Protein AF-A0A7V4UE94-F1 (afdb_monomer_lite)

Foldseek 3Di:
DDDWLHDDDPDVLRLLLVLCVQQQLDDDPDDLCVLVDPVCVPDPVSLLVCLQDPSHLVNLLVQCPDPDPNSVVSSCSHPCNRSQVVLLVLVVDDPVSLLVCLADHDPNSLSNCRRPPQDLNSLLSNLLHPVQDLSSLVSSLVSLVVVDDDPSSVSSNVSSVVSSVVVVVVVVLLVLLVVLLVCLVDLVSLLSLLVQCLDPDPVSNVSSLVSVLPDDLQSLVSSLVSLLDPVSDPDLLSSLSSLLSSLVSLVNRPPQQVAAPCVYPDDPVVCVVRGPGGSNVVSVVSSVVSNVVSLVVCLVPPPDLSNLLSLLLQCQDPDPVSNVSSCVRANVVNSLVVLLDLQHALVSNVSSLVSQCNHPDVVSVVSSVVSVVVLVVLLVVLLVVLLVLLVVLVVLLCVPLCNVLLVVLVVLLVVLVVVVVVVVVCVVVCVVPPVVVVVVVVVVSVVSNVVSVVVNVVSLADDDPVVLVSLVVNLVSLVVLVVSLCSSVVSHRDDDPVSDDPVSSVVSNVSSLVSLLVCLVVLLVLLVSLLSNVLVVCVVVVNRPVVNVVLVVVLVVLQVVLCVVVVPPDPDGLVPDPSSSSNSVSSSVSSSVSSVVSSVSVVVVVDDD

Organism: Caldithrix abyssi (NCBI:txid187145)

Secondary structure (DSSP, 8-state):
-EEETTEEESSHHHHHHHHHHHHTTPPPSS-HHHHT-HHHHH-HHHHHHHHHH---HHHHHHHTT-SSHHHHHHHHTSHHHHHTGGGGGGGGS-HHHHHHHHHHS-HHHHHHHHHH---HHHHHHHHHSTTS-HHHHHHHHHHHHHH---HHHHHHHHHHHHHHHHHHHHHHHHHHHHHHGGGTTSHHHHHHHHHHHT-S-HHHHHHHHHHHTTS-HHHHHHHHHHHHSGGG-SSHHHHHHHHHHHHHHHTT-TTTTTSBGGGS---HHHHHH-TT-BHHHHHHHHHHHHHHHHHHGGGG-TTSHHHHHHHHHHHT-S-HHHHHHHHHHS-HHHHHHHHHSTTS-HHHHHHHHHHHTT-S-HHHHHHHHHHHHHHHHHHHHHHHHHHHHHHHHHHHHHHSTTHHHHHHHHHHHHHHHHHHHHHGGGHHHHHTT-HHHHHHHHHHHHHHHHHHHHHHHHHHH---HHHHHHHHHHHHHHHHHHHGGGHHHHTSPS--GGGS-HHHHHHHHHHHHHHHHTTHHHHHHHHHHHHHHHHHHHHHTT-HHHHHHHHHHHHHHHHHHHHHHTT----S-GGG-S-HHHHHHHHHHHHHHHHHHHHHHHHHHHS--

Sequence (609 aa):
MIQLGGYAYTDFLQYYMDVMDRYFRKTPPVPSNIYLSQDVIKNKEIKKQIARYCHFPSIINILANDEDEEIRMLARKNEFWNLVGRFQDILGFARTERMTFARIEGFHNLLVILIFEDDLQILAEALNNPAISLKMLVHFIRLLRQRGQGRKDEQILEIAMQVMSQKRKQIVQISQINRASRQLNQDRNLITMLQYLRDENNTIRLAVQNILLREDANTLNRLVHLAILDDGFTSRLDHFVTLSRLLQLLSKTEGLENTSVQILDLPEEIKSGERSRSIKDYFDLLLRSKRIEIIRSLESDLSRFDNIVLLAYCHIDKDINIRKLARKYLNIDDLFSLINDKSTPRYIFRQVLDILMHHEDDFIHQKVHEARMRESYRLKNSLKEMEISVRAYFDIIFQSLGYRRIHEFHDVLHSLNRTERYLSRYHSYFENGKKVHYKNLLNEFQEIRQVFSKKLQEIYSTTDIKTIRELEYIASILDEILQLREMGIQSLRPGTPDDIETEIKFRARIIWQSAISVYLGRIKDLAEMMSKKLLKMAATRDLSERFEQELNEAQQELEQTYKERIQCRLTNACKVCDRRGCAAERFLREARFLIEEFLDIVSEDITPQ

Radius of gyration: 35.19 Å; chains: 1; bounding box: 94×55×94 Å

Structure (mmCIF, N/CA/C/O backbone):
data_AF-A0A7V4UE94-F1
#
_entry.id   AF-A0A7V4UE94-F1
#
loop_
_atom_site.group_PDB
_atom_site.id
_atom_site.type_symbol
_atom_site.label_atom_id
_atom_site.label_alt_id
_atom_site.label_comp_id
_atom_site.label_asym_id
_atom_site.label_entity_id
_atom_site.label_seq_id
_atom_site.pdbx_PDB_ins_code
_atom_site.Cartn_x
_atom_site.Cartn_y
_atom_site.Cartn_z
_atom_site.occupancy
_atom_site.B_iso_or_equiv
_atom_site.auth_seq_id
_atom_site.auth_comp_id
_atom_site.auth_asym_id
_atom_site.auth_atom_id
_atom_site.pdbx_PDB_model_num
ATOM 1 N N . MET A 1 1 ? -17.814 2.376 -31.145 1.00 69.31 1 MET A N 1
ATOM 2 C CA . MET A 1 1 ? -19.217 2.281 -30.703 1.00 69.31 1 MET A CA 1
ATOM 3 C C . MET A 1 1 ? -19.404 0.934 -30.024 1.00 69.31 1 MET A C 1
ATOM 5 O O . MET A 1 1 ? -19.067 -0.077 -30.626 1.00 69.31 1 MET A O 1
ATOM 9 N N . ILE A 1 2 ? -19.832 0.926 -28.764 1.00 78.56 2 ILE A N 1
ATOM 10 C CA . ILE A 1 2 ? -20.033 -0.282 -27.950 1.00 78.56 2 ILE A CA 1
ATOM 11 C C . ILE A 1 2 ? -21.538 -0.552 -27.892 1.00 78.56 2 ILE A C 1
ATOM 13 O O . ILE A 1 2 ? -22.291 0.352 -27.536 1.00 78.56 2 ILE A O 1
ATOM 17 N N . GLN A 1 3 ? -21.974 -1.766 -28.242 1.00 82.50 3 GLN A N 1
ATOM 18 C CA . GLN A 1 3 ? -23.377 -2.184 -28.152 1.00 82.50 3 GLN A CA 1
ATOM 19 C C . GLN A 1 3 ? -23.547 -3.314 -27.134 1.00 82.50 3 GLN A C 1
ATOM 21 O O . GLN A 1 3 ? -22.915 -4.364 -27.254 1.00 82.50 3 GLN A O 1
ATOM 26 N N . LEU A 1 4 ? -24.401 -3.102 -26.132 1.00 78.19 4 LEU A N 1
ATOM 27 C CA . LEU A 1 4 ? -24.644 -4.041 -25.033 1.00 78.19 4 LEU A CA 1
ATOM 28 C C . LEU A 1 4 ? -26.138 -4.077 -24.714 1.00 78.19 4 LEU A C 1
ATOM 30 O O . LEU A 1 4 ? -26.680 -3.069 -24.293 1.00 78.19 4 LEU A O 1
ATOM 34 N N . GLY A 1 5 ? -26.812 -5.213 -24.931 1.00 60.50 5 GLY A N 1
ATOM 35 C CA . GLY A 1 5 ? -28.208 -5.444 -24.514 1.00 60.50 5 GLY A CA 1
ATOM 36 C C . GLY A 1 5 ? -29.210 -4.333 -24.850 1.00 60.50 5 GLY A C 1
ATOM 37 O O . GLY A 1 5 ? -30.030 -3.989 -24.006 1.00 60.50 5 GLY A O 1
ATOM 38 N N . GLY A 1 6 ? -29.119 -3.758 -26.055 1.00 76.81 6 GLY A N 1
ATOM 39 C CA . GLY A 1 6 ? -29.984 -2.667 -26.526 1.00 76.81 6 GLY A CA 1
ATOM 40 C C . GLY A 1 6 ? -29.435 -1.250 -26.309 1.00 76.81 6 GLY A C 1
ATOM 41 O O . GLY A 1 6 ? -29.996 -0.301 -26.846 1.00 76.81 6 GLY A O 1
ATOM 42 N N . TYR A 1 7 ? -28.322 -1.099 -25.588 1.00 84.06 7 TYR A N 1
ATOM 43 C CA . TYR A 1 7 ? -27.669 0.184 -25.319 1.00 84.06 7 TYR A CA 1
ATOM 44 C C . TYR A 1 7 ? -26.507 0.419 -26.284 1.00 84.06 7 TYR A C 1
ATOM 46 O O . TYR A 1 7 ? -25.748 -0.505 -26.585 1.00 84.06 7 TYR A O 1
ATOM 54 N N . ALA A 1 8 ? -26.358 1.659 -26.752 1.00 86.69 8 ALA A N 1
ATOM 55 C CA . ALA A 1 8 ? -25.273 2.079 -27.632 1.00 86.69 8 ALA A CA 1
ATOM 56 C C . ALA A 1 8 ? -24.465 3.209 -26.983 1.00 86.69 8 ALA A C 1
ATOM 58 O O . ALA A 1 8 ? -25.009 4.258 -26.643 1.00 86.69 8 ALA A O 1
ATOM 59 N N . TYR A 1 9 ? -23.157 2.996 -26.861 1.00 90.56 9 TYR A N 1
ATOM 60 C CA . TYR A 1 9 ? -22.211 3.957 -26.298 1.00 90.56 9 TYR A CA 1
ATOM 61 C C . TYR A 1 9 ? -21.182 4.368 -27.352 1.00 90.56 9 TYR A C 1
ATOM 63 O O . TYR A 1 9 ? -20.721 3.547 -28.156 1.00 90.56 9 TYR A O 1
ATOM 71 N N . THR A 1 10 ? -20.809 5.646 -27.364 1.00 88.19 10 THR A N 1
ATOM 72 C CA . THR A 1 10 ? -19.834 6.195 -28.316 1.00 88.19 10 THR A CA 1
ATOM 73 C C . THR A 1 10 ? -18.445 5.621 -28.052 1.00 88.19 10 THR A C 1
ATOM 75 O O . THR A 1 10 ? -17.811 5.083 -28.967 1.00 88.19 10 THR A O 1
ATOM 78 N N . ASP A 1 11 ? -18.030 5.636 -26.788 1.00 88.19 11 ASP A N 1
ATOM 79 C CA . ASP A 1 11 ? -16.766 5.112 -26.293 1.00 88.19 11 ASP A CA 1
ATOM 80 C C . ASP A 1 11 ? -16.922 4.391 -24.941 1.00 88.19 11 ASP A C 1
ATOM 82 O O . ASP A 1 11 ? -18.004 4.309 -24.349 1.00 88.19 11 ASP A O 1
ATOM 86 N N . PHE A 1 12 ? -15.812 3.835 -24.454 1.00 86.88 12 PHE A N 1
ATOM 87 C CA . PHE A 1 12 ? -15.788 3.139 -23.172 1.00 86.88 12 PHE A CA 1
ATOM 88 C C . PHE A 1 12 ? -15.950 4.088 -21.973 1.00 86.88 12 PHE A C 1
ATOM 90 O O . PHE A 1 12 ? -16.450 3.674 -20.930 1.00 86.88 12 PHE A O 1
ATOM 97 N N . LEU A 1 13 ? -15.565 5.362 -22.100 1.00 89.94 13 LEU A N 1
ATOM 98 C CA . LEU A 1 13 ? -15.739 6.338 -21.027 1.00 89.94 13 LEU A CA 1
ATOM 99 C C . LEU A 1 13 ? -17.223 6.584 -20.761 1.00 89.94 13 LEU A C 1
ATOM 101 O O . LEU A 1 13 ? -17.630 6.563 -19.604 1.00 89.94 13 LEU A O 1
ATOM 105 N N . GLN A 1 14 ? -18.027 6.765 -21.807 1.00 92.19 14 GLN A N 1
ATOM 106 C CA . GLN A 1 14 ? -19.468 6.950 -21.685 1.00 92.19 14 GLN A CA 1
ATOM 107 C C . GLN A 1 14 ? -20.132 5.728 -21.045 1.00 92.19 14 GLN A C 1
ATOM 109 O O . GLN A 1 14 ? -20.913 5.880 -20.108 1.00 92.19 14 GLN A O 1
ATOM 114 N N . TYR A 1 15 ? -19.777 4.529 -21.514 1.00 91.75 15 TYR A N 1
ATOM 115 C CA . TYR A 1 15 ? -20.266 3.276 -20.941 1.00 91.75 15 TYR A CA 1
ATOM 116 C C . TYR A 1 15 ? -19.903 3.141 -19.454 1.00 91.75 15 TYR A C 1
ATOM 118 O O . TYR A 1 15 ? -20.770 2.867 -18.626 1.00 91.75 15 TYR A O 1
ATOM 126 N N . TYR A 1 16 ? -18.642 3.400 -19.096 1.00 93.56 16 TYR A N 1
ATOM 127 C CA . TYR A 1 16 ? -18.177 3.360 -17.711 1.00 93.56 16 TYR A CA 1
ATOM 128 C C . TYR A 1 16 ? -18.964 4.325 -16.817 1.00 93.56 16 TYR A C 1
ATOM 130 O O . TYR A 1 16 ? -19.415 3.925 -15.750 1.00 93.56 16 TYR A O 1
ATOM 138 N N . MET A 1 17 ? -19.131 5.584 -17.235 1.00 92.94 17 MET A N 1
ATOM 139 C CA . MET A 1 17 ? -19.825 6.602 -16.432 1.00 92.94 17 MET A CA 1
ATOM 140 C C . MET A 1 17 ? -21.281 6.201 -16.179 1.00 92.94 17 MET A C 1
ATOM 142 O O . MET A 1 17 ? -21.724 6.213 -15.036 1.00 92.94 17 MET A O 1
ATOM 146 N N . ASP A 1 18 ? -21.996 5.786 -17.230 1.00 92.69 18 ASP A N 1
ATOM 147 C CA . ASP A 1 18 ? -23.405 5.386 -17.139 1.00 92.69 18 ASP A CA 1
ATOM 148 C C . ASP A 1 18 ? -23.592 4.181 -16.207 1.00 92.69 18 ASP A C 1
ATOM 150 O O . ASP A 1 18 ? -24.428 4.202 -15.304 1.00 92.69 18 ASP A O 1
ATOM 154 N N . VAL A 1 19 ? -22.763 3.147 -16.358 1.00 92.44 19 VAL A N 1
ATOM 155 C CA . VAL A 1 19 ? -22.842 1.959 -15.504 1.00 92.44 19 VAL A CA 1
ATOM 156 C C . VAL A 1 19 ? -22.489 2.269 -14.050 1.00 92.44 19 VAL A C 1
ATOM 158 O O . VAL A 1 19 ? -23.173 1.803 -13.133 1.00 92.44 19 VAL A O 1
ATOM 161 N N . MET A 1 20 ? -21.419 3.029 -13.822 1.00 93.56 20 MET A N 1
ATOM 162 C CA . MET A 1 20 ? -20.961 3.358 -12.476 1.00 93.56 20 MET A CA 1
ATOM 163 C C . MET A 1 20 ? -21.992 4.220 -11.742 1.00 93.56 20 MET A C 1
ATOM 165 O O . MET A 1 20 ? -22.333 3.898 -10.607 1.00 93.56 20 MET A O 1
ATOM 169 N N . ASP A 1 21 ? -22.577 5.229 -12.391 1.00 91.94 21 ASP A N 1
ATOM 170 C CA . ASP A 1 21 ? -23.655 6.029 -11.796 1.00 91.94 21 ASP A CA 1
ATOM 171 C C . ASP A 1 21 ? -24.880 5.167 -11.416 1.00 91.94 21 ASP A C 1
ATOM 173 O O . ASP A 1 21 ? -25.513 5.402 -10.384 1.00 91.94 21 ASP A O 1
ATOM 177 N N . ARG A 1 22 ? -25.209 4.132 -12.206 1.00 90.44 22 ARG A N 1
ATOM 178 C CA . ARG A 1 22 ? -26.390 3.279 -11.969 1.00 90.44 22 ARG A CA 1
ATOM 179 C C . ARG A 1 22 ? -26.194 2.197 -10.915 1.00 90.44 22 ARG A C 1
ATOM 181 O O . ARG A 1 22 ? -27.150 1.892 -10.191 1.00 90.44 22 ARG A O 1
ATOM 188 N N . TYR A 1 23 ? -25.014 1.577 -10.866 1.00 91.31 23 TYR A N 1
ATOM 189 C CA . TYR A 1 23 ? -24.809 0.304 -10.162 1.00 91.31 23 TYR A CA 1
ATOM 190 C C . TYR A 1 23 ? -23.666 0.294 -9.153 1.00 91.31 23 TYR A C 1
ATOM 192 O O . TYR A 1 23 ? -23.558 -0.683 -8.407 1.00 91.31 23 TYR A O 1
ATOM 200 N N . PHE A 1 24 ? -22.841 1.343 -9.082 1.00 90.06 24 PHE A N 1
ATOM 201 C CA . PHE A 1 24 ? -21.679 1.366 -8.198 1.00 90.06 24 PHE A CA 1
ATOM 202 C C . PHE A 1 24 ? -22.041 1.025 -6.746 1.00 90.06 24 PHE A C 1
ATOM 204 O O . PHE A 1 24 ? -22.709 1.789 -6.043 1.00 90.06 24 PHE A O 1
ATOM 211 N N . ARG A 1 25 ? -21.602 -0.166 -6.310 1.00 81.31 25 ARG A N 1
ATOM 212 C CA . ARG A 1 25 ? -21.813 -0.739 -4.974 1.00 81.31 25 ARG A CA 1
ATOM 213 C C . ARG A 1 25 ? -23.263 -0.641 -4.464 1.00 81.31 25 ARG A C 1
ATOM 215 O O . ARG A 1 25 ? -23.491 -0.538 -3.257 1.00 81.31 25 ARG A O 1
ATOM 222 N N . LYS A 1 26 ? -24.262 -0.622 -5.347 1.00 82.69 26 LYS A N 1
ATOM 223 C CA . LYS A 1 26 ? -25.661 -0.346 -4.986 1.00 82.69 26 LYS A CA 1
ATOM 224 C C . LYS A 1 26 ? -26.219 -1.423 -4.052 1.00 82.69 26 LYS A C 1
ATOM 226 O O . LYS A 1 26 ? -26.319 -2.586 -4.435 1.00 82.69 26 LYS A O 1
ATOM 231 N N . THR A 1 27 ? -26.598 -1.034 -2.836 1.00 75.12 27 THR A N 1
ATOM 232 C CA . THR A 1 27 ? -27.185 -1.932 -1.830 1.00 75.12 27 THR A CA 1
ATOM 233 C C . THR A 1 27 ? -28.696 -1.734 -1.748 1.00 75.12 27 THR A C 1
ATOM 235 O O . THR A 1 27 ? -29.151 -0.587 -1.770 1.00 75.12 27 THR A O 1
ATOM 238 N N . PRO A 1 28 ? -29.490 -2.813 -1.642 1.00 75.38 28 PRO A N 1
ATOM 239 C CA . PRO A 1 28 ? -30.919 -2.683 -1.409 1.00 75.38 28 PRO A CA 1
ATOM 240 C C . PRO A 1 28 ? -31.198 -2.067 -0.022 1.00 75.38 28 PRO A C 1
ATOM 242 O O . PRO A 1 28 ? -30.427 -2.302 0.911 1.00 75.38 28 PRO A O 1
ATOM 245 N N . PRO A 1 29 ? -32.286 -1.288 0.136 1.00 71.88 29 PRO A N 1
ATOM 246 C CA . PRO A 1 29 ? -32.651 -0.649 1.407 1.00 71.88 29 PRO A CA 1
ATOM 247 C C . PRO A 1 29 ? -33.063 -1.655 2.492 1.00 71.88 29 PRO A C 1
ATOM 249 O O . PRO A 1 29 ? -33.075 -1.325 3.674 1.00 71.88 29 PRO A O 1
ATOM 252 N N . VAL A 1 30 ? -33.384 -2.885 2.095 1.00 74.56 30 VAL A N 1
ATOM 253 C CA . VAL A 1 30 ? -33.685 -4.009 2.982 1.00 74.56 30 VAL A CA 1
ATOM 254 C C . VAL A 1 30 ? -32.837 -5.219 2.567 1.00 74.56 30 VAL A C 1
ATOM 256 O O . VAL A 1 30 ? -32.480 -5.333 1.391 1.00 74.56 30 VAL A O 1
ATOM 259 N N . PRO A 1 31 ? -32.488 -6.128 3.494 1.00 74.81 31 PRO A N 1
ATOM 260 C CA . PRO A 1 31 ? -31.744 -7.343 3.176 1.00 74.81 31 PRO A CA 1
ATOM 261 C C . PRO A 1 31 ? -32.330 -8.133 1.993 1.00 74.81 31 PRO A C 1
ATOM 263 O O . PRO A 1 31 ? -33.542 -8.316 1.885 1.00 74.81 31 PRO A O 1
ATOM 266 N N . SER A 1 32 ? -31.463 -8.629 1.101 1.00 73.56 32 SER A N 1
ATOM 267 C CA . SER A 1 32 ? -31.861 -9.317 -0.143 1.00 73.56 32 SER A CA 1
ATOM 268 C C . SER A 1 32 ? -32.783 -10.527 0.090 1.00 73.56 32 SER A C 1
ATOM 270 O O . SER A 1 32 ? -33.612 -10.843 -0.757 1.00 73.56 32 SER A O 1
ATOM 272 N N . ASN A 1 33 ? -32.673 -11.187 1.248 1.00 70.88 33 ASN A N 1
ATOM 273 C CA . ASN A 1 33 ? -33.525 -12.310 1.654 1.00 70.88 33 ASN A CA 1
ATOM 274 C C . ASN A 1 33 ? -34.980 -11.907 1.949 1.00 70.88 33 ASN A C 1
ATOM 276 O O . ASN A 1 33 ? -35.847 -12.771 1.957 1.00 70.88 33 ASN A O 1
ATOM 280 N N . ILE A 1 34 ? -35.268 -10.621 2.166 1.00 71.62 34 ILE A N 1
ATOM 281 C CA . ILE A 1 34 ? -36.640 -10.114 2.314 1.00 71.62 34 ILE A CA 1
ATOM 282 C C . ILE A 1 34 ? -37.316 -10.013 0.945 1.00 71.62 34 ILE A C 1
ATOM 284 O O . ILE A 1 34 ? -38.472 -10.397 0.798 1.00 71.62 34 ILE A O 1
ATOM 288 N N . TYR A 1 35 ? -36.576 -9.573 -0.077 1.00 66.75 35 TYR A N 1
ATOM 289 C CA . TYR A 1 35 ? -37.057 -9.551 -1.463 1.00 66.75 35 TYR A CA 1
ATOM 290 C C . TYR A 1 35 ? -37.301 -10.954 -2.027 1.00 66.75 35 TYR A C 1
ATOM 292 O O . TYR A 1 35 ? -38.070 -11.111 -2.968 1.00 66.75 35 TYR A O 1
ATOM 300 N N . LEU A 1 36 ? -36.648 -11.962 -1.451 1.00 74.19 36 LEU A N 1
ATOM 301 C CA . LEU A 1 36 ? -36.773 -13.373 -1.802 1.00 74.19 36 LEU A CA 1
ATOM 302 C C . LEU A 1 36 ? -37.242 -14.195 -0.588 1.00 74.19 36 LEU A C 1
ATOM 304 O O . LEU A 1 36 ? -36.726 -15.281 -0.340 1.00 74.19 36 LEU A O 1
ATOM 308 N N . SER A 1 37 ? -38.177 -13.665 0.208 1.00 75.62 37 SER A N 1
ATOM 309 C CA . SER A 1 37 ? -38.721 -14.371 1.376 1.00 75.62 37 SER A CA 1
ATOM 310 C C . SER A 1 37 ? -39.464 -15.653 0.971 1.00 75.62 37 SER A C 1
ATOM 312 O O . SER A 1 37 ? -39.811 -15.834 -0.195 1.00 75.62 37 SER A O 1
ATOM 314 N N . GLN A 1 38 ? -39.749 -16.553 1.923 1.00 64.44 38 GLN A N 1
ATOM 315 C CA . GLN A 1 38 ? -40.449 -17.816 1.630 1.00 64.44 38 GLN A CA 1
ATOM 316 C C . GLN A 1 38 ? -41.795 -17.617 0.909 1.00 64.44 38 GLN A C 1
ATOM 318 O O . GLN A 1 38 ? -42.166 -18.444 0.078 1.00 64.44 38 GLN A O 1
ATOM 323 N N . ASP A 1 39 ? -42.490 -16.511 1.172 1.00 63.41 39 ASP A N 1
ATOM 324 C CA . ASP A 1 39 ? -43.762 -16.184 0.520 1.00 63.41 39 ASP A CA 1
ATOM 325 C C . ASP A 1 39 ? -43.560 -15.710 -0.927 1.00 63.41 39 ASP A C 1
ATOM 327 O O . ASP A 1 39 ? -44.313 -16.090 -1.824 1.00 63.41 39 ASP A O 1
ATOM 331 N N . VAL A 1 40 ? -42.488 -14.954 -1.185 1.00 64.25 40 VAL A N 1
ATOM 332 C CA . VAL A 1 40 ? -42.086 -14.530 -2.536 1.00 64.25 40 VAL A CA 1
ATOM 333 C C . VAL A 1 40 ? -41.529 -15.708 -3.341 1.00 64.25 40 VAL A C 1
ATOM 335 O O . VAL A 1 40 ? -41.791 -15.818 -4.535 1.00 64.25 40 VAL A O 1
ATOM 338 N N . ILE A 1 41 ? -40.827 -16.642 -2.691 1.00 66.06 41 ILE A N 1
ATOM 339 C CA . ILE A 1 41 ? -40.324 -17.872 -3.318 1.00 66.06 41 ILE A CA 1
ATOM 340 C C . ILE A 1 41 ? -41.468 -18.763 -3.809 1.00 66.06 41 ILE A C 1
ATOM 342 O O . ILE A 1 41 ? -41.342 -19.376 -4.868 1.00 66.06 41 ILE A O 1
ATOM 346 N N . LYS A 1 42 ? -42.588 -18.804 -3.079 1.00 68.94 42 LYS A N 1
ATOM 347 C CA . LYS A 1 42 ? -43.771 -19.591 -3.452 1.00 68.94 42 LYS A CA 1
ATOM 348 C C . LYS A 1 42 ? -44.603 -18.949 -4.568 1.00 68.94 42 LYS A C 1
ATOM 350 O O . LYS A 1 42 ? -45.320 -19.666 -5.262 1.00 68.94 42 LYS A O 1
ATOM 355 N N . ASN A 1 43 ? -44.507 -17.633 -4.778 1.00 82.06 43 ASN A N 1
ATOM 356 C CA . ASN A 1 43 ? -45.272 -16.922 -5.803 1.00 82.06 43 ASN A CA 1
ATOM 357 C C . ASN A 1 43 ? -44.422 -16.615 -7.051 1.00 82.06 43 ASN A C 1
ATOM 359 O O . ASN A 1 43 ? -43.699 -15.616 -7.113 1.00 82.06 43 ASN A O 1
ATOM 363 N N . LYS A 1 44 ? -44.559 -17.461 -8.082 1.00 82.88 44 LYS A N 1
ATOM 364 C CA . LYS A 1 44 ? -43.815 -17.335 -9.347 1.00 82.88 44 LYS A CA 1
ATOM 365 C C . LYS A 1 44 ? -44.011 -15.986 -10.047 1.00 82.88 44 LYS A C 1
ATOM 367 O O . LYS A 1 44 ? -43.049 -15.456 -10.595 1.00 82.88 44 LYS A O 1
ATOM 372 N N . GLU A 1 45 ? -45.208 -15.403 -10.011 1.00 85.50 45 GLU A N 1
ATOM 373 C CA . GLU A 1 45 ? -45.477 -14.136 -10.707 1.00 85.50 45 GLU A CA 1
ATOM 374 C C . GLU A 1 45 ? -44.761 -12.947 -10.055 1.00 85.50 45 GLU A C 1
ATOM 376 O O . GLU A 1 45 ? -44.211 -12.091 -10.750 1.00 85.50 45 GLU A O 1
ATOM 381 N N . ILE A 1 46 ? -44.650 -12.940 -8.723 1.00 83.94 46 ILE A N 1
ATOM 382 C CA . ILE A 1 46 ? -43.861 -11.928 -8.008 1.00 83.94 46 ILE A CA 1
ATOM 383 C C . ILE A 1 46 ? -42.373 -12.067 -8.365 1.00 83.94 46 ILE A C 1
ATOM 385 O O . ILE A 1 46 ? -41.725 -11.072 -8.693 1.00 83.94 46 ILE A O 1
ATOM 389 N N . LYS A 1 47 ? -41.831 -13.294 -8.400 1.00 85.56 47 LYS A N 1
ATOM 390 C CA . LYS A 1 47 ? -40.444 -13.543 -8.841 1.00 85.56 47 LYS A CA 1
ATOM 391 C C . LYS A 1 47 ? -40.179 -13.052 -10.268 1.00 85.56 47 LYS A C 1
ATOM 393 O O . LYS A 1 47 ? -39.151 -12.418 -10.505 1.00 85.56 47 LYS A O 1
ATOM 398 N N . LYS A 1 48 ? -41.105 -13.278 -11.209 1.00 88.31 48 LYS A N 1
ATOM 399 C CA . LYS A 1 48 ? -40.994 -12.765 -12.589 1.00 88.31 48 LYS A CA 1
ATOM 400 C C . LYS A 1 48 ? -40.976 -11.237 -12.639 1.00 88.31 48 LYS A C 1
ATOM 402 O O . LYS A 1 48 ? -40.188 -10.665 -13.392 1.00 88.31 48 LYS A O 1
ATOM 407 N N . GLN A 1 49 ? -41.808 -10.566 -11.838 1.00 87.50 49 GLN A N 1
ATOM 408 C CA . GLN A 1 49 ? -41.804 -9.102 -11.749 1.00 87.50 49 GLN A CA 1
ATOM 409 C C . GLN A 1 49 ? -40.483 -8.570 -11.181 1.00 87.50 49 GLN A C 1
ATOM 411 O O . GLN A 1 49 ? -39.910 -7.636 -11.744 1.00 87.50 49 GLN A O 1
ATOM 416 N N . ILE A 1 50 ? -39.954 -9.198 -10.126 1.00 86.94 50 ILE A N 1
ATOM 417 C CA . ILE A 1 50 ? -38.653 -8.830 -9.549 1.00 86.94 50 ILE A CA 1
ATOM 418 C C . ILE A 1 50 ? -37.533 -9.041 -10.578 1.00 86.94 50 ILE A C 1
ATOM 420 O O . ILE A 1 50 ? -36.716 -8.144 -10.771 1.00 86.94 50 ILE A O 1
ATOM 424 N N . ALA A 1 51 ? -37.520 -10.166 -11.298 1.00 88.12 51 ALA A N 1
ATOM 425 C CA . ALA A 1 51 ? -36.523 -10.443 -12.335 1.00 88.12 51 ALA A CA 1
ATOM 426 C C . ALA A 1 51 ? -36.513 -9.380 -13.454 1.00 88.12 51 ALA A C 1
ATOM 428 O O . ALA A 1 51 ? -35.449 -9.003 -13.947 1.00 88.12 51 ALA A O 1
ATOM 429 N N . ARG A 1 52 ? -37.688 -8.855 -13.831 1.00 86.62 52 ARG A N 1
ATOM 430 C CA . ARG A 1 52 ? -37.825 -7.830 -14.880 1.00 86.62 52 ARG A CA 1
ATOM 431 C C . ARG A 1 52 ? -37.423 -6.431 -14.425 1.00 86.62 52 ARG A C 1
ATOM 433 O O . ARG A 1 52 ? -36.759 -5.733 -15.182 1.00 86.62 52 ARG A O 1
ATOM 440 N N . TYR A 1 53 ? -37.835 -6.021 -13.226 1.00 85.75 53 TYR A N 1
ATOM 441 C CA . TYR A 1 53 ? -37.811 -4.605 -12.832 1.00 85.75 53 TYR A CA 1
ATOM 442 C C . TYR A 1 53 ? -36.872 -4.280 -11.668 1.00 85.75 53 TYR A C 1
ATOM 444 O O . TYR A 1 53 ? -36.701 -3.113 -11.326 1.00 85.75 53 TYR A O 1
ATOM 452 N N . CYS A 1 54 ? -36.252 -5.272 -11.027 1.00 84.75 54 CYS A N 1
ATOM 453 C CA . CYS A 1 54 ? -35.314 -4.992 -9.948 1.00 84.75 54 CYS A CA 1
ATOM 454 C C . CYS A 1 54 ? -34.016 -4.371 -10.492 1.00 84.75 54 CYS A C 1
ATOM 456 O O . CYS A 1 54 ? -33.455 -4.830 -11.487 1.00 84.75 54 CYS A O 1
ATOM 458 N N . HIS A 1 55 ? -33.518 -3.347 -9.794 1.00 83.06 55 HIS A N 1
ATOM 459 C CA . HIS A 1 55 ? -32.275 -2.638 -10.126 1.00 83.06 55 HIS A CA 1
ATOM 460 C C . HIS A 1 55 ? -31.136 -2.923 -9.133 1.00 83.06 55 HIS A C 1
ATOM 462 O O . HIS A 1 55 ? -30.143 -2.190 -9.115 1.00 83.06 55 HIS A O 1
ATOM 468 N N . PHE A 1 56 ? -31.295 -3.926 -8.263 1.00 87.44 56 PHE A N 1
ATOM 469 C CA . PHE A 1 56 ? -30.299 -4.298 -7.259 1.00 87.44 56 PHE A CA 1
ATOM 470 C C . PHE A 1 56 ? -29.496 -5.515 -7.738 1.00 87.44 56 PHE A C 1
ATOM 472 O O . PHE A 1 56 ? -30.075 -6.599 -7.868 1.00 87.44 56 PHE A O 1
ATOM 479 N N . PRO A 1 57 ? -28.173 -5.370 -7.957 1.00 88.56 57 PRO A N 1
ATOM 480 C CA . PRO A 1 57 ? -27.322 -6.448 -8.462 1.00 88.56 57 PRO A CA 1
ATOM 481 C C . PRO A 1 57 ? -27.440 -7.759 -7.674 1.00 88.56 57 PRO A C 1
ATOM 483 O O . PRO A 1 57 ? -27.586 -8.826 -8.261 1.00 88.56 57 PRO A O 1
ATOM 486 N N . SER A 1 58 ? -27.461 -7.677 -6.338 1.00 85.38 58 SER A N 1
ATOM 487 C CA . SER A 1 58 ? -27.523 -8.849 -5.454 1.00 85.38 58 SER A CA 1
ATOM 488 C C . SER A 1 58 ? -28.767 -9.713 -5.667 1.00 85.38 58 SER A C 1
ATOM 490 O O . SER A 1 58 ? -28.693 -10.926 -5.511 1.00 85.38 58 SER A O 1
ATOM 492 N N . ILE A 1 59 ? -29.901 -9.106 -6.023 1.00 86.62 59 ILE A N 1
ATOM 493 C CA . ILE A 1 59 ? -31.173 -9.810 -6.224 1.00 86.62 59 ILE A CA 1
ATOM 494 C C . ILE A 1 59 ? -31.210 -10.435 -7.619 1.00 86.62 59 ILE A C 1
ATOM 496 O O . ILE A 1 59 ? -31.556 -11.607 -7.758 1.00 86.62 59 ILE A O 1
ATOM 500 N N . ILE A 1 60 ? -30.806 -9.683 -8.649 1.00 90.31 60 ILE A N 1
ATOM 501 C CA . ILE A 1 60 ? -30.782 -10.188 -10.028 1.00 90.31 60 ILE A CA 1
ATOM 502 C C . ILE A 1 60 ? -29.799 -11.353 -10.178 1.00 90.31 60 ILE A C 1
ATOM 504 O O . ILE A 1 60 ? -30.128 -12.323 -10.851 1.00 90.31 60 ILE A O 1
ATOM 508 N N . ASN A 1 61 ? -28.651 -11.319 -9.499 1.00 87.00 61 ASN A N 1
ATOM 509 C CA . ASN A 1 61 ? -27.686 -12.424 -9.509 1.00 87.00 61 ASN A CA 1
ATOM 510 C C . ASN A 1 61 ? -28.260 -13.745 -8.995 1.00 87.00 61 ASN A C 1
ATOM 512 O O . ASN A 1 61 ? -27.942 -14.806 -9.529 1.00 87.00 61 ASN A O 1
ATOM 516 N N . ILE A 1 62 ? -29.108 -13.682 -7.965 1.00 87.31 62 ILE A N 1
ATOM 517 C CA . ILE A 1 62 ? -29.778 -14.871 -7.430 1.00 87.31 62 ILE A CA 1
ATOM 518 C C . ILE A 1 62 ? -30.787 -15.388 -8.461 1.00 87.31 62 ILE A C 1
ATOM 520 O O . ILE A 1 62 ? -30.787 -16.571 -8.787 1.00 87.31 62 ILE A O 1
ATOM 524 N N . LEU A 1 63 ? -31.600 -14.494 -9.034 1.00 89.06 63 LEU A N 1
ATOM 525 C CA . LEU A 1 63 ? -32.635 -14.864 -10.006 1.00 89.06 63 LEU A CA 1
ATOM 526 C C . LEU A 1 63 ? -32.067 -15.337 -11.357 1.00 89.06 63 LEU A C 1
ATOM 528 O O . LEU A 1 63 ? -32.682 -16.157 -12.033 1.00 89.06 63 LEU A O 1
ATOM 532 N N . ALA A 1 64 ? -30.875 -14.879 -11.746 1.00 87.38 64 ALA A N 1
ATOM 533 C CA . ALA A 1 64 ? -30.181 -15.323 -12.957 1.00 87.38 64 ALA A CA 1
ATOM 534 C C . ALA A 1 64 ? -29.696 -16.784 -12.893 1.00 87.38 64 ALA A C 1
ATOM 536 O O . ALA A 1 64 ? -29.317 -17.346 -13.929 1.00 87.38 64 ALA A O 1
ATOM 537 N N . ASN A 1 65 ? -29.757 -17.390 -11.703 1.00 86.12 65 ASN A N 1
ATOM 538 C CA . ASN A 1 65 ? -29.464 -18.793 -11.421 1.00 86.12 65 ASN A CA 1
ATOM 539 C C . ASN A 1 65 ? -30.667 -19.527 -10.789 1.00 86.12 65 ASN A C 1
ATOM 541 O O . ASN A 1 65 ? -30.483 -20.576 -10.179 1.00 86.12 65 ASN A O 1
ATOM 545 N N . ASP A 1 66 ? -31.887 -18.988 -10.918 1.00 88.12 66 ASP A N 1
ATOM 546 C CA . ASP A 1 66 ? -33.101 -19.609 -10.370 1.00 88.12 66 ASP A CA 1
ATOM 547 C C . ASP A 1 66 ? -33.394 -20.962 -11.042 1.00 88.12 66 ASP A C 1
ATOM 549 O O . ASP A 1 66 ? -33.115 -21.157 -12.231 1.00 88.12 66 ASP A O 1
ATOM 553 N N . GLU A 1 67 ? -33.975 -21.896 -10.288 1.00 86.44 67 GLU A N 1
ATOM 554 C CA . GLU A 1 67 ? -34.366 -23.220 -10.783 1.00 86.44 67 GLU A CA 1
ATOM 555 C C . GLU A 1 67 ? -35.368 -23.114 -11.943 1.00 86.44 67 GLU A C 1
ATOM 557 O O . GLU A 1 67 ? -35.272 -23.875 -12.906 1.00 86.44 67 GLU A O 1
ATOM 562 N N . ASP A 1 68 ? -36.261 -22.120 -11.910 1.00 88.94 68 ASP A N 1
ATOM 563 C CA . ASP A 1 68 ? -37.247 -21.870 -12.960 1.00 88.94 68 ASP A CA 1
ATOM 564 C C . ASP A 1 68 ? -36.622 -21.158 -14.175 1.00 88.94 68 ASP A C 1
ATOM 566 O O . ASP A 1 68 ? -36.076 -20.053 -14.085 1.00 88.94 68 ASP A O 1
ATOM 570 N N . GLU A 1 69 ? -36.713 -21.799 -15.342 1.00 90.25 69 GLU A N 1
ATOM 571 C CA . GLU A 1 69 ? -36.124 -21.316 -16.594 1.00 90.25 69 GLU A CA 1
ATOM 572 C C . GLU A 1 69 ? -36.690 -19.959 -17.042 1.00 90.25 69 GLU A C 1
ATOM 574 O O . GLU A 1 69 ? -35.945 -19.109 -17.542 1.00 90.25 69 GLU A O 1
ATOM 579 N N . GLU A 1 70 ? -37.983 -19.705 -16.827 1.00 91.88 70 GLU A N 1
ATOM 580 C CA . GLU A 1 70 ? -38.629 -18.468 -17.267 1.00 91.88 70 GLU A CA 1
ATOM 581 C C . GLU A 1 70 ? -38.129 -17.275 -16.443 1.00 91.88 70 GLU A C 1
ATOM 583 O O . GLU A 1 70 ? -37.788 -16.223 -16.993 1.00 91.88 70 GLU A O 1
ATOM 588 N N . ILE A 1 71 ? -38.007 -17.452 -15.125 1.00 89.31 71 ILE A N 1
ATOM 589 C CA . ILE A 1 71 ? -37.449 -16.441 -14.216 1.00 89.31 71 ILE A CA 1
ATOM 590 C C . ILE A 1 71 ? -35.983 -16.169 -14.561 1.00 89.31 71 ILE A C 1
ATOM 592 O O . ILE A 1 71 ? -35.578 -15.006 -14.660 1.00 89.31 71 ILE A O 1
ATOM 596 N N . ARG A 1 72 ? -35.211 -17.225 -14.835 1.00 92.06 72 ARG A N 1
ATOM 597 C CA . ARG A 1 72 ? -33.804 -17.127 -15.236 1.00 92.06 72 ARG A CA 1
ATOM 598 C C . ARG A 1 72 ? -33.629 -16.329 -16.523 1.00 92.06 72 ARG A C 1
ATOM 600 O O . ARG A 1 72 ? -32.780 -15.441 -16.597 1.00 92.06 72 ARG A O 1
ATOM 607 N N . MET A 1 73 ? -34.454 -16.605 -17.534 1.00 91.88 73 MET A N 1
ATOM 608 C CA . MET A 1 73 ? -34.440 -15.862 -18.794 1.00 91.88 73 MET A CA 1
ATOM 609 C C . MET A 1 73 ? -34.811 -14.391 -18.603 1.00 91.88 73 MET A C 1
ATOM 611 O O . MET A 1 73 ? -34.196 -13.523 -19.223 1.00 91.88 73 MET A O 1
ATOM 615 N N . LEU A 1 74 ? -35.792 -14.092 -17.749 1.00 91.75 74 LEU A N 1
ATOM 616 C CA . LEU A 1 74 ? -36.181 -12.714 -17.451 1.00 91.75 74 LEU A CA 1
ATOM 617 C C . LEU A 1 74 ? -35.075 -11.954 -16.716 1.00 91.75 74 LEU A C 1
ATOM 619 O O . LEU A 1 74 ? -34.765 -10.829 -17.102 1.00 91.75 74 LEU A O 1
ATOM 623 N N . ALA A 1 75 ? -34.428 -12.579 -15.731 1.00 90.12 75 ALA A N 1
ATOM 624 C CA . ALA A 1 75 ? -33.301 -11.988 -15.016 1.00 90.12 75 ALA A CA 1
ATOM 625 C C . ALA A 1 75 ? -32.108 -11.732 -15.952 1.00 90.12 75 ALA A C 1
ATOM 627 O O . ALA A 1 75 ? -31.479 -10.681 -15.876 1.00 90.12 75 ALA A O 1
ATOM 628 N N . ARG A 1 76 ? -31.839 -12.636 -16.903 1.00 89.12 76 ARG A N 1
ATOM 629 C CA . ARG A 1 76 ? -30.776 -12.456 -17.908 1.00 89.12 76 ARG A CA 1
ATOM 630 C C . ARG A 1 76 ? -31.085 -11.387 -18.959 1.00 89.12 76 ARG A C 1
ATOM 632 O O . ARG A 1 76 ? -30.165 -10.873 -19.585 1.00 89.12 76 ARG A O 1
ATOM 639 N N . LYS A 1 77 ? -32.360 -11.036 -19.153 1.00 89.81 77 LYS A N 1
ATOM 640 C CA . LYS A 1 77 ? -32.793 -9.910 -20.000 1.00 89.81 77 LYS A CA 1
ATOM 641 C C . LYS A 1 77 ? -32.826 -8.575 -19.250 1.00 89.81 77 LYS A C 1
ATOM 643 O O . LYS A 1 77 ? -33.057 -7.546 -19.882 1.00 89.81 77 LYS A O 1
ATOM 648 N N . ASN A 1 78 ? -32.606 -8.581 -17.935 1.00 91.62 78 ASN A N 1
ATOM 649 C CA . ASN A 1 78 ? -32.561 -7.374 -17.122 1.00 91.62 78 ASN A CA 1
ATOM 650 C C . ASN A 1 78 ? -31.411 -6.455 -17.567 1.00 91.62 78 ASN A C 1
ATOM 652 O O . ASN A 1 78 ? -30.330 -6.916 -17.942 1.00 91.62 78 ASN A O 1
ATOM 656 N N . GLU A 1 79 ? -31.636 -5.145 -17.475 1.00 89.88 79 GLU A N 1
ATOM 657 C CA . GLU A 1 79 ? -30.649 -4.110 -17.793 1.00 89.88 79 GLU A CA 1
ATOM 658 C C . GLU A 1 79 ? -29.308 -4.343 -17.083 1.00 89.88 79 GLU A C 1
ATOM 660 O O . GLU A 1 79 ? -28.258 -4.348 -17.727 1.00 89.88 79 GLU A O 1
ATOM 665 N N . PHE A 1 80 ? -29.340 -4.611 -15.773 1.00 91.00 80 PHE A N 1
ATOM 666 C CA . PHE A 1 80 ? -28.130 -4.853 -14.993 1.00 91.00 80 PHE A CA 1
ATOM 667 C C . PHE A 1 80 ? -27.343 -6.051 -15.536 1.00 91.00 80 PHE A C 1
ATOM 669 O O . PHE A 1 80 ? -26.119 -5.982 -15.640 1.00 91.00 80 PHE A O 1
ATOM 676 N N . TRP A 1 81 ? -28.026 -7.142 -15.896 1.00 88.94 81 TRP A N 1
ATOM 677 C CA . TRP A 1 81 ? -27.366 -8.352 -16.385 1.00 88.94 81 TRP A CA 1
ATOM 678 C C . TRP A 1 81 ? -26.671 -8.122 -17.727 1.00 88.94 81 TRP A C 1
ATOM 680 O O . TRP A 1 81 ? -25.528 -8.538 -17.927 1.00 88.94 81 TRP A O 1
ATOM 690 N N . ASN A 1 82 ? -27.358 -7.413 -18.620 1.00 87.75 82 ASN A N 1
ATOM 691 C CA . ASN A 1 82 ? -26.870 -7.071 -19.948 1.00 87.75 82 ASN A CA 1
ATOM 692 C C . ASN A 1 82 ? -25.667 -6.127 -19.919 1.00 87.75 82 ASN A C 1
ATOM 694 O O . ASN A 1 82 ? -24.737 -6.301 -20.711 1.00 87.75 82 ASN A O 1
ATOM 698 N N . LEU A 1 83 ? -25.695 -5.136 -19.026 1.00 87.69 83 LEU A N 1
ATOM 699 C CA . LEU A 1 83 ? -24.618 -4.165 -18.888 1.00 87.69 83 LEU A CA 1
ATOM 700 C C . LEU A 1 83 ? -23.445 -4.756 -18.095 1.00 87.69 83 LEU A C 1
ATOM 702 O O . LEU A 1 83 ? -22.315 -4.684 -18.552 1.00 87.69 83 LEU A O 1
ATOM 706 N N . VAL A 1 84 ? -23.681 -5.398 -16.948 1.00 89.12 84 VAL A N 1
ATOM 707 C CA . VAL A 1 84 ? -22.599 -5.783 -16.018 1.00 89.12 84 VAL A CA 1
ATOM 708 C C . VAL A 1 84 ? -22.674 -7.226 -15.537 1.00 89.12 84 VAL A C 1
ATOM 710 O O . VAL A 1 84 ? -21.642 -7.891 -15.475 1.00 89.12 84 VAL A O 1
ATOM 713 N N . GLY A 1 85 ? -23.863 -7.715 -15.174 1.00 85.19 85 GLY A N 1
ATOM 714 C CA . GLY A 1 85 ? -24.027 -8.964 -14.418 1.00 85.19 85 GLY A CA 1
ATOM 715 C C . GLY A 1 85 ? -23.393 -10.187 -15.081 1.00 85.19 85 GLY A C 1
ATOM 716 O O . GLY A 1 85 ? -22.753 -10.984 -14.404 1.00 85.19 85 GLY A O 1
ATOM 717 N N . ARG A 1 86 ? -23.448 -10.279 -16.414 1.00 83.94 86 ARG A N 1
ATOM 718 C CA . ARG A 1 86 ? -22.844 -11.382 -17.183 1.00 83.94 86 ARG A CA 1
ATOM 719 C C . ARG A 1 86 ? -21.315 -11.495 -17.096 1.00 83.94 86 ARG A C 1
ATOM 721 O O . ARG A 1 86 ? -20.766 -12.483 -17.558 1.00 83.94 86 ARG A O 1
ATOM 728 N N . PHE A 1 87 ? -20.629 -10.478 -16.576 1.00 86.62 87 PHE A N 1
ATOM 729 C CA . PHE A 1 87 ? -19.169 -10.455 -16.438 1.00 86.62 87 PHE A CA 1
ATOM 730 C C . PHE A 1 87 ? -18.705 -10.779 -15.009 1.00 86.62 87 PHE A C 1
ATOM 732 O O . PHE A 1 87 ? -17.518 -10.696 -14.707 1.00 86.62 87 PHE A O 1
ATOM 739 N N . GLN A 1 88 ? -19.629 -11.112 -14.102 1.00 86.81 88 GLN A N 1
ATOM 740 C CA . GLN A 1 88 ? -19.314 -11.319 -12.689 1.00 86.81 88 GLN A CA 1
ATOM 741 C C . GLN A 1 88 ? -18.628 -12.638 -12.358 1.00 86.81 88 GLN A C 1
ATOM 743 O O . GLN A 1 88 ? -18.132 -12.772 -11.240 1.00 86.81 88 GLN A O 1
ATOM 748 N N . ASP A 1 89 ? -18.527 -13.562 -13.313 1.00 80.88 89 ASP A N 1
ATOM 749 C CA . ASP A 1 89 ? -17.817 -14.835 -13.141 1.00 80.88 89 ASP A CA 1
ATOM 750 C C . ASP A 1 89 ? -16.388 -14.622 -12.622 1.00 80.88 89 ASP A C 1
ATOM 752 O O . ASP A 1 89 ? -15.881 -15.417 -11.831 1.00 80.88 89 ASP A O 1
ATOM 756 N N . ILE A 1 90 ? -15.781 -13.475 -12.958 1.00 83.06 90 ILE A N 1
ATOM 757 C CA . ILE A 1 90 ? -14.465 -13.083 -12.462 1.00 83.06 90 ILE A CA 1
ATOM 758 C C . ILE A 1 90 ? -14.355 -13.064 -10.929 1.00 83.06 90 ILE A C 1
ATOM 760 O O . ILE A 1 90 ? -13.298 -13.356 -10.372 1.00 83.06 90 ILE A O 1
ATOM 764 N N . LEU A 1 91 ? -15.439 -12.731 -10.227 1.00 83.25 91 LEU A N 1
ATOM 765 C CA . LEU A 1 91 ? -15.449 -12.639 -8.768 1.00 83.25 91 LEU A CA 1
ATOM 766 C C . LEU A 1 91 ? -15.308 -14.014 -8.102 1.00 83.25 91 LEU A C 1
ATOM 768 O O . LEU A 1 91 ? -14.890 -14.059 -6.945 1.00 83.25 91 LEU A O 1
ATOM 772 N N . GLY A 1 92 ? -15.623 -15.097 -8.824 1.00 79.62 92 GLY A N 1
ATOM 773 C CA . GLY A 1 92 ? -15.513 -16.482 -8.361 1.00 79.62 92 GLY A CA 1
ATOM 774 C C . GLY A 1 92 ? -14.107 -17.086 -8.455 1.00 79.62 92 GLY A C 1
ATOM 775 O O . GLY A 1 92 ? -13.882 -18.153 -7.887 1.00 79.62 92 GLY A O 1
ATOM 776 N N . PHE A 1 93 ? -13.160 -16.424 -9.131 1.00 80.38 93 PHE A N 1
ATOM 777 C CA . PHE A 1 93 ? -11.774 -16.893 -9.240 1.00 80.38 93 PHE A CA 1
ATOM 778 C C . PHE A 1 93 ? -10.963 -16.685 -7.957 1.00 80.38 93 PHE A C 1
ATOM 780 O O . PHE A 1 93 ? -11.297 -15.869 -7.088 1.00 80.38 93 PHE A O 1
ATOM 787 N N . ALA A 1 94 ? -9.837 -17.397 -7.855 1.00 77.69 94 ALA A N 1
ATOM 788 C CA . ALA A 1 94 ? -8.918 -17.251 -6.737 1.00 77.69 94 ALA A CA 1
ATOM 789 C C . ALA A 1 94 ? -8.335 -15.828 -6.671 1.00 77.69 94 ALA A C 1
ATOM 791 O O . ALA A 1 94 ? -8.264 -15.087 -7.652 1.00 77.69 94 ALA A O 1
ATOM 792 N N . ARG A 1 95 ? -7.867 -15.427 -5.484 1.00 82.88 95 ARG A N 1
ATOM 793 C CA . ARG A 1 95 ? -7.306 -14.084 -5.244 1.00 82.88 95 ARG A CA 1
ATOM 794 C C . ARG A 1 95 ? -6.187 -13.714 -6.227 1.00 82.88 95 ARG A C 1
ATOM 796 O O . ARG A 1 95 ? -6.173 -12.600 -6.742 1.00 82.88 95 ARG A O 1
ATOM 803 N N . THR A 1 96 ? -5.268 -14.642 -6.480 1.00 75.25 96 THR A N 1
ATOM 804 C CA . THR A 1 96 ? -4.138 -14.470 -7.405 1.00 75.25 96 THR A CA 1
ATOM 805 C C . THR A 1 96 ? -4.606 -14.256 -8.840 1.00 75.25 96 THR A C 1
ATOM 807 O O . THR A 1 96 ? -4.115 -13.359 -9.518 1.00 75.25 96 THR A O 1
ATOM 810 N N . GLU A 1 97 ? -5.597 -15.025 -9.281 1.00 76.12 97 GLU A N 1
ATOM 811 C CA . GLU A 1 97 ? -6.192 -14.908 -10.612 1.00 76.12 97 GLU A CA 1
ATOM 812 C C . GLU A 1 97 ? -6.890 -13.557 -10.772 1.00 76.12 97 GLU A C 1
ATOM 814 O O . GLU A 1 97 ? -6.627 -12.842 -11.734 1.00 76.12 97 GLU A O 1
ATOM 819 N N . ARG A 1 98 ? -7.690 -13.135 -9.783 1.00 83.38 98 ARG A N 1
ATOM 820 C CA . ARG A 1 98 ? -8.358 -11.821 -9.787 1.00 83.38 98 ARG A CA 1
ATOM 821 C C . ARG A 1 98 ? -7.374 -10.652 -9.822 1.00 83.38 98 ARG A C 1
ATOM 823 O O . ARG A 1 98 ? -7.631 -9.675 -10.521 1.00 83.38 98 ARG A O 1
ATOM 830 N N . MET A 1 99 ? -6.228 -10.756 -9.145 1.00 82.06 99 MET A N 1
ATOM 831 C CA . MET A 1 99 ? -5.143 -9.778 -9.295 1.00 82.06 99 MET A CA 1
ATOM 832 C C . MET A 1 99 ? -4.572 -9.755 -10.719 1.00 82.06 99 MET A C 1
ATOM 834 O O . MET A 1 99 ? -4.320 -8.679 -11.258 1.00 82.06 99 MET A O 1
ATOM 838 N N . THR A 1 100 ? -4.374 -10.916 -11.347 1.00 78.88 100 THR A N 1
ATOM 839 C CA . THR A 1 100 ? -3.902 -10.991 -12.739 1.00 78.88 100 THR A CA 1
ATOM 840 C C . THR A 1 100 ? -4.923 -10.382 -13.700 1.00 78.88 100 THR A C 1
ATOM 842 O O . THR A 1 100 ? -4.547 -9.571 -14.548 1.00 78.88 100 THR A O 1
ATOM 845 N N . PHE A 1 101 ? -6.215 -10.667 -13.520 1.00 82.94 101 PHE A N 1
ATOM 846 C CA . PHE A 1 101 ? -7.280 -10.034 -14.297 1.00 82.94 101 PHE A CA 1
ATOM 847 C C . PHE A 1 101 ? -7.309 -8.510 -14.102 1.00 82.94 101 PHE A C 1
ATOM 849 O O . PHE A 1 101 ? -7.420 -7.767 -15.075 1.00 82.94 101 PHE A O 1
ATOM 856 N N . ALA A 1 102 ? -7.126 -8.026 -12.870 1.00 85.25 102 ALA A N 1
ATOM 857 C CA . ALA A 1 102 ? -7.030 -6.595 -12.581 1.00 85.25 102 ALA A CA 1
ATOM 858 C C . ALA A 1 102 ? -5.851 -5.913 -13.306 1.00 85.25 102 ALA A C 1
ATOM 860 O O . ALA A 1 102 ? -5.934 -4.729 -13.634 1.00 85.25 102 ALA A O 1
ATOM 861 N N . ARG A 1 103 ? -4.767 -6.647 -13.590 1.00 77.94 103 ARG A N 1
ATOM 862 C CA . ARG A 1 103 ? -3.563 -6.137 -14.269 1.00 77.94 103 ARG A CA 1
ATOM 863 C C . ARG A 1 103 ? -3.624 -6.207 -15.794 1.00 77.94 103 ARG A C 1
ATOM 865 O O . ARG A 1 103 ? -3.112 -5.304 -16.449 1.00 77.94 103 ARG A O 1
ATOM 872 N N . ILE A 1 104 ? -4.185 -7.280 -16.350 1.00 71.69 104 ILE A N 1
ATOM 873 C CA . ILE A 1 104 ? -3.974 -7.658 -17.760 1.00 71.69 104 ILE A CA 1
ATOM 874 C C . ILE A 1 104 ? -5.246 -7.521 -18.610 1.00 71.69 104 ILE A C 1
ATOM 876 O O . ILE A 1 104 ? -5.152 -7.268 -19.809 1.00 71.69 104 ILE A O 1
ATOM 880 N N . GLU A 1 105 ? -6.433 -7.679 -18.024 1.00 66.81 105 GLU A N 1
ATOM 881 C CA . GLU A 1 105 ? -7.636 -8.020 -18.790 1.00 66.81 105 GLU A CA 1
ATOM 882 C C . GLU A 1 105 ? -8.576 -6.861 -19.159 1.00 66.81 105 GLU A C 1
ATOM 884 O O . GLU A 1 105 ? -8.392 -5.701 -18.790 1.00 66.81 105 GLU A O 1
ATOM 889 N N . GLY A 1 106 ? -9.586 -7.203 -19.971 1.00 70.62 106 GLY A N 1
ATOM 890 C CA . GLY A 1 106 ? -10.485 -6.279 -20.648 1.00 70.62 106 GLY A CA 1
ATOM 891 C C . GLY A 1 106 ? -11.341 -5.412 -19.723 1.00 70.62 106 GLY A C 1
ATOM 892 O O . GLY A 1 106 ? -11.707 -5.769 -18.607 1.00 70.62 106 GLY A O 1
ATOM 893 N N . PHE A 1 107 ? -11.734 -4.259 -20.251 1.00 80.12 107 PHE A N 1
ATOM 894 C CA . PHE A 1 107 ? -12.420 -3.192 -19.532 1.00 80.12 107 PHE A CA 1
ATOM 895 C C . PHE A 1 107 ? -13.675 -3.592 -18.719 1.00 80.12 107 PHE A C 1
ATOM 897 O O . PHE A 1 107 ? -13.959 -2.978 -17.691 1.00 80.12 107 PHE A O 1
ATOM 904 N N . HIS A 1 108 ? -14.426 -4.609 -19.152 1.00 84.56 108 HIS A N 1
ATOM 905 C CA . HIS A 1 108 ? -15.617 -5.097 -18.443 1.00 84.56 108 HIS A CA 1
ATOM 906 C C . HIS A 1 108 ? -15.263 -5.767 -17.106 1.00 84.56 108 HIS A C 1
ATOM 908 O O . HIS A 1 108 ? -15.977 -5.590 -16.122 1.00 84.56 108 HIS A O 1
ATOM 914 N N . ASN A 1 109 ? -14.124 -6.458 -17.046 1.00 85.06 109 ASN A N 1
ATOM 915 C CA . ASN A 1 109 ? -13.633 -7.118 -15.838 1.00 85.06 109 ASN A CA 1
ATOM 916 C C . ASN A 1 109 ? -13.192 -6.088 -14.794 1.00 85.06 109 ASN A C 1
ATOM 918 O O . ASN A 1 109 ? -13.541 -6.199 -13.620 1.00 85.06 109 ASN A O 1
ATOM 922 N N . LEU A 1 110 ? -12.514 -5.023 -15.238 1.00 88.69 110 LEU A N 1
ATOM 923 C CA . LEU A 1 110 ? -12.155 -3.895 -14.374 1.00 88.69 110 LEU A CA 1
ATOM 924 C C . LEU A 1 110 ? -13.396 -3.226 -13.780 1.00 88.69 110 LEU A C 1
ATOM 926 O O . LEU A 1 110 ? -13.424 -2.929 -12.591 1.00 88.69 110 LEU A O 1
ATOM 930 N N . LEU A 1 111 ? -14.438 -3.028 -14.588 1.00 90.69 111 LEU A N 1
ATOM 931 C CA . LEU A 1 111 ? -15.706 -2.457 -14.137 1.00 90.69 111 LEU A CA 1
ATOM 932 C C . LEU A 1 111 ? -16.345 -3.311 -13.030 1.00 90.69 111 LEU A C 1
ATOM 934 O O . LEU A 1 111 ? -16.731 -2.783 -11.991 1.00 90.69 111 LEU A O 1
ATOM 938 N N . VAL A 1 112 ? -16.408 -4.632 -13.222 1.00 90.19 112 VAL A N 1
ATOM 939 C CA . VAL A 1 112 ? -16.931 -5.569 -12.217 1.00 90.19 112 VAL A CA 1
ATOM 940 C C . VAL A 1 112 ? -16.117 -5.512 -10.927 1.00 90.19 112 VAL A C 1
ATOM 942 O O . VAL A 1 112 ? -16.702 -5.388 -9.851 1.00 90.19 112 VAL A O 1
ATOM 945 N N . ILE A 1 113 ? -14.785 -5.545 -11.023 1.00 91.81 113 ILE A N 1
ATOM 946 C CA . ILE A 1 113 ? -13.897 -5.441 -9.860 1.00 91.81 113 ILE A CA 1
ATOM 947 C C . ILE A 1 113 ? -14.171 -4.134 -9.104 1.00 91.81 113 ILE A C 1
ATOM 949 O O . ILE A 1 113 ? -14.404 -4.152 -7.901 1.00 91.81 113 ILE A O 1
ATOM 953 N N . LEU A 1 114 ? -14.232 -2.997 -9.799 1.00 92.50 114 LEU A N 1
ATOM 954 C CA . LEU A 1 114 ? -14.456 -1.695 -9.166 1.00 92.50 114 LEU A CA 1
ATOM 955 C C . LEU A 1 114 ? -15.829 -1.579 -8.482 1.00 92.50 114 LEU A C 1
ATOM 957 O O . LEU A 1 114 ? -15.948 -0.886 -7.469 1.00 92.50 114 LEU A O 1
ATOM 961 N N . ILE A 1 115 ? -16.860 -2.244 -9.013 1.00 91.19 115 ILE A N 1
ATOM 962 C CA . ILE A 1 115 ? -18.222 -2.200 -8.464 1.00 91.19 115 ILE A CA 1
ATOM 963 C C . ILE A 1 115 ? -18.410 -3.181 -7.298 1.00 91.19 115 ILE A C 1
ATOM 965 O O . ILE A 1 115 ? -19.151 -2.853 -6.371 1.00 91.19 115 ILE A O 1
ATOM 969 N N . PHE A 1 116 ? -17.785 -4.363 -7.331 1.00 89.06 116 PHE A N 1
ATOM 970 C CA . PHE A 1 116 ? -18.149 -5.481 -6.446 1.00 89.06 116 PHE A CA 1
ATOM 971 C C . PHE A 1 116 ? -17.009 -6.057 -5.599 1.00 89.06 116 PHE A C 1
ATOM 973 O O . PHE A 1 116 ? -17.300 -6.708 -4.599 1.00 89.06 116 PHE A O 1
ATOM 980 N N . GLU A 1 117 ? -15.743 -5.857 -5.967 1.00 89.44 117 GLU A N 1
ATOM 981 C CA . GLU A 1 117 ? -14.615 -6.428 -5.223 1.00 89.44 117 GLU A CA 1
ATOM 982 C C . GLU A 1 117 ? -14.356 -5.652 -3.934 1.00 89.44 117 GLU A C 1
ATOM 984 O O . GLU A 1 117 ? -14.387 -4.428 -3.924 1.00 89.44 117 GLU A O 1
ATOM 989 N N . ASP A 1 118 ? -14.061 -6.360 -2.849 1.00 84.06 118 ASP A N 1
ATOM 990 C CA . ASP A 1 118 ? -13.836 -5.790 -1.521 1.00 84.06 118 ASP A CA 1
ATOM 991 C C . ASP A 1 118 ? -12.378 -5.915 -1.052 1.00 84.06 118 ASP A C 1
ATOM 993 O O . ASP A 1 118 ? -12.002 -5.283 -0.060 1.00 84.06 118 ASP A O 1
ATOM 997 N N . ASP A 1 119 ? -11.554 -6.714 -1.735 1.00 86.88 119 ASP A N 1
ATOM 998 C CA . ASP A 1 119 ? -10.118 -6.794 -1.477 1.00 86.88 119 ASP A CA 1
ATOM 999 C C . ASP A 1 119 ? -9.402 -5.530 -1.977 1.00 86.88 119 ASP A C 1
ATOM 1001 O O . ASP A 1 119 ? -9.328 -5.247 -3.176 1.00 86.88 119 ASP A O 1
ATOM 1005 N N . LEU A 1 120 ? -8.832 -4.778 -1.034 1.00 86.44 120 LEU A N 1
ATOM 1006 C CA . LEU A 1 120 ? -8.129 -3.524 -1.303 1.00 86.44 120 LEU A CA 1
ATOM 1007 C C . LEU A 1 120 ? -6.936 -3.694 -2.248 1.00 86.44 120 LEU A C 1
ATOM 1009 O O . LEU A 1 120 ? -6.644 -2.777 -3.012 1.00 86.44 120 LEU A O 1
ATOM 1013 N N . GLN A 1 121 ? -6.254 -4.844 -2.222 1.00 84.62 121 GLN A N 1
ATOM 1014 C CA . GLN A 1 121 ? -5.100 -5.083 -3.089 1.00 84.62 121 GLN A CA 1
ATOM 1015 C C . GLN A 1 121 ? -5.552 -5.289 -4.538 1.00 84.62 121 GLN A C 1
ATOM 1017 O O . GLN A 1 121 ? -4.972 -4.703 -5.447 1.00 84.62 121 GLN A O 1
ATOM 1022 N N . ILE A 1 122 ? -6.642 -6.031 -4.759 1.00 88.69 122 ILE A N 1
ATOM 1023 C CA . ILE A 1 122 ? -7.215 -6.222 -6.101 1.00 88.69 122 ILE A CA 1
ATOM 1024 C C . ILE A 1 122 ? -7.756 -4.891 -6.643 1.00 88.69 122 ILE A C 1
ATOM 1026 O O . ILE A 1 122 ? -7.518 -4.548 -7.801 1.00 88.69 122 ILE A O 1
ATOM 1030 N N . LEU A 1 123 ? -8.428 -4.101 -5.798 1.00 91.00 123 LEU A N 1
ATOM 1031 C CA . LEU A 1 123 ? -8.895 -2.763 -6.169 1.00 91.00 123 LEU A CA 1
ATOM 1032 C C . LEU A 1 123 ? -7.736 -1.827 -6.525 1.00 91.00 123 LEU A C 1
ATOM 1034 O O . LEU A 1 123 ? -7.824 -1.108 -7.518 1.00 91.00 123 LEU A O 1
ATOM 1038 N N . ALA A 1 124 ? -6.647 -1.838 -5.755 1.00 89.44 124 ALA A N 1
ATOM 1039 C CA . ALA A 1 124 ? -5.467 -1.030 -6.048 1.00 89.44 124 ALA A CA 1
ATOM 1040 C C . ALA A 1 124 ? -4.862 -1.384 -7.416 1.00 89.44 124 ALA A C 1
ATOM 1042 O O . ALA A 1 124 ? -4.518 -0.483 -8.181 1.00 89.44 124 ALA A O 1
ATOM 1043 N N . GLU A 1 125 ? -4.776 -2.671 -7.754 1.00 89.38 125 GLU A N 1
ATOM 1044 C CA . GLU A 1 125 ? -4.319 -3.133 -9.072 1.00 89.38 125 GLU A CA 1
ATOM 1045 C C . GLU A 1 125 ? -5.265 -2.673 -10.192 1.00 89.38 125 GLU A C 1
ATOM 1047 O O . GLU A 1 125 ? -4.819 -2.095 -11.185 1.00 89.38 125 GLU A O 1
ATOM 1052 N N . ALA A 1 126 ? -6.580 -2.825 -10.002 1.00 91.75 126 ALA A N 1
ATOM 1053 C CA . ALA A 1 126 ? -7.576 -2.412 -10.991 1.00 91.75 126 ALA A CA 1
ATOM 1054 C C . ALA A 1 126 ? -7.558 -0.895 -11.239 1.00 91.75 126 ALA A C 1
ATOM 1056 O O . ALA A 1 126 ? -7.642 -0.450 -12.382 1.00 91.75 126 ALA A O 1
ATOM 1057 N N . LEU A 1 127 ? -7.403 -0.089 -10.185 1.00 91.56 127 LEU A N 1
ATOM 1058 C CA . LEU A 1 127 ? -7.297 1.370 -10.289 1.00 91.56 127 LEU A CA 1
ATOM 1059 C C . LEU A 1 127 ? -5.992 1.803 -10.975 1.00 91.56 127 LEU A C 1
ATOM 1061 O O . LEU A 1 127 ? -5.983 2.791 -11.716 1.00 91.56 127 LEU A O 1
ATOM 1065 N N . ASN A 1 128 ? -4.894 1.076 -10.748 1.00 87.12 128 ASN A N 1
ATOM 1066 C CA . ASN A 1 128 ? -3.607 1.335 -11.395 1.00 87.12 128 ASN A CA 1
ATOM 1067 C C . ASN A 1 128 ? -3.570 0.906 -12.865 1.00 87.12 128 ASN A C 1
ATOM 1069 O O . ASN A 1 128 ? -2.724 1.405 -13.612 1.00 87.12 128 ASN A O 1
ATOM 1073 N N . ASN A 1 129 ? -4.504 0.060 -13.305 1.00 87.94 129 ASN A N 1
ATOM 1074 C CA . ASN A 1 129 ? -4.555 -0.434 -14.674 1.00 87.94 129 ASN A CA 1
ATOM 1075 C C . ASN A 1 129 ? -4.513 0.727 -15.704 1.00 87.94 129 ASN A C 1
ATOM 1077 O O . ASN A 1 129 ? -5.231 1.727 -15.544 1.00 87.94 129 ASN A O 1
ATOM 1081 N N . PRO A 1 130 ? -3.679 0.645 -16.762 1.00 80.62 130 PRO A N 1
ATOM 1082 C CA . PRO A 1 130 ? -3.583 1.673 -17.805 1.00 80.62 130 PRO A CA 1
ATOM 1083 C C . PRO A 1 130 ? -4.910 1.998 -18.503 1.00 80.62 130 PRO A C 1
ATOM 1085 O O . PRO A 1 130 ? -5.113 3.135 -18.927 1.00 80.62 130 PRO A O 1
ATOM 1088 N N . ALA A 1 131 ? -5.825 1.029 -18.577 1.00 84.56 131 ALA A N 1
ATOM 1089 C CA . ALA A 1 131 ? -7.159 1.174 -19.148 1.00 84.56 131 ALA A CA 1
ATOM 1090 C C . ALA A 1 131 ? -8.038 2.176 -18.370 1.00 84.56 131 ALA A C 1
ATOM 1092 O O . ALA A 1 131 ? -8.905 2.834 -18.950 1.00 84.56 131 ALA A O 1
ATOM 1093 N N . ILE A 1 132 ? -7.801 2.347 -17.064 1.00 88.94 132 ILE A N 1
ATOM 1094 C CA . ILE A 1 132 ? -8.524 3.320 -16.243 1.00 88.94 132 ILE A CA 1
ATOM 1095 C C . ILE A 1 132 ? -7.932 4.716 -16.449 1.00 88.94 132 ILE A C 1
ATOM 1097 O O . ILE A 1 132 ? -6.827 5.044 -15.997 1.00 88.94 132 ILE A O 1
ATOM 1101 N N . SER A 1 133 ? -8.706 5.561 -17.130 1.00 87.69 133 SER A N 1
ATOM 1102 C CA . SER A 1 133 ? -8.347 6.956 -17.385 1.00 87.69 133 SER A CA 1
ATOM 1103 C C . SER A 1 133 ? -8.472 7.831 -16.133 1.00 87.69 133 SER A C 1
ATOM 1105 O O . SER A 1 133 ? -9.224 7.537 -15.202 1.00 87.69 133 SER A O 1
ATOM 1107 N N . LEU A 1 134 ? -7.802 8.989 -16.139 1.00 88.62 134 LEU A N 1
ATOM 1108 C CA . LEU A 1 134 ? -7.923 9.968 -15.055 1.00 88.62 134 LEU A CA 1
ATOM 1109 C C . LEU A 1 134 ? -9.377 10.445 -14.865 1.00 88.62 134 LEU A C 1
ATOM 1111 O O . LEU A 1 134 ? -9.807 10.652 -13.735 1.00 88.62 134 LEU A O 1
ATOM 1115 N N . LYS A 1 135 ? -10.152 10.573 -15.952 1.00 90.38 135 LYS A N 1
ATOM 1116 C CA . LYS A 1 135 ? -11.575 10.952 -15.892 1.00 90.38 135 LYS A CA 1
ATOM 1117 C C . LYS A 1 135 ? -12.417 9.885 -15.184 1.00 90.38 135 LYS A C 1
ATOM 1119 O O . LYS A 1 135 ? -13.231 10.226 -14.330 1.00 90.38 135 LYS A O 1
ATOM 1124 N N . MET A 1 136 ? -12.181 8.606 -15.490 1.00 93.06 136 MET A N 1
ATOM 1125 C CA . MET A 1 136 ? -12.840 7.470 -14.823 1.00 93.06 136 MET A CA 1
ATOM 1126 C C . MET A 1 136 ? -12.537 7.437 -13.329 1.00 93.06 136 MET A C 1
ATOM 1128 O O . MET A 1 136 ? -13.442 7.246 -12.520 1.00 93.06 136 MET A O 1
ATOM 1132 N N . LEU A 1 137 ? -11.280 7.694 -12.967 1.00 93.00 137 LEU A N 1
ATOM 1133 C CA . LEU A 1 137 ? -10.838 7.724 -11.580 1.00 93.00 137 LEU A CA 1
ATOM 1134 C C . LEU A 1 137 ? -11.446 8.897 -10.796 1.00 93.00 137 LEU A C 1
ATOM 1136 O O . LEU A 1 137 ? -11.894 8.721 -9.667 1.00 93.00 137 LEU A O 1
ATOM 1140 N N . VAL A 1 138 ? -11.525 10.088 -11.401 1.00 93.06 138 VAL A N 1
ATOM 1141 C CA . VAL A 1 138 ? -12.198 11.254 -10.797 1.00 93.06 138 VAL A CA 1
ATOM 1142 C C . VAL A 1 138 ? -13.672 10.952 -10.532 1.00 93.06 138 VAL A C 1
ATOM 1144 O O . VAL A 1 138 ? -14.185 11.271 -9.460 1.00 93.06 138 VAL A O 1
ATOM 1147 N N . HIS A 1 139 ? -14.348 10.306 -11.478 1.00 94.12 139 HIS A N 1
ATOM 1148 C CA . HIS A 1 139 ? -15.739 9.909 -11.310 1.00 94.12 139 HIS A CA 1
ATOM 1149 C C . HIS A 1 139 ? -15.917 8.824 -10.238 1.00 94.12 139 HIS A C 1
ATOM 1151 O O . HIS A 1 139 ? -16.807 8.942 -9.402 1.00 94.12 139 HIS A O 1
ATOM 1157 N N . PHE A 1 140 ? -15.030 7.827 -10.192 1.00 94.19 140 PHE A N 1
ATOM 1158 C CA . PHE A 1 140 ? -14.994 6.817 -9.131 1.00 94.19 140 PHE A CA 1
ATOM 1159 C C . PHE A 1 140 ? -14.853 7.453 -7.741 1.00 94.19 140 PHE A C 1
ATOM 1161 O O . PHE A 1 140 ? -15.634 7.172 -6.835 1.00 94.19 140 PHE A O 1
ATOM 1168 N N . ILE A 1 141 ? -13.909 8.388 -7.592 1.00 91.81 141 ILE A N 1
ATOM 1169 C CA . ILE A 1 141 ? -13.698 9.157 -6.358 1.00 91.81 141 ILE A CA 1
ATOM 1170 C C . ILE A 1 141 ? -14.945 9.975 -6.000 1.00 91.81 141 ILE A C 1
ATOM 1172 O O . ILE A 1 141 ? -15.325 10.038 -4.830 1.00 91.81 141 ILE A O 1
ATOM 1176 N N . ARG A 1 142 ? -15.599 10.597 -6.989 1.00 93.75 142 ARG A N 1
ATOM 1177 C CA . ARG A 1 142 ? -16.854 11.335 -6.784 1.00 93.75 142 ARG A CA 1
ATOM 1178 C C . ARG A 1 142 ? -17.940 10.418 -6.219 1.00 93.75 142 ARG A C 1
ATOM 1180 O O . ARG A 1 142 ? -18.550 10.777 -5.216 1.00 93.75 142 ARG A O 1
ATOM 1187 N N . LEU A 1 143 ? -18.137 9.245 -6.819 1.00 90.81 143 LEU A N 1
ATOM 1188 C CA . LEU A 1 143 ? -19.134 8.269 -6.380 1.00 90.81 143 LEU A CA 1
ATOM 1189 C C . LEU A 1 143 ? -18.844 7.735 -4.970 1.00 90.81 143 LEU A C 1
ATOM 1191 O O . LEU A 1 143 ? -19.747 7.681 -4.137 1.00 90.81 143 LEU A O 1
ATOM 1195 N N . LEU A 1 144 ? -17.580 7.428 -4.659 1.00 89.44 144 LEU A N 1
ATOM 1196 C CA . LEU A 1 144 ? -17.159 7.050 -3.304 1.00 89.44 144 LEU A CA 1
ATOM 1197 C C . LEU A 1 144 ? -17.462 8.141 -2.272 1.00 89.44 144 LEU A C 1
ATOM 1199 O O . LEU A 1 144 ? -17.955 7.848 -1.183 1.00 89.44 144 LEU A O 1
ATOM 1203 N N . ARG A 1 145 ? -17.203 9.410 -2.610 1.00 85.81 145 ARG A N 1
ATOM 1204 C CA . ARG A 1 145 ? -17.496 10.547 -1.724 1.00 85.81 145 ARG A CA 1
ATOM 1205 C C . ARG A 1 145 ? -18.996 10.734 -1.499 1.00 85.81 145 ARG A C 1
ATOM 1207 O O . ARG A 1 145 ? -19.393 10.992 -0.366 1.00 85.81 145 ARG A O 1
ATOM 1214 N N . GLN A 1 146 ? -19.800 10.596 -2.556 1.00 85.62 146 GLN A N 1
ATOM 1215 C CA . GLN A 1 146 ? -21.259 10.744 -2.511 1.00 85.62 146 GLN A CA 1
ATOM 1216 C C . GLN A 1 146 ? -21.941 9.653 -1.679 1.00 85.62 146 GLN A C 1
ATOM 1218 O O . GLN A 1 146 ? -22.938 9.932 -1.022 1.00 85.62 146 GLN A O 1
ATOM 1223 N N . ARG A 1 147 ? -21.397 8.432 -1.671 1.00 78.56 147 ARG A N 1
ATOM 1224 C CA . ARG A 1 147 ? -21.977 7.285 -0.959 1.00 78.56 147 ARG A CA 1
ATOM 1225 C C . ARG A 1 147 ? -22.026 7.449 0.569 1.00 78.56 147 ARG A C 1
ATOM 1227 O O . ARG A 1 147 ? -22.983 6.995 1.178 1.00 78.56 147 ARG A O 1
ATOM 1234 N N . GLY A 1 148 ? -21.035 8.095 1.188 1.00 58.62 148 GLY A N 1
ATOM 1235 C CA . GLY A 1 148 ? -21.030 8.356 2.637 1.00 58.62 148 GLY A CA 1
ATOM 1236 C C . GLY A 1 148 ? -20.632 7.161 3.533 1.00 58.62 148 GLY A C 1
ATOM 1237 O O . GLY A 1 148 ? -21.423 6.270 3.805 1.00 58.62 148 GLY A O 1
ATOM 1238 N N . GLN A 1 149 ? -19.380 7.210 4.008 1.00 63.38 149 GLN A N 1
ATOM 1239 C CA . GLN A 1 149 ? -18.673 6.505 5.104 1.00 63.38 149 GLN A CA 1
ATOM 1240 C C . GLN A 1 149 ? -19.100 5.110 5.612 1.00 63.38 149 GLN A C 1
ATOM 1242 O O . GLN A 1 149 ? -19.676 4.955 6.693 1.00 63.38 149 GLN A O 1
ATOM 1247 N N . GLY A 1 150 ? -18.539 4.079 4.972 1.00 64.75 150 GLY A N 1
ATOM 1248 C CA . GLY A 1 150 ? -18.014 2.893 5.663 1.00 64.75 150 GLY A CA 1
ATOM 1249 C C . GLY A 1 150 ? -16.482 2.946 5.799 1.00 64.75 150 GLY A C 1
ATOM 1250 O O . GLY A 1 150 ? -15.814 3.519 4.945 1.00 64.75 150 GLY A O 1
ATOM 1251 N N . ARG A 1 151 ? -15.901 2.294 6.826 1.00 66.75 151 ARG A N 1
ATOM 1252 C CA . ARG A 1 151 ? -14.427 2.198 7.005 1.00 66.75 151 ARG A CA 1
ATOM 1253 C C . ARG A 1 151 ? -13.711 1.661 5.755 1.00 66.75 151 ARG A C 1
ATOM 1255 O O . ARG A 1 151 ? -12.597 2.072 5.466 1.00 66.75 151 ARG A O 1
ATOM 1262 N N . LYS A 1 152 ? -14.349 0.745 5.017 1.00 76.81 152 LYS A N 1
ATOM 1263 C CA . LYS A 1 152 ? -13.821 0.225 3.747 1.00 76.81 152 LYS A CA 1
ATOM 1264 C C . LYS A 1 152 ? -13.838 1.280 2.639 1.00 76.81 152 LYS A C 1
ATOM 1266 O O . LYS A 1 152 ? -12.858 1.410 1.922 1.00 76.81 152 LYS A O 1
ATOM 1271 N N . ASP A 1 153 ? -14.910 2.060 2.517 1.00 81.69 153 ASP A N 1
ATOM 1272 C CA . ASP A 1 153 ? -15.021 3.090 1.476 1.00 81.69 153 ASP A CA 1
ATOM 1273 C C . ASP A 1 153 ? -13.965 4.194 1.660 1.00 81.69 153 ASP A C 1
ATOM 1275 O O . ASP A 1 153 ? -13.446 4.716 0.677 1.00 81.69 153 ASP A O 1
ATOM 1279 N N . GLU A 1 154 ? -13.591 4.506 2.908 1.00 80.38 154 GLU A N 1
ATOM 1280 C CA . GLU A 1 154 ? -12.482 5.419 3.229 1.00 80.38 154 GLU A CA 1
ATOM 1281 C C . GLU A 1 154 ? -11.130 4.868 2.766 1.00 80.38 154 GLU A C 1
ATOM 1283 O O . GLU A 1 154 ? -10.370 5.579 2.113 1.00 80.38 154 GLU A O 1
ATOM 1288 N N . GLN A 1 155 ? -10.861 3.584 3.014 1.00 82.69 155 GLN A N 1
ATOM 1289 C CA . GLN A 1 155 ? -9.637 2.925 2.545 1.00 82.69 155 GLN A CA 1
ATOM 1290 C C . GLN A 1 155 ? -9.551 2.911 1.018 1.00 82.69 155 GLN A C 1
ATOM 1292 O O . GLN A 1 155 ? -8.503 3.200 0.444 1.00 82.69 155 GLN A O 1
ATOM 1297 N N . ILE A 1 156 ? -10.664 2.613 0.345 1.00 88.56 156 ILE A N 1
ATOM 1298 C CA . ILE A 1 156 ? -10.726 2.630 -1.120 1.00 88.56 156 ILE A CA 1
ATOM 1299 C C . ILE A 1 156 ? -10.522 4.060 -1.639 1.00 88.56 156 ILE A C 1
ATOM 1301 O O . ILE A 1 156 ? -9.838 4.257 -2.643 1.00 88.56 156 ILE A O 1
ATOM 1305 N N . LEU A 1 157 ? -11.072 5.068 -0.954 1.00 88.88 157 LEU A N 1
ATOM 1306 C CA . LEU A 1 157 ? -10.893 6.473 -1.313 1.00 88.88 157 LEU A CA 1
ATOM 1307 C C . LEU A 1 157 ? -9.428 6.915 -1.193 1.00 88.88 157 LEU A C 1
ATOM 1309 O O . LEU A 1 157 ? -8.931 7.571 -2.109 1.00 88.88 157 LEU A O 1
ATOM 1313 N N . GLU A 1 158 ? -8.734 6.546 -0.114 1.00 85.88 158 GLU A N 1
ATOM 1314 C CA . GLU A 1 158 ? -7.302 6.826 0.065 1.00 85.88 158 GLU A CA 1
ATOM 1315 C C . GLU A 1 158 ? -6.469 6.209 -1.064 1.00 85.88 158 GLU A C 1
ATOM 1317 O O . GLU A 1 158 ? -5.693 6.914 -1.715 1.00 85.88 158 GLU A O 1
ATOM 1322 N N . ILE A 1 159 ? -6.700 4.925 -1.368 1.00 89.25 159 ILE A N 1
ATOM 1323 C CA . ILE A 1 159 ? -6.032 4.220 -2.472 1.00 89.25 159 ILE A CA 1
ATOM 1324 C C . ILE A 1 159 ? -6.307 4.934 -3.799 1.00 89.25 159 ILE A C 1
ATOM 1326 O O . ILE A 1 159 ? -5.379 5.247 -4.545 1.00 89.25 159 ILE A O 1
ATOM 1330 N N . ALA A 1 160 ? -7.568 5.254 -4.097 1.00 90.75 160 ALA A N 1
ATOM 1331 C CA . ALA A 1 160 ? -7.936 5.926 -5.338 1.00 90.75 160 ALA A CA 1
ATOM 1332 C C . ALA A 1 160 ? -7.291 7.316 -5.465 1.00 90.75 160 ALA A C 1
ATOM 1334 O O . ALA A 1 160 ? -6.849 7.697 -6.552 1.00 90.75 160 ALA A O 1
ATOM 1335 N N . MET A 1 161 ? -7.188 8.072 -4.367 1.00 87.75 161 MET A N 1
ATOM 1336 C CA . MET A 1 161 ? -6.506 9.368 -4.348 1.00 87.75 161 MET A CA 1
ATOM 1337 C C . MET A 1 161 ? -4.993 9.232 -4.560 1.00 87.75 161 MET A C 1
ATOM 1339 O O . MET A 1 161 ? -4.417 10.020 -5.319 1.00 87.75 161 MET A O 1
ATOM 1343 N N . GLN A 1 162 ? -4.359 8.222 -3.961 1.00 88.00 162 GLN A N 1
ATOM 1344 C CA . GLN A 1 162 ? -2.943 7.921 -4.176 1.00 88.00 162 GLN A CA 1
ATOM 1345 C C . GLN A 1 162 ? -2.671 7.558 -5.642 1.00 88.00 162 GLN A C 1
ATOM 1347 O O . GLN A 1 162 ? -1.803 8.164 -6.278 1.00 88.00 162 GLN A O 1
ATOM 1352 N N . VAL A 1 163 ? -3.472 6.654 -6.213 1.00 87.75 163 VAL A N 1
ATOM 1353 C CA . VAL A 1 163 ? -3.388 6.261 -7.629 1.00 87.75 163 VAL A CA 1
ATOM 1354 C C . VAL A 1 163 ? -3.620 7.461 -8.551 1.00 87.75 163 VAL A C 1
ATOM 1356 O O . VAL A 1 163 ? -2.931 7.623 -9.559 1.00 87.75 163 VAL A O 1
ATOM 1359 N N . MET A 1 164 ? -4.543 8.362 -8.200 1.00 88.25 164 MET A N 1
ATOM 1360 C CA . MET A 1 164 ? -4.798 9.580 -8.974 1.00 88.25 164 MET A CA 1
ATOM 1361 C C . MET A 1 164 ? -3.577 10.496 -9.008 1.00 88.25 164 MET A C 1
ATOM 1363 O O . MET A 1 164 ? -3.225 11.009 -10.072 1.00 88.25 164 MET A O 1
ATOM 1367 N N . SER A 1 165 ? -2.935 10.702 -7.857 1.00 86.19 165 SER A N 1
ATOM 1368 C CA . SER A 1 165 ? -1.707 11.493 -7.757 1.00 86.19 165 SER A CA 1
ATOM 1369 C C . SER A 1 165 ? -0.596 10.893 -8.626 1.00 86.19 165 SER A C 1
ATOM 1371 O O . SER A 1 165 ? 0.007 11.592 -9.445 1.00 86.19 165 SER A O 1
ATOM 1373 N N . GLN A 1 166 ? -0.410 9.572 -8.544 1.00 86.06 166 GLN A N 1
ATOM 1374 C CA . GLN A 1 166 ? 0.566 8.842 -9.353 1.00 86.06 166 GLN A CA 1
ATOM 1375 C C . GLN A 1 166 ? 0.283 8.971 -10.857 1.00 86.06 166 GLN A C 1
ATOM 1377 O O . GLN A 1 166 ? 1.179 9.350 -11.610 1.00 86.06 166 GLN A O 1
ATOM 1382 N N . LYS A 1 167 ? -0.959 8.745 -11.310 1.00 86.44 167 LYS A N 1
ATOM 1383 C CA . LYS A 1 167 ? -1.338 8.890 -12.728 1.00 86.44 167 LYS A CA 1
ATOM 1384 C C . LYS A 1 167 ? -1.166 10.324 -13.239 1.00 86.44 167 LYS A C 1
ATOM 1386 O O . LYS A 1 167 ? -0.738 10.515 -14.374 1.00 86.44 167 LYS A O 1
ATOM 1391 N N . ARG A 1 168 ? -1.444 11.350 -12.424 1.00 86.12 168 ARG A N 1
ATOM 1392 C CA . ARG A 1 168 ? -1.179 12.754 -12.803 1.00 86.12 168 ARG A CA 1
ATOM 1393 C C . ARG A 1 168 ? 0.309 13.000 -13.033 1.00 86.12 168 ARG A C 1
ATOM 1395 O O . ARG A 1 168 ? 0.665 13.573 -14.061 1.00 86.12 168 ARG A O 1
ATOM 1402 N N . LYS A 1 169 ? 1.165 12.534 -12.118 1.00 87.44 169 LYS A N 1
ATOM 1403 C CA . LYS A 1 169 ? 2.625 12.627 -12.264 1.00 87.44 169 LYS A CA 1
ATOM 1404 C C . LYS A 1 169 ? 3.094 11.914 -13.53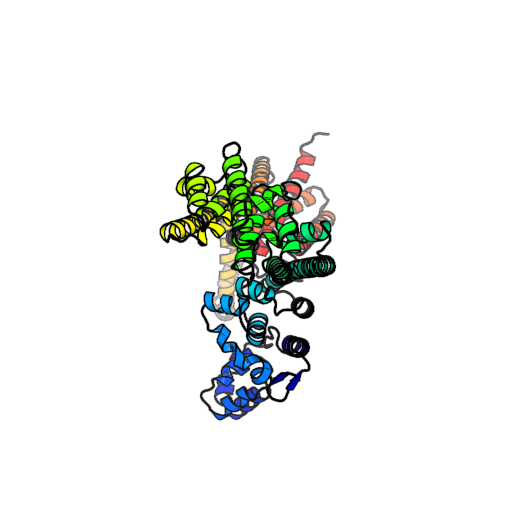7 1.00 87.44 169 LYS A C 1
ATOM 1406 O O . LYS A 1 169 ? 3.818 12.514 -14.326 1.00 87.44 169 LYS A O 1
ATOM 1411 N N . GLN A 1 170 ? 2.589 10.703 -13.789 1.00 85.69 170 GLN A N 1
ATOM 1412 C CA . GLN A 1 170 ? 2.900 9.936 -15.001 1.00 85.69 170 GLN A CA 1
ATOM 1413 C C . GLN A 1 170 ? 2.535 10.697 -16.283 1.00 85.69 170 GLN A C 1
ATOM 1415 O O . GLN A 1 170 ? 3.342 10.765 -17.202 1.00 85.69 170 GLN A O 1
ATOM 1420 N N . ILE A 1 171 ? 1.348 11.311 -16.356 1.00 85.38 171 ILE A N 1
ATOM 1421 C CA . ILE A 1 171 ? 0.915 12.079 -17.538 1.00 85.38 171 ILE A CA 1
ATOM 1422 C C . ILE A 1 171 ? 1.865 13.250 -17.820 1.00 85.38 171 ILE A C 1
ATOM 1424 O O . ILE A 1 171 ? 2.218 13.493 -18.975 1.00 85.38 171 ILE A O 1
ATOM 1428 N N . VAL A 1 172 ? 2.300 13.963 -16.777 1.00 86.88 172 VAL A N 1
ATOM 1429 C CA . VAL A 1 172 ? 3.264 15.064 -16.917 1.00 86.88 172 VAL A CA 1
ATOM 1430 C C . VAL A 1 172 ? 4.595 14.545 -17.462 1.00 86.88 172 VAL A C 1
ATOM 1432 O O . VAL A 1 172 ? 5.108 15.104 -18.430 1.00 86.88 172 VAL A O 1
ATOM 1435 N N . GLN A 1 173 ? 5.107 13.444 -16.907 1.00 89.00 173 GLN A N 1
ATOM 1436 C CA . GLN A 1 173 ? 6.352 12.816 -17.361 1.00 89.00 173 GLN A CA 1
ATOM 1437 C C . GLN A 1 173 ? 6.252 12.328 -18.815 1.00 89.00 173 GLN A C 1
ATOM 1439 O O . GLN A 1 173 ? 7.121 12.636 -19.624 1.00 89.00 173 GLN A O 1
ATOM 1444 N N . ILE A 1 174 ? 5.158 11.658 -19.198 1.00 87.50 174 ILE A N 1
ATOM 1445 C CA . ILE A 1 174 ? 4.910 11.238 -20.589 1.00 87.50 174 ILE A CA 1
ATOM 1446 C C . ILE A 1 174 ? 4.847 12.452 -21.519 1.00 87.50 174 ILE A C 1
ATOM 1448 O O . ILE A 1 174 ? 5.391 12.422 -22.620 1.00 87.50 174 ILE A O 1
ATOM 1452 N N . SER A 1 175 ? 4.223 13.554 -21.092 1.00 87.12 175 SER A N 1
ATOM 1453 C CA . SER A 1 175 ? 4.222 14.783 -21.886 1.00 87.12 175 SER A CA 1
ATOM 1454 C C . SER A 1 175 ? 5.625 15.367 -22.055 1.00 87.12 175 SER A C 1
ATOM 1456 O O . SER A 1 175 ? 5.890 15.955 -23.102 1.00 87.12 175 SER A O 1
ATOM 1458 N N . GLN A 1 176 ? 6.496 15.263 -21.051 1.00 89.81 176 GLN A N 1
ATOM 1459 C CA . GLN A 1 176 ? 7.888 15.715 -21.134 1.00 89.81 176 GLN A CA 1
ATOM 1460 C C . GLN A 1 176 ? 8.689 14.827 -22.092 1.00 89.81 176 GLN A C 1
ATOM 1462 O O . GLN A 1 176 ? 9.361 15.357 -22.976 1.00 89.81 176 GLN A O 1
ATOM 1467 N N . ILE A 1 177 ? 8.515 13.506 -22.007 1.00 91.12 177 ILE A N 1
ATOM 1468 C CA . ILE A 1 177 ? 9.081 12.529 -22.947 1.00 91.12 177 ILE A CA 1
ATOM 1469 C C . ILE A 1 177 ? 8.650 12.855 -24.381 1.00 91.12 177 ILE A C 1
ATOM 1471 O O . ILE A 1 177 ? 9.493 13.056 -25.247 1.00 91.12 177 ILE A O 1
ATOM 1475 N N . ASN A 1 178 ? 7.352 13.029 -24.633 1.00 88.81 178 ASN A N 1
ATOM 1476 C CA . ASN A 1 178 ? 6.839 13.349 -25.970 1.00 88.81 178 ASN A CA 1
ATOM 1477 C C . ASN A 1 178 ? 7.292 14.722 -26.500 1.00 88.81 178 ASN A C 1
ATOM 1479 O O . ASN A 1 178 ? 7.205 14.979 -27.698 1.00 88.81 178 ASN A O 1
ATOM 1483 N N . ARG A 1 179 ? 7.714 15.648 -25.629 1.00 89.38 179 ARG A N 1
ATOM 1484 C CA . ARG A 1 179 ? 8.325 16.918 -26.056 1.00 89.38 179 ARG A CA 1
ATOM 1485 C C . ARG A 1 179 ? 9.781 16.704 -26.443 1.00 89.38 179 ARG A C 1
ATOM 1487 O O . ARG A 1 179 ? 10.172 17.143 -27.519 1.00 89.38 179 ARG A O 1
ATOM 1494 N N . ALA A 1 180 ? 10.542 16.003 -25.603 1.00 89.56 180 ALA A N 1
ATOM 1495 C CA . ALA A 1 180 ? 11.937 15.666 -25.870 1.00 89.56 180 ALA A CA 1
ATOM 1496 C C . ALA A 1 180 ? 12.080 14.813 -27.144 1.00 89.56 180 ALA A C 1
ATOM 1498 O O . ALA A 1 180 ? 13.009 15.019 -27.920 1.00 89.56 180 ALA A O 1
ATOM 1499 N N . SER A 1 181 ? 11.111 13.932 -27.420 1.00 91.25 181 SER A N 1
ATOM 1500 C CA . SER A 1 181 ? 11.123 13.053 -28.594 1.00 91.25 181 SER A CA 1
ATOM 1501 C C . SER A 1 181 ? 11.030 13.792 -29.932 1.00 91.25 181 SER A C 1
ATOM 1503 O O . SER A 1 181 ? 11.413 13.251 -30.959 1.00 91.25 181 SER A O 1
ATOM 1505 N N . ARG A 1 182 ? 10.526 15.034 -29.951 1.00 88.62 182 ARG A N 1
ATOM 1506 C CA . ARG A 1 182 ? 10.410 15.828 -31.187 1.00 88.62 182 ARG A CA 1
ATOM 1507 C C . ARG A 1 182 ? 11.756 16.353 -31.688 1.00 88.62 182 ARG A C 1
ATOM 1509 O O . ARG A 1 182 ? 11.841 16.758 -32.841 1.00 88.62 182 ARG A O 1
ATOM 1516 N N . GLN A 1 183 ? 12.768 16.411 -30.820 1.00 87.56 183 GLN A N 1
ATOM 1517 C CA . GLN A 1 183 ? 14.094 16.969 -31.109 1.00 87.56 183 GLN A CA 1
ATOM 1518 C C . GLN A 1 183 ? 15.190 16.112 -30.453 1.00 87.56 183 GLN A C 1
ATOM 1520 O O . GLN A 1 183 ? 16.022 16.610 -29.692 1.00 87.56 183 GLN A O 1
ATOM 1525 N N . LEU A 1 184 ? 15.182 14.801 -30.719 1.00 86.19 184 LEU A N 1
ATOM 1526 C CA . LEU A 1 184 ? 16.150 13.849 -30.145 1.00 86.19 184 LEU A CA 1
ATOM 1527 C C . LEU A 1 184 ? 17.593 14.062 -30.608 1.00 86.19 184 LEU A C 1
ATOM 1529 O O . LEU A 1 184 ? 18.525 13.571 -29.986 1.00 86.19 184 LEU A O 1
ATOM 1533 N N . ASN A 1 185 ? 17.797 14.874 -31.637 1.00 81.00 185 ASN A N 1
ATOM 1534 C CA . ASN A 1 185 ? 19.108 15.313 -32.091 1.00 81.00 185 ASN A CA 1
ATOM 1535 C C . ASN A 1 185 ? 19.816 16.292 -31.128 1.00 81.00 185 ASN A C 1
ATOM 1537 O O . ASN A 1 185 ? 20.972 16.640 -31.373 1.00 81.00 185 ASN A O 1
ATOM 1541 N N . GLN A 1 186 ? 19.175 16.757 -30.052 1.00 87.38 186 GLN A N 1
ATOM 1542 C CA . GLN A 1 186 ? 19.801 17.604 -29.030 1.00 87.38 186 GLN A CA 1
ATOM 1543 C C . GLN A 1 186 ? 20.228 16.777 -27.810 1.00 87.38 186 GLN A C 1
ATOM 1545 O O . GLN A 1 186 ? 19.407 16.060 -27.235 1.00 87.38 186 GLN A O 1
ATOM 1550 N N . ASP A 1 187 ? 21.466 16.960 -27.332 1.00 87.25 187 ASP A N 1
ATOM 1551 C CA . ASP A 1 187 ? 22.007 16.197 -26.190 1.00 87.25 187 ASP A CA 1
ATOM 1552 C C . ASP A 1 187 ? 21.157 16.349 -24.927 1.00 87.25 187 ASP A C 1
ATOM 1554 O O . ASP A 1 187 ? 20.909 15.379 -24.217 1.00 87.25 187 ASP A O 1
ATOM 1558 N N . ARG A 1 188 ? 20.604 17.543 -24.681 1.00 88.94 188 ARG A N 1
ATOM 1559 C CA . ARG A 1 188 ? 19.695 17.789 -23.551 1.00 88.94 188 ARG A CA 1
ATOM 1560 C C . ARG A 1 188 ? 18.469 16.865 -23.567 1.00 88.94 188 ARG A C 1
ATOM 1562 O O . ARG A 1 188 ? 18.015 16.423 -22.509 1.00 88.94 188 ARG A O 1
ATOM 1569 N N . ASN A 1 189 ? 17.931 16.568 -24.748 1.00 90.12 189 ASN A N 1
ATOM 1570 C CA . ASN A 1 189 ? 16.761 15.704 -24.898 1.00 90.12 189 ASN A CA 1
ATOM 1571 C C . ASN A 1 189 ? 17.146 14.227 -24.753 1.00 90.12 189 ASN A C 1
ATOM 1573 O O . ASN A 1 189 ? 16.406 13.479 -24.120 1.00 90.12 189 ASN A O 1
ATOM 1577 N N . LEU A 1 190 ? 18.329 13.823 -25.229 1.00 89.00 190 LEU A N 1
ATOM 1578 C CA . LEU A 1 190 ? 18.878 12.482 -24.990 1.00 89.00 190 LEU A CA 1
ATOM 1579 C C . LEU A 1 190 ? 19.165 12.235 -23.504 1.00 89.00 190 LEU A C 1
ATOM 1581 O O . LEU A 1 190 ? 18.764 11.203 -22.970 1.00 89.00 190 LEU A O 1
ATOM 1585 N N . ILE A 1 191 ? 19.750 13.210 -22.801 1.00 88.62 191 ILE A N 1
ATOM 1586 C CA . ILE A 1 191 ? 19.934 13.161 -21.341 1.00 88.62 191 ILE A CA 1
ATOM 1587 C C . ILE A 1 191 ? 18.579 13.004 -20.645 1.00 88.62 191 ILE A C 1
ATOM 1589 O O . ILE A 1 191 ? 18.431 12.182 -19.745 1.00 88.62 191 ILE A O 1
ATOM 1593 N N . THR A 1 192 ? 17.560 13.736 -21.098 1.00 89.12 192 THR A N 1
ATOM 1594 C CA . THR A 1 192 ? 16.194 13.597 -20.576 1.00 89.12 192 THR A CA 1
ATOM 1595 C C . THR A 1 192 ? 15.652 12.174 -20.792 1.00 89.12 192 THR A C 1
ATOM 1597 O O . THR A 1 192 ? 15.063 11.598 -19.878 1.00 89.12 192 THR A O 1
ATOM 1600 N N . MET A 1 193 ? 15.898 11.555 -21.954 1.00 90.25 193 MET A N 1
ATOM 1601 C CA . MET A 1 193 ? 15.523 10.155 -22.203 1.00 90.25 193 MET A CA 1
ATOM 1602 C C . MET A 1 193 ? 16.255 9.180 -21.274 1.00 90.25 193 MET A C 1
ATOM 1604 O O . MET A 1 193 ? 15.612 8.301 -20.702 1.00 90.25 193 MET A O 1
ATOM 1608 N N . LEU A 1 194 ? 17.561 9.361 -21.046 1.00 89.50 194 LEU A N 1
ATOM 1609 C CA . LEU A 1 194 ? 18.325 8.565 -20.074 1.00 89.50 194 LEU A CA 1
ATOM 1610 C C . LEU A 1 194 ? 17.743 8.692 -18.657 1.00 89.50 194 LEU A C 1
ATOM 1612 O O . LEU A 1 194 ? 17.565 7.692 -17.959 1.00 89.50 194 LEU A O 1
ATOM 1616 N N . GLN A 1 195 ? 17.355 9.904 -18.254 1.00 88.56 195 GLN A N 1
ATOM 1617 C CA . GLN A 1 195 ? 16.741 10.157 -16.949 1.00 88.56 195 GLN A CA 1
ATOM 1618 C C . GLN A 1 195 ? 15.370 9.494 -16.771 1.00 88.56 195 GLN A C 1
ATOM 1620 O O . GLN A 1 195 ? 15.010 9.170 -15.641 1.00 88.56 195 GLN A O 1
ATOM 1625 N N . TYR A 1 196 ? 14.603 9.278 -17.840 1.00 89.94 196 TYR A N 1
ATOM 1626 C CA . TYR A 1 196 ? 13.334 8.548 -17.766 1.00 89.94 196 TYR A CA 1
ATOM 1627 C C . TYR A 1 196 ? 13.492 7.042 -17.997 1.00 89.94 196 TYR A C 1
ATOM 1629 O O . TYR A 1 196 ? 12.669 6.265 -17.513 1.00 89.94 196 TYR A O 1
ATOM 1637 N N . LEU A 1 197 ? 14.572 6.594 -18.648 1.00 87.56 197 LEU A N 1
ATOM 1638 C CA . LEU A 1 197 ? 14.923 5.173 -18.705 1.00 87.56 197 LEU A CA 1
ATOM 1639 C C . LEU A 1 197 ? 15.192 4.596 -17.316 1.00 87.56 197 LEU A C 1
ATOM 1641 O O . LEU A 1 197 ? 14.944 3.407 -17.123 1.00 87.56 197 LEU A O 1
ATOM 1645 N N . ARG A 1 198 ? 15.647 5.405 -16.348 1.00 82.69 198 ARG A N 1
ATOM 1646 C CA . ARG A 1 198 ? 15.822 4.994 -14.941 1.00 82.69 198 ARG A CA 1
ATOM 1647 C C . ARG A 1 198 ? 14.532 4.983 -14.106 1.00 82.69 198 ARG A C 1
ATOM 1649 O O . ARG A 1 198 ? 14.534 4.324 -13.073 1.00 82.69 198 ARG A O 1
ATOM 1656 N N . ASP A 1 199 ? 13.436 5.597 -14.559 1.00 84.69 199 ASP A N 1
ATOM 1657 C CA . ASP A 1 199 ? 12.213 5.781 -13.756 1.00 84.69 199 ASP A CA 1
ATOM 1658 C C . ASP A 1 199 ? 11.684 4.452 -13.170 1.00 84.69 199 ASP A C 1
ATOM 1660 O O . ASP A 1 199 ? 11.702 3.402 -13.822 1.00 84.69 199 ASP A O 1
ATOM 1664 N N . GLU A 1 200 ? 11.233 4.461 -11.915 1.00 75.75 200 GLU A N 1
ATOM 1665 C CA . GLU A 1 200 ? 10.669 3.274 -11.258 1.00 75.75 200 GLU A CA 1
ATOM 1666 C C . GLU A 1 200 ? 9.386 2.801 -11.952 1.00 75.75 200 GLU A C 1
ATOM 1668 O O . GLU A 1 200 ? 9.099 1.600 -12.003 1.00 75.75 200 GLU A O 1
ATOM 1673 N N . ASN A 1 201 ? 8.647 3.729 -12.563 1.00 80.81 201 ASN A N 1
ATOM 1674 C CA . ASN A 1 201 ? 7.402 3.452 -13.245 1.00 80.81 201 ASN A CA 1
ATOM 1675 C C . ASN A 1 201 ? 7.626 2.750 -14.589 1.00 80.81 201 ASN A C 1
ATOM 1677 O O . ASN A 1 201 ? 8.155 3.322 -15.545 1.00 80.81 201 ASN A O 1
ATOM 1681 N N . ASN A 1 202 ? 7.134 1.516 -14.700 1.00 81.38 202 ASN A N 1
ATOM 1682 C CA . ASN A 1 202 ? 7.306 0.713 -15.907 1.00 81.38 202 ASN A CA 1
ATOM 1683 C C . ASN A 1 202 ? 6.710 1.362 -17.167 1.00 81.38 202 ASN A C 1
ATOM 1685 O O . ASN A 1 202 ? 7.286 1.246 -18.244 1.00 81.38 202 ASN A O 1
ATOM 1689 N N . THR A 1 203 ? 5.596 2.083 -17.036 1.00 82.69 203 THR A N 1
ATOM 1690 C CA . THR A 1 203 ? 4.931 2.753 -18.163 1.00 82.69 203 THR A CA 1
ATOM 1691 C C . THR A 1 203 ? 5.801 3.867 -18.740 1.00 82.69 203 THR A C 1
ATOM 1693 O O . THR A 1 203 ? 5.927 3.979 -19.957 1.00 82.69 203 THR A O 1
ATOM 1696 N N . ILE A 1 204 ? 6.440 4.659 -17.872 1.00 87.50 204 ILE A N 1
ATOM 1697 C CA . ILE A 1 204 ? 7.358 5.738 -18.267 1.00 87.50 204 ILE A CA 1
ATOM 1698 C C . ILE A 1 204 ? 8.555 5.160 -19.017 1.00 87.50 204 ILE A C 1
ATOM 1700 O O . ILE A 1 204 ? 8.875 5.613 -20.115 1.00 87.50 204 ILE A O 1
ATOM 1704 N N . ARG A 1 205 ? 9.157 4.096 -18.477 1.00 88.44 205 ARG A N 1
ATOM 1705 C CA . ARG A 1 205 ? 10.276 3.411 -19.132 1.00 88.44 205 ARG A CA 1
ATOM 1706 C C . ARG A 1 205 ? 9.906 2.869 -20.503 1.00 88.44 205 ARG A C 1
ATOM 1708 O O . ARG A 1 205 ? 10.636 3.105 -21.459 1.00 88.44 205 ARG A O 1
ATOM 1715 N N . LEU A 1 206 ? 8.782 2.157 -20.605 1.00 86.62 206 LEU A N 1
ATOM 1716 C CA . LEU A 1 206 ? 8.315 1.584 -21.868 1.00 86.62 206 LEU A CA 1
ATOM 1717 C C . LEU A 1 206 ? 8.032 2.671 -22.908 1.00 86.62 206 LEU A C 1
ATOM 1719 O O . LEU A 1 206 ? 8.348 2.481 -24.079 1.00 86.62 206 LEU A O 1
ATOM 1723 N N . ALA A 1 207 ? 7.491 3.822 -22.495 1.00 87.81 207 ALA A N 1
ATOM 1724 C CA . ALA A 1 207 ? 7.287 4.954 -23.393 1.00 87.81 207 ALA A CA 1
ATOM 1725 C C . ALA A 1 207 ? 8.613 5.436 -24.003 1.00 87.81 207 ALA A C 1
ATOM 1727 O O . ALA A 1 207 ? 8.694 5.600 -25.218 1.00 87.81 207 ALA A O 1
ATOM 1728 N N . VAL A 1 208 ? 9.663 5.592 -23.188 1.00 91.88 208 VAL A N 1
ATOM 1729 C CA . VAL A 1 208 ? 10.995 5.972 -23.685 1.00 91.88 208 VAL A CA 1
ATOM 1730 C C . VAL A 1 208 ? 11.595 4.886 -24.573 1.00 91.88 208 VAL A C 1
ATOM 1732 O O . VAL A 1 208 ? 12.085 5.191 -25.656 1.00 91.88 208 VAL A O 1
ATOM 1735 N N . GLN A 1 209 ? 11.522 3.619 -24.154 1.00 90.56 209 GLN A N 1
ATOM 1736 C CA . GLN A 1 209 ? 12.049 2.501 -24.939 1.00 90.56 209 GLN A CA 1
ATOM 1737 C C . GLN A 1 209 ? 11.399 2.431 -26.324 1.00 90.56 209 GLN A C 1
ATOM 1739 O O . GLN A 1 209 ? 12.101 2.307 -27.318 1.00 90.56 209 GLN A O 1
ATOM 1744 N N . ASN A 1 210 ? 10.076 2.579 -26.410 1.00 88.88 210 ASN A N 1
ATOM 1745 C CA . ASN A 1 210 ? 9.345 2.541 -27.678 1.00 88.88 210 ASN A CA 1
ATOM 1746 C C . ASN A 1 210 ? 9.710 3.685 -28.631 1.00 88.88 210 ASN A C 1
ATOM 1748 O O . ASN A 1 210 ? 9.606 3.512 -29.843 1.00 88.88 210 ASN A O 1
ATOM 1752 N N . ILE A 1 211 ? 10.094 4.844 -28.092 1.00 90.12 211 ILE A N 1
ATOM 1753 C CA . ILE A 1 211 ? 10.588 5.971 -28.888 1.00 90.12 211 ILE A CA 1
ATOM 1754 C C . ILE A 1 211 ? 11.983 5.630 -29.410 1.00 90.12 211 ILE A C 1
ATOM 1756 O O . ILE A 1 211 ? 12.188 5.591 -30.615 1.00 90.12 211 ILE A O 1
ATOM 1760 N N . LEU A 1 212 ? 12.902 5.281 -28.509 1.00 90.06 212 LEU A N 1
ATOM 1761 C CA . LEU A 1 212 ? 14.300 4.999 -28.841 1.00 90.06 212 LEU A CA 1
ATOM 1762 C C . LEU A 1 212 ? 14.487 3.787 -29.769 1.00 90.06 212 LEU A C 1
ATOM 1764 O O . LEU A 1 212 ? 15.420 3.775 -30.562 1.00 90.06 212 LEU A O 1
ATOM 1768 N N . LEU A 1 213 ? 13.601 2.787 -29.718 1.00 89.00 213 LEU A N 1
ATOM 1769 C CA . LEU A 1 213 ? 13.620 1.635 -30.632 1.00 89.00 213 LEU A CA 1
ATOM 1770 C C . LEU A 1 213 ? 13.415 2.016 -32.108 1.00 89.00 213 LEU A C 1
ATOM 1772 O O . LEU A 1 213 ? 13.703 1.204 -32.980 1.00 89.00 213 LEU A O 1
ATOM 1776 N N . ARG A 1 214 ? 12.883 3.211 -32.390 1.00 87.44 214 ARG A N 1
ATOM 1777 C CA . ARG A 1 214 ? 12.589 3.696 -33.749 1.00 87.44 214 ARG A CA 1
ATOM 1778 C C . ARG A 1 214 ? 13.645 4.659 -34.287 1.00 87.44 214 ARG A C 1
ATOM 1780 O O . ARG A 1 214 ? 13.519 5.104 -35.424 1.00 87.44 214 ARG A O 1
ATOM 1787 N N . GLU A 1 215 ? 14.630 5.006 -33.468 1.00 89.44 215 GLU A N 1
ATOM 1788 C CA . GLU A 1 215 ? 15.656 5.983 -33.816 1.00 89.44 215 GLU A CA 1
ATOM 1789 C C . GLU A 1 215 ? 16.788 5.354 -34.633 1.00 89.44 215 GLU A C 1
ATOM 1791 O O . GLU A 1 215 ? 17.015 4.142 -34.611 1.00 89.44 215 GLU A O 1
ATOM 1796 N N . ASP A 1 216 ? 17.514 6.200 -35.358 1.00 87.38 216 ASP A N 1
ATOM 1797 C CA . ASP A 1 216 ? 18.635 5.785 -36.189 1.00 87.38 216 ASP A CA 1
ATOM 1798 C C . ASP A 1 216 ? 19.901 5.476 -35.367 1.00 87.38 216 ASP A C 1
ATOM 1800 O O . ASP A 1 216 ? 20.069 5.886 -34.212 1.00 87.38 216 ASP A O 1
ATOM 1804 N N . ALA A 1 217 ? 20.842 4.772 -35.997 1.00 86.69 217 ALA A N 1
ATOM 1805 C CA . ALA A 1 217 ? 22.061 4.315 -35.343 1.00 86.69 217 ALA A CA 1
ATOM 1806 C C . ALA A 1 217 ? 22.953 5.456 -34.811 1.00 86.69 217 ALA A C 1
ATOM 1808 O O . ALA A 1 217 ? 23.622 5.259 -33.797 1.00 86.69 217 ALA A O 1
ATOM 1809 N N . ASN A 1 218 ? 22.954 6.648 -35.425 1.00 87.50 218 ASN A N 1
ATOM 1810 C CA . ASN A 1 218 ? 23.765 7.775 -34.946 1.00 87.50 218 ASN A CA 1
ATOM 1811 C C . ASN A 1 218 ? 23.151 8.432 -33.708 1.00 87.50 218 ASN A C 1
ATOM 1813 O O . ASN A 1 218 ? 23.873 8.790 -32.773 1.00 87.50 218 ASN A O 1
ATOM 1817 N N . THR A 1 219 ? 21.823 8.540 -33.655 1.00 89.25 219 THR A N 1
ATOM 1818 C CA . THR A 1 219 ? 21.117 8.992 -32.449 1.00 89.25 219 THR A CA 1
ATOM 1819 C C . THR A 1 219 ? 21.352 8.023 -31.286 1.00 89.25 219 THR A C 1
ATOM 1821 O O . THR A 1 219 ? 21.672 8.455 -30.175 1.00 89.25 219 THR A O 1
ATOM 1824 N N . LEU A 1 220 ? 21.302 6.710 -31.544 1.00 89.62 220 LEU A N 1
ATOM 1825 C CA . LEU A 1 220 ? 21.641 5.687 -30.548 1.00 89.62 220 LEU A CA 1
ATOM 1826 C C . LEU A 1 220 ? 23.119 5.737 -30.128 1.00 89.62 220 LEU A C 1
ATOM 1828 O O . LEU A 1 220 ? 23.405 5.616 -28.939 1.00 89.62 220 LEU A O 1
ATOM 1832 N N . ASN A 1 221 ? 24.048 5.982 -31.057 1.00 89.62 221 ASN A N 1
ATOM 1833 C CA . ASN A 1 221 ? 25.472 6.150 -30.749 1.00 89.62 221 ASN A CA 1
ATOM 1834 C C . ASN A 1 221 ? 25.702 7.300 -29.761 1.00 89.62 221 ASN A C 1
ATOM 1836 O O . ASN A 1 221 ? 26.348 7.126 -28.728 1.00 89.62 221 ASN A O 1
ATOM 1840 N N . ARG A 1 222 ? 25.106 8.469 -30.027 1.00 89.69 222 ARG A N 1
ATOM 1841 C CA . ARG A 1 222 ? 25.185 9.627 -29.123 1.00 89.69 222 ARG A CA 1
ATOM 1842 C C . ARG A 1 222 ? 24.589 9.321 -27.755 1.00 89.69 222 ARG A C 1
ATOM 1844 O O . ARG A 1 222 ? 25.187 9.669 -26.741 1.00 89.69 222 ARG A O 1
ATOM 1851 N N . LEU A 1 223 ? 23.447 8.634 -27.718 1.00 90.75 223 LEU A N 1
ATOM 1852 C CA . LEU A 1 223 ? 22.822 8.200 -26.471 1.00 90.75 223 LEU A CA 1
ATOM 1853 C C . LEU A 1 223 ? 23.743 7.274 -25.660 1.00 90.75 223 LEU A C 1
ATOM 1855 O O . LEU A 1 223 ? 23.878 7.466 -24.454 1.00 90.75 223 LEU A O 1
ATOM 1859 N N . VAL A 1 224 ? 24.385 6.295 -26.308 1.00 91.38 224 VAL A N 1
ATOM 1860 C CA . VAL A 1 224 ? 25.334 5.365 -25.672 1.00 91.38 224 VAL A CA 1
ATOM 1861 C C . VAL A 1 224 ? 26.543 6.117 -25.124 1.00 91.38 224 VAL A C 1
ATOM 1863 O O . VAL A 1 224 ? 26.899 5.916 -23.966 1.00 91.38 224 VAL A O 1
ATOM 1866 N N . HIS A 1 225 ? 27.130 7.031 -25.897 1.00 89.81 225 HIS A N 1
ATOM 1867 C CA . HIS A 1 225 ? 28.256 7.839 -25.429 1.00 89.81 225 HIS A CA 1
ATOM 1868 C C . HIS A 1 225 ? 27.883 8.730 -24.241 1.00 89.81 225 HIS A C 1
ATOM 1870 O O . HIS A 1 225 ? 28.603 8.732 -23.246 1.00 89.81 225 HIS A O 1
ATOM 1876 N N . LEU A 1 226 ? 26.732 9.408 -24.286 1.00 90.31 226 LEU A N 1
ATOM 1877 C CA . LEU A 1 226 ? 26.226 10.185 -23.149 1.00 90.31 226 LEU A CA 1
ATOM 1878 C C . LEU A 1 226 ? 25.968 9.306 -21.920 1.00 90.31 226 LEU A C 1
ATOM 1880 O O . LEU A 1 226 ? 26.204 9.744 -20.801 1.00 90.31 226 LEU A O 1
ATOM 1884 N N . ALA A 1 227 ? 25.506 8.070 -22.115 1.00 90.50 227 ALA A N 1
ATOM 1885 C CA . ALA A 1 227 ? 25.267 7.137 -21.022 1.00 90.50 227 ALA A CA 1
ATOM 1886 C C . ALA A 1 227 ? 26.555 6.585 -20.405 1.00 90.50 227 ALA A C 1
ATOM 1888 O O . ALA A 1 227 ? 26.519 6.161 -19.258 1.00 90.50 227 ALA A O 1
ATOM 1889 N N . ILE A 1 228 ? 27.673 6.546 -21.133 1.00 91.06 228 ILE A N 1
ATOM 1890 C CA . ILE A 1 228 ? 28.967 6.082 -20.604 1.00 91.06 228 ILE A CA 1
ATOM 1891 C C . ILE A 1 228 ? 29.628 7.156 -19.734 1.00 91.06 228 ILE A C 1
ATOM 1893 O O . ILE A 1 228 ? 30.373 6.811 -18.818 1.00 91.06 228 ILE A O 1
ATOM 1897 N N . LEU A 1 229 ? 29.339 8.434 -19.994 1.00 86.62 229 LEU A N 1
ATOM 1898 C CA . LEU A 1 229 ? 29.796 9.549 -19.169 1.00 86.62 229 LEU A CA 1
ATOM 1899 C C . LEU A 1 229 ? 29.067 9.555 -17.814 1.00 86.62 229 LEU A C 1
ATOM 1901 O O . LEU A 1 229 ? 27.861 9.318 -17.742 1.00 86.62 229 LEU A O 1
ATOM 1905 N N . ASP A 1 230 ? 29.798 9.843 -16.736 1.00 74.62 230 ASP A N 1
ATOM 1906 C CA . ASP A 1 230 ? 29.254 9.818 -15.369 1.00 74.62 230 ASP A CA 1
ATOM 1907 C C . ASP A 1 230 ? 28.376 11.055 -15.060 1.00 74.62 230 ASP A C 1
ATOM 1909 O O . ASP A 1 230 ? 27.519 11.006 -14.176 1.00 74.62 230 ASP A O 1
ATOM 1913 N N . ASP A 1 231 ? 28.526 12.141 -15.830 1.00 72.62 231 ASP A N 1
ATOM 1914 C CA . ASP A 1 231 ? 28.029 13.502 -15.541 1.00 72.62 231 ASP A CA 1
ATOM 1915 C C . ASP A 1 231 ? 26.492 13.654 -15.446 1.00 72.62 231 ASP A C 1
ATOM 1917 O O . ASP A 1 231 ? 25.981 14.722 -15.102 1.00 72.62 231 ASP A O 1
ATOM 1921 N N . GLY A 1 232 ? 25.726 12.598 -15.736 1.00 70.69 232 GLY A N 1
ATOM 1922 C CA . GLY A 1 232 ? 24.258 12.591 -15.709 1.00 70.69 232 GLY A CA 1
ATOM 1923 C C . GLY A 1 232 ? 23.613 11.771 -14.586 1.00 70.69 232 GLY A C 1
ATOM 1924 O O . GLY A 1 232 ? 22.379 11.775 -14.475 1.00 70.69 232 GLY A O 1
ATOM 1925 N N . PHE A 1 233 ? 24.395 11.055 -13.770 1.00 84.06 233 PHE A N 1
ATOM 1926 C CA . PHE A 1 233 ? 23.876 10.056 -12.830 1.00 84.06 233 PHE A CA 1
ATOM 1927 C C . PHE A 1 233 ? 24.048 10.463 -11.365 1.00 84.06 233 PHE A C 1
ATOM 1929 O O . PHE A 1 233 ? 25.087 10.945 -10.933 1.00 84.06 233 PHE A O 1
ATOM 1936 N N . THR A 1 234 ? 22.993 10.243 -10.580 1.00 83.94 234 THR A N 1
ATOM 1937 C CA . THR A 1 234 ? 22.930 10.564 -9.145 1.00 83.94 234 THR A CA 1
ATOM 1938 C C . THR A 1 234 ? 23.617 9.519 -8.271 1.00 83.94 234 THR A C 1
ATOM 1940 O O . THR A 1 234 ? 24.107 9.844 -7.192 1.00 83.94 234 THR A O 1
ATOM 1943 N N . SER A 1 235 ? 23.673 8.270 -8.733 1.00 88.50 235 SER A N 1
ATOM 1944 C CA . SER A 1 235 ? 24.322 7.161 -8.040 1.00 88.50 235 SER A CA 1
ATOM 1945 C C . SER A 1 235 ? 24.893 6.147 -9.037 1.00 88.50 235 SER A C 1
ATOM 1947 O O . SER A 1 235 ? 24.460 6.060 -10.191 1.00 88.50 235 SER A O 1
ATOM 1949 N N . ARG A 1 236 ? 25.834 5.317 -8.567 1.00 90.19 236 ARG A N 1
ATOM 1950 C CA . ARG A 1 236 ? 26.365 4.172 -9.330 1.00 90.19 236 ARG A CA 1
ATOM 1951 C C . ARG A 1 236 ? 25.268 3.169 -9.690 1.00 90.19 236 ARG A C 1
ATOM 1953 O O . ARG A 1 236 ? 25.303 2.580 -10.768 1.00 90.19 236 ARG A O 1
ATOM 1960 N N . LEU A 1 237 ? 24.288 2.991 -8.800 1.00 90.50 237 LEU A N 1
ATOM 1961 C CA . LEU A 1 237 ? 23.122 2.142 -9.031 1.00 90.50 237 LEU A CA 1
ATOM 1962 C C . LEU A 1 237 ? 22.307 2.652 -10.222 1.00 90.50 237 LEU A C 1
ATOM 1964 O O . LEU A 1 237 ? 22.012 1.880 -11.134 1.00 90.50 237 LEU A O 1
ATOM 1968 N N . ASP A 1 238 ? 21.998 3.951 -10.249 1.00 88.69 238 ASP A N 1
ATOM 1969 C CA . ASP A 1 238 ? 21.238 4.568 -11.343 1.00 88.69 238 ASP A CA 1
ATOM 1970 C C . ASP A 1 238 ? 21.946 4.393 -12.683 1.00 88.69 238 ASP A C 1
ATOM 1972 O O . ASP A 1 238 ? 21.319 4.061 -13.695 1.00 88.69 238 ASP A O 1
ATOM 1976 N N . HIS A 1 239 ? 23.263 4.589 -12.678 1.00 91.44 239 HIS A N 1
ATOM 1977 C CA . HIS A 1 239 ? 24.101 4.410 -13.853 1.00 91.44 239 HIS A CA 1
ATOM 1978 C C . HIS A 1 239 ? 24.058 2.959 -14.338 1.00 91.44 239 HIS A C 1
ATOM 1980 O O . HIS A 1 239 ? 23.697 2.696 -15.485 1.00 91.44 239 HIS A O 1
ATOM 1986 N N . PHE A 1 240 ? 24.302 2.000 -13.442 1.00 92.25 240 PHE A N 1
ATOM 1987 C CA . PHE A 1 240 ? 24.280 0.573 -13.757 1.00 92.25 240 PHE A CA 1
ATOM 1988 C C . PHE A 1 240 ? 22.923 0.105 -14.301 1.00 92.25 240 PHE A C 1
ATOM 1990 O O . PHE A 1 240 ? 22.864 -0.613 -15.305 1.00 92.25 240 PHE A O 1
ATOM 1997 N N . VAL A 1 241 ? 21.821 0.522 -13.671 1.00 90.25 241 VAL A N 1
ATOM 1998 C CA . VAL A 1 241 ? 20.456 0.183 -14.101 1.00 90.25 241 VAL A CA 1
ATOM 1999 C C . VAL A 1 241 ? 20.162 0.771 -15.481 1.00 90.25 241 VAL A C 1
ATOM 2001 O O . VAL A 1 241 ? 19.597 0.079 -16.331 1.00 90.25 241 VAL A O 1
ATOM 2004 N N . THR A 1 242 ? 20.582 2.010 -15.742 1.00 90.69 242 THR A N 1
ATOM 2005 C CA . THR A 1 242 ? 20.385 2.666 -17.045 1.00 90.69 242 THR A CA 1
ATOM 2006 C C . THR A 1 242 ? 21.151 1.947 -18.152 1.00 90.69 242 THR A C 1
ATOM 2008 O O . THR A 1 242 ? 20.556 1.601 -19.172 1.00 90.69 242 THR A O 1
ATOM 2011 N N . LEU A 1 243 ? 22.430 1.623 -17.931 1.00 93.00 243 LEU A N 1
ATOM 2012 C CA . LEU A 1 243 ? 23.247 0.865 -18.888 1.00 93.00 243 LEU A CA 1
ATOM 2013 C C . LEU A 1 243 ? 22.654 -0.524 -19.164 1.00 93.00 243 LEU A C 1
ATOM 2015 O O . LEU A 1 243 ? 22.594 -0.965 -20.311 1.00 93.00 243 LEU A O 1
ATOM 2019 N N . SER A 1 244 ? 22.157 -1.201 -18.125 1.00 91.44 244 SER A N 1
ATOM 2020 C CA . SER A 1 244 ? 21.502 -2.510 -18.258 1.00 91.44 244 SER A CA 1
ATOM 2021 C C . SER A 1 244 ? 20.228 -2.424 -19.108 1.00 91.44 244 SER A C 1
ATOM 2023 O O . SER A 1 244 ? 19.962 -3.301 -19.930 1.00 91.44 244 SER A O 1
ATOM 2025 N N . ARG A 1 245 ? 19.447 -1.348 -18.954 1.00 89.88 245 ARG A N 1
ATOM 2026 C CA . ARG A 1 245 ? 18.235 -1.100 -19.751 1.00 89.88 245 ARG A CA 1
ATOM 2027 C C . ARG A 1 245 ? 18.552 -0.711 -21.193 1.00 89.88 245 ARG A C 1
ATOM 2029 O O . ARG A 1 245 ? 17.819 -1.124 -22.087 1.00 89.88 245 ARG A O 1
ATOM 2036 N N . LEU A 1 246 ? 19.633 0.031 -21.428 1.00 91.50 246 LEU A N 1
ATOM 2037 C CA . LEU A 1 246 ? 20.114 0.330 -22.778 1.00 91.50 246 LEU A CA 1
ATOM 2038 C C . LEU A 1 246 ? 20.564 -0.937 -23.506 1.00 91.50 246 LEU A C 1
ATOM 2040 O O . LEU A 1 246 ? 20.137 -1.148 -24.633 1.00 91.50 246 LEU A O 1
ATOM 2044 N N . LEU A 1 247 ? 21.319 -1.825 -22.851 1.00 90.75 247 LEU A N 1
ATOM 2045 C CA . LEU A 1 247 ? 21.673 -3.135 -23.418 1.00 90.75 247 LEU A CA 1
ATOM 2046 C C . LEU A 1 247 ? 20.424 -3.928 -23.832 1.00 90.75 247 LEU A C 1
ATOM 2048 O O . LEU A 1 247 ? 20.347 -4.461 -24.938 1.00 90.75 247 LEU A O 1
ATOM 2052 N N . GLN A 1 248 ? 19.403 -3.966 -22.969 1.00 89.38 248 GLN A N 1
ATOM 2053 C CA . GLN A 1 248 ? 18.132 -4.616 -23.299 1.00 89.38 248 GLN A CA 1
ATOM 2054 C C . GLN A 1 248 ? 17.421 -3.952 -24.483 1.00 89.38 248 GLN A C 1
ATOM 2056 O O . GLN A 1 248 ? 16.833 -4.657 -25.301 1.00 89.38 248 GLN A O 1
ATOM 2061 N N . LEU A 1 249 ? 17.461 -2.622 -24.586 1.00 90.12 249 LEU A N 1
ATOM 2062 C CA . LEU A 1 249 ? 16.885 -1.894 -25.712 1.00 90.12 249 LEU A CA 1
ATOM 2063 C C . LEU A 1 249 ? 17.602 -2.240 -27.017 1.00 90.12 249 LEU A C 1
ATOM 2065 O O . LEU A 1 249 ? 16.951 -2.666 -27.963 1.00 90.12 249 LEU A O 1
ATOM 2069 N N . LEU A 1 250 ? 18.930 -2.136 -27.038 1.00 89.00 250 LEU A N 1
ATOM 2070 C CA . LEU A 1 250 ? 19.746 -2.390 -28.226 1.00 89.00 250 LEU A CA 1
ATOM 2071 C C . LEU A 1 250 ? 19.642 -3.841 -28.698 1.00 89.00 250 LEU A C 1
ATOM 2073 O O . LEU A 1 250 ? 19.660 -4.100 -29.896 1.00 89.00 250 LEU A O 1
ATOM 2077 N N . SER A 1 251 ? 19.445 -4.789 -27.775 1.00 85.75 251 SER A N 1
ATOM 2078 C CA . SER A 1 251 ? 19.180 -6.188 -28.128 1.00 85.75 251 SER A CA 1
ATOM 2079 C C . SER A 1 251 ? 17.862 -6.408 -28.880 1.00 85.75 251 SER A C 1
ATOM 2081 O O . SER A 1 251 ? 17.710 -7.439 -29.528 1.00 85.75 251 SER A O 1
ATOM 2083 N N . LYS A 1 252 ? 16.919 -5.462 -28.782 1.00 86.56 252 LYS A N 1
ATOM 2084 C CA . LYS A 1 252 ? 15.611 -5.489 -29.449 1.00 86.56 252 LYS A CA 1
ATOM 2085 C C . LYS A 1 252 ? 15.558 -4.605 -30.699 1.00 86.56 252 LYS A C 1
ATOM 2087 O O . LYS A 1 252 ? 14.561 -4.659 -31.411 1.00 86.56 252 LYS A O 1
ATOM 2092 N N . THR A 1 253 ? 16.572 -3.778 -30.947 1.00 84.69 253 THR A N 1
ATOM 2093 C CA . THR A 1 253 ? 16.620 -2.913 -32.129 1.00 84.69 253 THR A CA 1
ATOM 2094 C C . THR A 1 253 ? 17.023 -3.736 -33.350 1.00 84.69 253 THR A C 1
ATOM 2096 O O . THR A 1 253 ? 18.142 -4.246 -33.434 1.00 84.69 253 THR A O 1
ATOM 2099 N N . GLU A 1 254 ? 16.111 -3.864 -34.309 1.00 80.31 254 GLU A N 1
ATOM 2100 C CA . GLU A 1 254 ? 16.358 -4.597 -35.550 1.00 80.31 254 GLU A CA 1
ATOM 2101 C C . GLU A 1 254 ? 17.415 -3.893 -36.421 1.00 80.31 254 GLU A C 1
ATOM 2103 O O . GLU A 1 254 ? 17.506 -2.668 -36.465 1.00 80.31 254 GLU A O 1
ATOM 2108 N N . GLY A 1 255 ? 18.238 -4.675 -37.125 1.0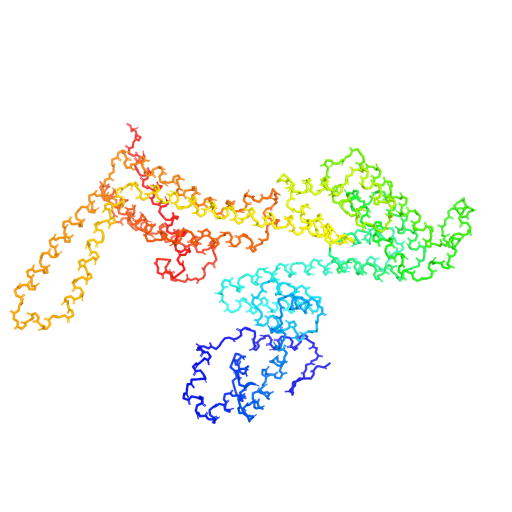0 78.62 255 GLY A N 1
ATOM 2109 C CA . GLY A 1 255 ? 19.208 -4.166 -38.103 1.00 78.62 255 GLY A CA 1
ATOM 2110 C C . GLY A 1 255 ? 20.594 -3.797 -37.558 1.00 78.62 255 GLY A C 1
ATOM 2111 O O . GLY A 1 255 ? 21.548 -3.781 -38.337 1.00 78.62 255 GLY A O 1
ATOM 2112 N N . LEU A 1 256 ? 20.768 -3.593 -36.245 1.00 84.00 256 LEU A N 1
ATOM 2113 C CA . LEU A 1 256 ? 22.083 -3.249 -35.665 1.00 84.00 256 LEU A CA 1
ATOM 2114 C C . LEU A 1 256 ? 23.130 -4.373 -35.787 1.00 84.00 256 LEU A C 1
ATOM 2116 O O . LEU A 1 256 ? 24.325 -4.094 -35.840 1.00 84.00 256 LEU A O 1
ATOM 2120 N N . GLU A 1 257 ? 22.686 -5.630 -35.849 1.00 82.94 257 GLU A N 1
ATOM 2121 C CA . GLU A 1 257 ? 23.539 -6.829 -35.966 1.00 82.94 257 GLU A CA 1
ATOM 2122 C C . GLU A 1 257 ? 24.230 -6.943 -37.327 1.00 82.94 257 GLU A C 1
ATOM 2124 O O . GLU A 1 257 ? 25.342 -7.448 -37.424 1.00 82.94 257 GLU A O 1
ATOM 2129 N N . ASN A 1 258 ? 23.578 -6.440 -38.376 1.00 81.12 258 ASN A N 1
ATOM 2130 C CA . ASN A 1 258 ? 24.041 -6.571 -39.758 1.00 81.12 258 ASN A CA 1
ATOM 2131 C C . ASN A 1 258 ? 24.647 -5.268 -40.300 1.00 81.12 258 ASN A C 1
ATOM 2133 O O . ASN A 1 258 ? 25.077 -5.213 -41.451 1.00 81.12 258 ASN A O 1
ATOM 2137 N N . THR A 1 259 ? 24.665 -4.211 -39.485 1.00 81.12 259 THR A N 1
ATOM 2138 C CA . THR A 1 259 ? 25.156 -2.888 -39.874 1.00 81.12 259 THR A CA 1
ATOM 2139 C C . THR A 1 259 ? 26.576 -2.691 -39.357 1.00 81.12 259 THR A C 1
ATOM 2141 O O . THR A 1 259 ? 26.844 -2.883 -38.171 1.00 81.12 259 THR A O 1
ATOM 2144 N N . SER A 1 260 ? 27.492 -2.299 -40.245 1.00 82.44 260 SER A N 1
ATOM 2145 C CA . SER A 1 260 ? 28.893 -2.040 -39.894 1.00 82.44 260 SER A CA 1
ATOM 2146 C C . SER A 1 260 ? 29.046 -0.762 -39.067 1.00 82.44 260 SER A C 1
ATOM 2148 O O . SER A 1 260 ? 28.435 0.264 -39.377 1.00 82.44 260 SER A O 1
ATOM 2150 N N . VAL A 1 261 ? 29.936 -0.801 -38.069 1.00 83.62 261 VAL A N 1
ATOM 2151 C CA . VAL A 1 261 ? 30.336 0.356 -37.239 1.00 83.62 261 VAL A CA 1
ATOM 2152 C C . VAL A 1 261 ? 30.836 1.536 -38.077 1.00 83.62 261 VAL A C 1
ATOM 2154 O O . VAL A 1 261 ? 30.728 2.683 -37.653 1.00 83.62 261 VAL A O 1
ATOM 2157 N N . GLN A 1 262 ? 31.326 1.291 -39.295 1.00 78.69 262 GLN A N 1
ATOM 2158 C CA . GLN A 1 262 ? 31.836 2.338 -40.189 1.00 78.69 262 GLN A CA 1
ATOM 2159 C C . GLN A 1 262 ? 30.794 3.405 -40.560 1.00 78.69 262 GLN A C 1
ATOM 2161 O O . GLN A 1 262 ? 31.173 4.523 -40.905 1.00 78.69 262 GLN A O 1
ATOM 2166 N N . ILE A 1 263 ? 29.501 3.072 -40.473 1.00 78.50 263 ILE A N 1
ATOM 2167 C CA . ILE A 1 263 ? 28.384 3.980 -40.779 1.00 78.50 263 ILE A CA 1
ATOM 2168 C C . ILE A 1 263 ? 28.189 5.035 -39.675 1.00 78.50 263 ILE A C 1
ATOM 2170 O O . ILE A 1 263 ? 27.567 6.070 -39.915 1.00 78.50 263 ILE A O 1
ATOM 2174 N N . LEU A 1 264 ? 28.735 4.801 -38.477 1.00 81.44 264 LEU A N 1
ATOM 2175 C CA . LEU A 1 264 ? 28.635 5.735 -37.361 1.00 81.44 264 LEU A CA 1
ATOM 2176 C C . LEU A 1 264 ? 29.560 6.945 -37.537 1.00 81.44 264 LEU A C 1
ATOM 2178 O O . LEU A 1 264 ? 30.670 6.848 -38.073 1.00 81.44 264 LEU A O 1
ATOM 2182 N N . ASP A 1 265 ? 29.133 8.089 -37.012 1.00 79.81 265 ASP A N 1
ATOM 2183 C CA . ASP A 1 265 ? 29.968 9.286 -36.913 1.00 79.81 265 ASP A CA 1
ATOM 2184 C C . ASP A 1 265 ? 30.968 9.167 -35.744 1.00 79.81 265 ASP A C 1
ATOM 2186 O O . ASP A 1 265 ? 30.727 9.622 -34.627 1.00 79.81 265 ASP A O 1
ATOM 2190 N N . LEU A 1 266 ? 32.064 8.440 -35.991 1.00 79.06 266 LEU A N 1
ATOM 2191 C CA . LEU A 1 266 ? 33.153 8.172 -35.043 1.00 79.06 266 LEU A CA 1
ATOM 2192 C C . LEU A 1 266 ? 34.505 8.705 -35.565 1.00 79.06 266 LEU A C 1
ATOM 2194 O O . LEU A 1 266 ? 34.708 8.724 -36.786 1.00 79.06 266 LEU A O 1
ATOM 2198 N N . PRO A 1 267 ? 35.459 9.049 -34.672 1.00 79.00 267 PRO A N 1
ATOM 2199 C CA . PRO A 1 267 ? 36.848 9.343 -35.035 1.00 79.00 267 PRO A CA 1
ATOM 2200 C C . PRO A 1 267 ? 37.501 8.226 -35.871 1.00 79.00 267 PRO A C 1
ATOM 2202 O O . PRO A 1 267 ? 37.277 7.038 -35.619 1.00 79.00 267 PRO A O 1
ATOM 2205 N N . GLU A 1 268 ? 38.344 8.597 -36.843 1.00 70.00 268 GLU A N 1
ATOM 2206 C CA . GLU A 1 268 ? 39.020 7.670 -37.778 1.00 70.00 268 GLU A CA 1
ATOM 2207 C C . GLU A 1 268 ? 39.823 6.565 -37.069 1.00 70.00 268 GLU A C 1
ATOM 2209 O O . GLU A 1 268 ? 39.837 5.413 -37.506 1.00 70.00 268 GLU A O 1
ATOM 2214 N N . GLU A 1 269 ? 40.435 6.893 -35.932 1.00 70.12 269 GLU A N 1
ATOM 2215 C CA . GLU A 1 269 ? 41.217 5.971 -35.102 1.00 70.12 269 GLU A CA 1
ATOM 2216 C C . GLU A 1 269 ? 40.360 4.792 -34.614 1.00 70.12 269 GLU A C 1
ATOM 2218 O O . GLU A 1 269 ? 40.754 3.632 -34.747 1.00 70.12 269 GLU A O 1
ATOM 2223 N N . ILE A 1 270 ? 39.137 5.074 -34.153 1.00 69.88 270 ILE A N 1
ATOM 2224 C CA . ILE A 1 270 ? 38.180 4.068 -33.672 1.00 69.88 270 ILE A CA 1
ATOM 2225 C C . ILE A 1 270 ? 37.622 3.269 -34.855 1.00 69.88 270 ILE A C 1
ATOM 2227 O O . ILE A 1 270 ? 37.559 2.039 -34.805 1.00 69.88 270 ILE A O 1
ATOM 2231 N N . LYS A 1 271 ? 37.300 3.947 -35.966 1.00 65.75 271 LYS A N 1
ATOM 2232 C CA . LYS A 1 271 ? 36.835 3.294 -37.203 1.00 65.75 271 LYS A CA 1
ATOM 2233 C C . LYS A 1 271 ? 37.858 2.308 -37.765 1.00 65.75 271 LYS A C 1
ATOM 2235 O O . LYS A 1 271 ? 37.471 1.296 -38.346 1.00 65.75 271 LYS A O 1
ATOM 2240 N N . SER A 1 272 ? 39.152 2.585 -37.605 1.00 61.50 272 SER A N 1
ATOM 2241 C CA . SER A 1 272 ? 40.232 1.724 -38.096 1.00 61.50 272 SER A CA 1
ATOM 2242 C C . SER A 1 272 ? 40.402 0.430 -37.287 1.00 61.50 272 SER A C 1
ATOM 2244 O O . SER A 1 272 ? 40.687 -0.612 -37.880 1.00 61.50 272 SER A O 1
ATOM 2246 N N . GLY A 1 273 ? 40.160 0.471 -35.970 1.00 67.88 273 GLY A N 1
ATOM 2247 C CA . GLY A 1 273 ? 40.260 -0.685 -35.070 1.00 67.88 273 GLY A CA 1
ATOM 2248 C C . GLY A 1 273 ? 39.019 -1.587 -35.043 1.00 67.88 273 GLY A C 1
ATOM 2249 O O . GLY A 1 273 ? 39.132 -2.771 -34.745 1.00 67.88 273 GLY A O 1
ATOM 2250 N N . GLU A 1 274 ? 37.847 -1.057 -35.406 1.00 73.69 274 GLU A N 1
ATOM 2251 C CA . GLU A 1 274 ? 36.541 -1.733 -35.281 1.00 73.69 274 GLU A CA 1
ATOM 2252 C C . GLU A 1 274 ? 35.954 -2.200 -36.632 1.00 73.69 274 GLU A C 1
ATOM 2254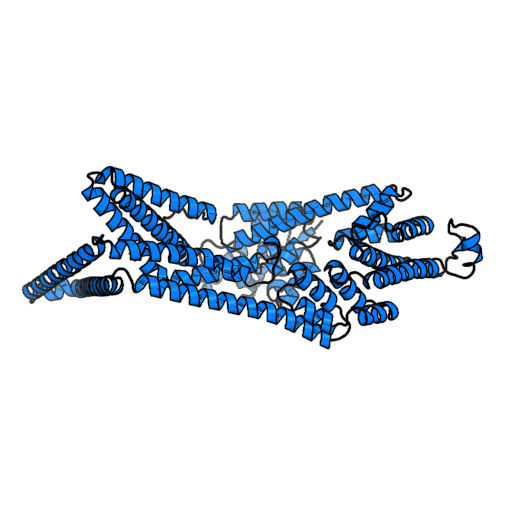 O O . GLU A 1 274 ? 34.769 -2.517 -36.734 1.00 73.69 274 GLU A O 1
ATOM 2259 N N . ARG A 1 275 ? 36.771 -2.257 -37.698 1.00 61.56 275 ARG A N 1
ATOM 2260 C CA . ARG A 1 275 ? 36.322 -2.439 -39.099 1.00 61.56 275 ARG A CA 1
ATOM 2261 C C . ARG A 1 275 ? 35.442 -3.666 -39.366 1.00 61.56 275 ARG A C 1
ATOM 2263 O O . ARG A 1 275 ? 34.699 -3.646 -40.344 1.00 61.56 275 ARG A O 1
ATOM 2270 N N . SER A 1 276 ? 35.548 -4.718 -38.557 1.00 62.28 276 SER A N 1
ATOM 2271 C CA . SER A 1 276 ? 34.810 -5.977 -38.719 1.00 62.28 276 SER A CA 1
ATOM 2272 C C . SER A 1 276 ? 33.646 -6.160 -37.741 1.00 62.28 276 SER A C 1
ATOM 2274 O O . SER A 1 276 ? 32.967 -7.182 -37.822 1.00 62.28 276 SER A O 1
ATOM 2276 N N . ARG A 1 277 ? 33.403 -5.218 -36.815 1.00 80.38 277 ARG A N 1
ATOM 2277 C CA . ARG A 1 277 ? 32.325 -5.349 -35.824 1.00 80.38 277 ARG A CA 1
ATOM 2278 C C . ARG A 1 277 ? 30.996 -4.802 -36.338 1.00 80.38 277 ARG A C 1
ATOM 2280 O O . ARG A 1 277 ? 30.948 -3.831 -37.099 1.00 80.38 277 ARG A O 1
ATOM 2287 N N . SER A 1 278 ? 29.912 -5.422 -35.877 1.00 86.56 278 SER A N 1
ATOM 2288 C CA . SER A 1 278 ? 28.571 -4.858 -36.004 1.00 86.56 278 SER A CA 1
ATOM 2289 C C . SER A 1 278 ? 28.381 -3.699 -35.019 1.00 86.56 278 SER A C 1
ATOM 2291 O O . SER A 1 278 ? 29.037 -3.641 -33.974 1.00 86.56 278 SER A O 1
ATOM 2293 N N . ILE A 1 279 ? 27.464 -2.775 -35.323 1.00 86.19 279 ILE A N 1
ATOM 2294 C CA . ILE A 1 279 ? 27.098 -1.684 -34.402 1.00 86.19 279 ILE A CA 1
ATOM 2295 C C . ILE A 1 279 ? 26.612 -2.247 -33.062 1.00 86.19 279 ILE A C 1
ATOM 2297 O O . ILE A 1 279 ? 26.946 -1.705 -32.006 1.00 86.19 279 ILE A O 1
ATOM 2301 N N . LYS A 1 280 ? 25.865 -3.358 -33.091 1.00 87.44 280 LYS A N 1
ATOM 2302 C CA . LYS A 1 280 ? 25.404 -4.023 -31.870 1.00 87.44 280 LYS A CA 1
ATOM 2303 C C . LYS A 1 280 ? 26.574 -4.476 -30.999 1.00 87.44 280 LYS A C 1
ATOM 2305 O O . LYS A 1 280 ? 26.591 -4.143 -29.819 1.00 87.44 280 LYS A O 1
ATOM 2310 N N . ASP A 1 281 ? 27.550 -5.182 -31.568 1.00 86.75 281 ASP A N 1
ATOM 2311 C CA . ASP A 1 281 ? 28.704 -5.688 -30.811 1.00 86.75 281 ASP A CA 1
ATOM 2312 C C . ASP A 1 281 ? 29.535 -4.549 -30.214 1.00 86.75 281 ASP A C 1
ATOM 2314 O O . ASP A 1 281 ? 30.017 -4.650 -29.085 1.00 86.75 281 ASP A O 1
ATOM 2318 N N . TYR A 1 282 ? 29.671 -3.448 -30.958 1.00 89.25 282 TYR A N 1
ATOM 2319 C CA . TYR A 1 282 ? 30.356 -2.246 -30.494 1.00 89.25 282 TYR A CA 1
ATOM 2320 C C . TYR A 1 282 ? 29.665 -1.624 -29.272 1.00 89.25 282 TYR A C 1
ATOM 2322 O O . TYR A 1 282 ? 30.309 -1.410 -28.241 1.00 89.25 282 TYR A O 1
ATOM 2330 N N . PHE A 1 283 ? 28.350 -1.390 -29.338 1.00 91.25 283 PHE A N 1
ATOM 2331 C CA . PHE A 1 283 ? 27.609 -0.850 -28.195 1.00 91.25 283 PHE A CA 1
ATOM 2332 C C . PHE A 1 283 ? 27.576 -1.813 -27.006 1.00 91.25 283 PHE A C 1
ATOM 2334 O O . PHE A 1 283 ? 27.750 -1.377 -25.865 1.00 91.25 283 PHE A O 1
ATOM 2341 N N . ASP A 1 284 ? 27.400 -3.113 -27.256 1.00 89.56 284 ASP A N 1
ATOM 2342 C CA . ASP A 1 284 ? 27.426 -4.140 -26.215 1.00 89.56 284 ASP A CA 1
ATOM 2343 C C . ASP A 1 284 ? 28.758 -4.118 -25.460 1.00 89.56 284 ASP A C 1
ATOM 2345 O O . ASP A 1 284 ? 28.765 -4.140 -24.226 1.00 89.56 284 ASP A O 1
ATOM 2349 N N . LEU A 1 285 ? 29.883 -4.023 -26.177 1.00 89.75 285 LEU A N 1
ATOM 2350 C CA . LEU A 1 285 ? 31.209 -3.955 -25.569 1.00 89.75 285 LEU A CA 1
ATOM 2351 C C . LEU A 1 285 ? 31.362 -2.713 -24.687 1.00 89.75 285 LEU A C 1
ATOM 2353 O O . LEU A 1 285 ? 31.785 -2.836 -23.536 1.00 89.75 285 LEU A O 1
ATOM 2357 N N . LEU A 1 286 ? 31.001 -1.534 -25.200 1.00 90.38 286 LEU A N 1
ATOM 2358 C CA . LEU A 1 286 ? 31.128 -0.275 -24.465 1.00 90.38 286 LEU A CA 1
ATOM 2359 C C . LEU A 1 286 ? 30.300 -0.281 -23.173 1.00 90.38 286 LEU A C 1
ATOM 2361 O O . LEU A 1 286 ? 30.819 -0.011 -22.086 1.00 90.38 286 LEU A O 1
ATOM 2365 N N . LEU A 1 287 ? 29.017 -0.639 -23.280 1.00 92.69 287 LEU A N 1
ATOM 2366 C CA . LEU A 1 287 ? 28.098 -0.648 -22.145 1.00 92.69 287 LEU A CA 1
ATOM 2367 C C . LEU A 1 287 ? 28.492 -1.717 -21.117 1.00 92.69 287 LEU A C 1
ATOM 2369 O O . LEU A 1 287 ? 28.472 -1.444 -19.916 1.00 92.69 287 LEU A O 1
ATOM 2373 N N . ARG A 1 288 ? 28.896 -2.922 -21.548 1.00 91.38 288 ARG A N 1
ATOM 2374 C CA . ARG A 1 288 ? 29.374 -3.968 -20.625 1.00 91.38 288 ARG A CA 1
ATOM 2375 C C . ARG A 1 288 ? 30.678 -3.577 -19.941 1.00 91.38 288 ARG A C 1
ATOM 2377 O O . ARG A 1 288 ? 30.800 -3.791 -18.736 1.00 91.38 288 ARG A O 1
ATOM 2384 N N . SER A 1 289 ? 31.619 -2.979 -20.672 1.00 91.44 289 SER A N 1
ATOM 2385 C CA . SER A 1 289 ? 32.882 -2.503 -20.103 1.00 91.44 289 SER A CA 1
ATOM 2386 C C . SER A 1 289 ? 32.629 -1.482 -18.995 1.00 91.44 289 SER A C 1
ATOM 2388 O O . SER A 1 289 ? 33.116 -1.662 -17.877 1.00 91.44 289 SER A O 1
ATOM 2390 N N . LYS A 1 290 ? 31.777 -0.478 -19.250 1.00 93.69 290 LYS A N 1
ATOM 2391 C CA . LYS A 1 290 ? 31.428 0.527 -18.236 1.00 93.69 290 LYS A CA 1
ATOM 2392 C C . LYS A 1 290 ? 30.677 -0.080 -17.047 1.00 93.69 290 LYS A C 1
ATOM 2394 O O . LYS A 1 290 ? 30.962 0.258 -15.904 1.00 93.69 290 LYS A O 1
ATOM 2399 N N . ARG A 1 291 ? 29.773 -1.044 -17.266 1.00 94.12 291 ARG A N 1
ATOM 2400 C CA . ARG A 1 291 ? 29.111 -1.779 -16.167 1.00 94.12 291 ARG A CA 1
ATOM 2401 C C . ARG A 1 291 ? 30.113 -2.517 -15.275 1.00 94.12 291 ARG A C 1
ATOM 2403 O O . ARG A 1 291 ? 29.979 -2.474 -14.055 1.00 94.12 291 ARG A O 1
ATOM 2410 N N . ILE A 1 292 ? 31.115 -3.174 -15.862 1.00 92.75 292 ILE A N 1
ATOM 2411 C CA . ILE A 1 292 ? 32.181 -3.857 -15.111 1.00 92.75 292 ILE A CA 1
ATOM 2412 C C . ILE A 1 292 ? 33.023 -2.847 -14.326 1.00 92.75 292 ILE A C 1
ATOM 2414 O O . ILE A 1 292 ? 33.349 -3.105 -13.170 1.00 92.75 292 ILE A O 1
ATOM 2418 N N . GLU A 1 293 ? 33.356 -1.704 -14.925 1.00 91.69 293 GLU A N 1
ATOM 2419 C CA . GLU A 1 293 ? 34.066 -0.608 -14.258 1.00 91.69 293 GLU A CA 1
ATOM 2420 C C . GLU A 1 293 ? 33.297 -0.097 -13.032 1.00 91.69 293 GLU A C 1
ATOM 2422 O O . GLU A 1 293 ? 33.870 -0.016 -11.944 1.00 91.69 293 GLU A O 1
ATOM 2427 N N . ILE A 1 294 ? 31.985 0.136 -13.167 1.00 91.50 294 ILE A N 1
ATOM 2428 C CA . ILE A 1 294 ? 31.120 0.543 -12.051 1.00 91.50 294 ILE A CA 1
ATOM 2429 C C . ILE A 1 294 ? 31.187 -0.485 -10.920 1.00 91.50 294 ILE A C 1
ATOM 2431 O O . ILE A 1 294 ? 31.400 -0.100 -9.774 1.00 91.50 294 ILE A O 1
ATOM 2435 N N . ILE A 1 295 ? 31.063 -1.783 -11.220 1.00 91.88 295 ILE A N 1
ATOM 2436 C CA . ILE A 1 295 ? 31.119 -2.826 -10.184 1.00 91.88 295 ILE A CA 1
ATOM 2437 C C . ILE A 1 295 ? 32.508 -2.886 -9.535 1.00 91.88 295 ILE A C 1
ATOM 2439 O O . ILE A 1 295 ? 32.603 -3.004 -8.318 1.00 91.88 295 ILE A O 1
ATOM 2443 N N . ARG A 1 296 ? 33.594 -2.773 -10.313 1.00 90.12 296 ARG A N 1
ATOM 2444 C CA . ARG A 1 296 ? 34.965 -2.735 -9.768 1.00 90.12 296 ARG A CA 1
ATOM 2445 C C . ARG A 1 296 ? 35.172 -1.550 -8.828 1.00 90.12 296 ARG A C 1
ATOM 2447 O O . ARG A 1 296 ? 35.869 -1.681 -7.829 1.00 90.12 296 ARG A O 1
ATOM 2454 N N . SER A 1 297 ? 34.525 -0.420 -9.104 1.00 87.81 297 SER A N 1
ATOM 2455 C CA . SER A 1 297 ? 34.581 0.757 -8.234 1.00 87.81 297 SER A CA 1
ATOM 2456 C C . SER A 1 297 ? 33.868 0.577 -6.882 1.00 87.81 297 SER A C 1
ATOM 2458 O O . SER A 1 297 ? 34.018 1.431 -6.012 1.00 87.81 297 SER A O 1
ATOM 2460 N N . LEU A 1 298 ? 33.110 -0.513 -6.679 1.00 86.19 298 LEU A N 1
ATOM 2461 C CA . LEU A 1 298 ? 32.411 -0.807 -5.418 1.00 86.19 298 LEU A CA 1
ATOM 2462 C C . LEU A 1 298 ? 33.316 -1.395 -4.336 1.00 86.19 298 LEU A C 1
ATOM 2464 O O . LEU A 1 298 ? 32.932 -1.382 -3.168 1.00 86.19 298 LEU A O 1
ATOM 2468 N N . GLU A 1 299 ? 34.501 -1.891 -4.704 1.00 76.88 299 GLU A N 1
ATOM 2469 C CA . GLU A 1 299 ? 35.462 -2.506 -3.777 1.00 76.88 299 GLU A CA 1
ATOM 2470 C C . GLU A 1 299 ? 35.798 -1.601 -2.583 1.00 76.88 299 GLU A C 1
ATOM 2472 O O . GLU A 1 299 ? 36.059 -2.086 -1.486 1.00 76.88 299 GLU A O 1
ATOM 2477 N N . SER A 1 300 ? 35.741 -0.284 -2.780 1.00 72.44 300 SER A N 1
ATOM 2478 C CA . SER A 1 300 ? 36.087 0.718 -1.776 1.00 72.44 300 SER A CA 1
ATOM 2479 C C . SER A 1 300 ? 34.911 1.227 -0.927 1.00 72.44 300 SER A C 1
ATOM 2481 O O . SER A 1 300 ? 35.148 2.031 -0.028 1.00 72.44 300 SER A O 1
ATOM 2483 N N . ASP A 1 301 ? 33.659 0.811 -1.181 1.00 79.00 301 ASP A N 1
ATOM 2484 C CA . ASP A 1 301 ? 32.477 1.511 -0.640 1.00 79.00 301 ASP A CA 1
ATOM 2485 C C . ASP A 1 301 ? 31.235 0.609 -0.448 1.00 79.00 301 ASP A C 1
ATOM 2487 O O . ASP A 1 301 ? 30.130 0.931 -0.878 1.00 79.00 301 ASP A O 1
ATOM 2491 N N . LEU A 1 302 ? 31.370 -0.545 0.212 1.00 80.88 302 LEU A N 1
ATOM 2492 C CA . LEU A 1 302 ? 30.226 -1.437 0.497 1.00 80.88 302 LEU A CA 1
ATOM 2493 C C . LEU A 1 302 ? 29.304 -0.953 1.634 1.00 80.88 302 LEU A C 1
ATOM 2495 O O . LEU A 1 302 ? 28.294 -1.591 1.922 1.00 80.88 302 LEU A O 1
ATOM 2499 N N . SER A 1 303 ? 29.622 0.170 2.281 1.00 80.56 303 SER A N 1
ATOM 2500 C CA . SER A 1 303 ? 28.830 0.719 3.389 1.00 80.56 303 SER A CA 1
ATOM 2501 C C . SER A 1 303 ? 27.544 1.418 2.929 1.00 80.56 303 SER A C 1
ATOM 2503 O O . SER A 1 303 ? 26.625 1.604 3.727 1.00 80.56 303 SER A O 1
ATOM 2505 N N . ARG A 1 304 ? 27.447 1.798 1.648 1.00 86.12 304 ARG A N 1
ATOM 2506 C CA . ARG A 1 304 ? 26.256 2.441 1.076 1.00 86.12 304 ARG A CA 1
ATOM 2507 C C . ARG A 1 304 ? 25.221 1.416 0.624 1.00 86.12 304 ARG A C 1
ATOM 2509 O O . ARG A 1 304 ? 25.521 0.522 -0.167 1.00 86.12 304 ARG A O 1
ATOM 2516 N N . PHE A 1 305 ? 23.966 1.615 1.026 1.00 88.56 305 PHE A N 1
ATOM 2517 C CA . PHE A 1 305 ? 22.866 0.728 0.639 1.00 88.56 305 PHE A CA 1
ATOM 2518 C C . PHE A 1 305 ? 22.607 0.671 -0.874 1.00 88.56 305 PHE A C 1
ATOM 2520 O O . PHE A 1 305 ? 22.286 -0.402 -1.379 1.00 88.56 305 PHE A O 1
ATOM 2527 N N . ASP A 1 306 ? 22.833 1.755 -1.620 1.00 88.25 306 ASP A N 1
ATOM 2528 C CA . ASP A 1 306 ? 22.710 1.749 -3.088 1.00 88.25 306 ASP A CA 1
ATOM 2529 C C . ASP A 1 306 ? 23.646 0.724 -3.742 1.00 88.25 306 ASP A C 1
ATOM 2531 O O . ASP A 1 306 ? 23.281 0.064 -4.715 1.00 88.25 306 ASP A O 1
ATOM 2535 N N . ASN A 1 307 ? 24.843 0.540 -3.178 1.00 90.88 307 ASN A N 1
ATOM 2536 C CA . ASN A 1 307 ? 25.823 -0.419 -3.680 1.00 90.88 307 ASN A CA 1
ATOM 2537 C C . ASN A 1 307 ? 25.403 -1.861 -3.349 1.00 90.88 307 ASN A C 1
ATOM 2539 O O . ASN A 1 307 ? 25.618 -2.764 -4.154 1.00 90.88 307 ASN A O 1
ATOM 2543 N N . ILE A 1 308 ? 24.727 -2.075 -2.215 1.00 90.62 308 ILE A N 1
ATOM 2544 C CA . ILE A 1 308 ? 24.120 -3.367 -1.858 1.00 90.62 308 ILE A CA 1
ATOM 2545 C C . ILE A 1 308 ? 22.995 -3.724 -2.842 1.00 90.62 308 ILE A C 1
ATOM 2547 O O . ILE A 1 308 ? 22.941 -4.848 -3.344 1.00 90.62 308 ILE A O 1
ATOM 2551 N N . VAL A 1 309 ? 22.125 -2.764 -3.171 1.00 92.44 309 VAL A N 1
ATOM 2552 C CA . VAL A 1 309 ? 21.059 -2.948 -4.172 1.00 92.44 309 VAL A CA 1
ATOM 2553 C C . VAL A 1 309 ? 21.650 -3.217 -5.559 1.00 92.44 309 VAL A C 1
ATOM 2555 O O . VAL A 1 309 ? 21.167 -4.091 -6.280 1.00 92.44 309 VAL A O 1
ATOM 2558 N N . LEU A 1 310 ? 22.728 -2.519 -5.928 1.00 93.31 310 LEU A N 1
ATOM 2559 C CA . LEU A 1 310 ? 23.450 -2.746 -7.181 1.00 93.31 310 LEU A CA 1
ATOM 2560 C C . LEU A 1 310 ? 23.984 -4.183 -7.247 1.00 93.31 310 LEU A C 1
ATOM 2562 O O . LEU A 1 310 ? 23.749 -4.881 -8.233 1.00 93.31 310 LEU A O 1
ATOM 2566 N N . LEU A 1 311 ? 24.626 -4.665 -6.181 1.00 93.00 311 LEU A N 1
ATOM 2567 C CA . LEU A 1 311 ? 25.126 -6.039 -6.116 1.00 93.00 311 LEU A CA 1
ATOM 2568 C C . LEU A 1 311 ? 23.997 -7.074 -6.214 1.00 93.00 311 LEU A C 1
ATOM 2570 O O . LEU A 1 311 ? 24.185 -8.098 -6.870 1.00 93.00 311 LEU A O 1
ATOM 2574 N N . ALA A 1 312 ? 22.813 -6.797 -5.658 1.00 93.69 312 ALA A N 1
ATOM 2575 C CA . ALA A 1 312 ? 21.639 -7.651 -5.848 1.00 93.69 312 ALA A CA 1
ATOM 2576 C C . ALA A 1 312 ? 21.246 -7.767 -7.333 1.00 93.69 312 ALA A C 1
ATOM 2578 O O . ALA A 1 312 ? 21.016 -8.877 -7.815 1.00 93.69 312 ALA A O 1
ATOM 2579 N N . TYR A 1 313 ? 21.248 -6.656 -8.085 1.00 93.25 313 TYR A N 1
ATOM 2580 C CA . TYR A 1 313 ? 21.047 -6.693 -9.540 1.00 93.25 313 TYR A CA 1
ATOM 2581 C C . TYR A 1 313 ? 22.142 -7.487 -10.258 1.00 93.25 313 TYR A C 1
ATOM 2583 O O . TYR A 1 313 ? 21.848 -8.210 -11.206 1.00 93.25 313 TYR A O 1
ATOM 2591 N N . CYS A 1 314 ? 23.397 -7.380 -9.819 1.00 93.25 314 CYS A N 1
ATOM 2592 C CA . CYS A 1 314 ? 24.488 -8.133 -10.428 1.00 93.25 314 CYS A CA 1
ATOM 2593 C C . CYS A 1 314 ? 24.375 -9.644 -10.210 1.00 93.25 314 CYS A C 1
ATOM 2595 O O . CYS A 1 314 ? 24.782 -10.397 -11.090 1.00 93.25 314 CYS A O 1
ATOM 2597 N N . HIS A 1 315 ? 23.833 -10.100 -9.075 1.00 92.25 315 HIS A N 1
ATOM 2598 C CA . HIS A 1 315 ? 23.649 -11.533 -8.803 1.00 92.25 315 HIS A CA 1
ATOM 2599 C C . HIS A 1 315 ? 22.654 -12.197 -9.755 1.00 92.25 315 HIS A C 1
ATOM 2601 O O . HIS A 1 315 ? 22.863 -13.348 -10.134 1.00 92.25 315 HIS A O 1
ATOM 2607 N N . ILE A 1 316 ? 21.630 -11.460 -10.191 1.00 91.75 316 ILE A N 1
ATOM 2608 C CA . ILE A 1 316 ? 20.634 -11.930 -11.165 1.00 91.75 316 ILE A CA 1
ATOM 2609 C C . ILE A 1 316 ? 20.981 -11.559 -12.617 1.00 91.75 316 ILE A C 1
ATOM 2611 O O . ILE A 1 316 ? 20.182 -11.789 -13.525 1.00 91.75 316 ILE A O 1
ATOM 2615 N N . ASP A 1 317 ? 22.143 -10.947 -12.862 1.00 91.38 317 ASP A N 1
ATOM 2616 C CA . ASP A 1 317 ? 22.499 -10.494 -14.205 1.00 91.38 317 ASP A CA 1
ATOM 2617 C C . ASP A 1 317 ? 22.749 -11.670 -15.154 1.00 91.38 317 ASP A C 1
ATOM 2619 O O . ASP A 1 317 ? 23.254 -12.712 -14.741 1.00 91.38 317 ASP A O 1
ATOM 2623 N N . LYS A 1 318 ? 22.448 -11.502 -16.446 1.00 86.94 318 LYS A N 1
ATOM 2624 C CA . LYS A 1 318 ? 22.688 -12.541 -17.461 1.00 86.94 318 LYS A CA 1
ATOM 2625 C C . LYS A 1 318 ? 24.177 -12.757 -17.752 1.00 86.94 318 LYS A C 1
ATOM 2627 O O . LYS A 1 318 ? 24.554 -13.847 -18.181 1.00 86.94 318 LYS A O 1
ATOM 2632 N N . ASP A 1 319 ? 25.024 -11.750 -17.539 1.00 88.19 319 ASP A N 1
ATOM 2633 C CA . ASP A 1 319 ? 26.459 -11.842 -17.797 1.00 88.19 319 ASP A CA 1
ATOM 2634 C C . ASP A 1 319 ? 27.184 -12.579 -16.656 1.00 88.19 319 ASP A C 1
ATOM 2636 O O . ASP A 1 319 ? 27.237 -12.138 -15.503 1.00 88.19 319 ASP A O 1
ATOM 2640 N N . ILE A 1 320 ? 27.800 -13.717 -16.995 1.00 88.81 320 ILE A N 1
ATOM 2641 C CA . ILE A 1 320 ? 28.545 -14.566 -16.055 1.00 88.81 320 ILE A CA 1
ATOM 2642 C C . ILE A 1 320 ? 29.687 -13.790 -15.385 1.00 88.81 320 ILE A C 1
ATOM 2644 O O . ILE A 1 320 ? 29.979 -14.035 -14.213 1.00 88.81 320 ILE A O 1
ATOM 2648 N N . ASN A 1 321 ? 30.339 -12.865 -16.093 1.00 90.19 321 ASN A N 1
ATOM 2649 C CA . ASN A 1 321 ? 31.456 -12.100 -15.544 1.00 90.19 321 ASN A CA 1
ATOM 2650 C C . ASN A 1 321 ? 30.980 -11.107 -14.483 1.00 90.19 321 ASN A C 1
ATOM 2652 O O . ASN A 1 321 ? 31.628 -10.980 -13.444 1.00 90.19 321 ASN A O 1
ATOM 2656 N N . ILE A 1 322 ? 29.824 -10.472 -14.699 1.00 92.19 322 ILE A N 1
ATOM 2657 C CA . ILE A 1 322 ? 29.182 -9.598 -13.708 1.00 92.19 322 ILE A CA 1
ATOM 2658 C C . ILE A 1 322 ? 28.801 -10.402 -12.464 1.00 92.19 322 ILE A C 1
ATOM 2660 O O . ILE A 1 322 ? 29.157 -10.003 -11.355 1.00 92.19 322 ILE A O 1
ATOM 2664 N N . ARG A 1 323 ? 28.179 -11.578 -12.630 1.00 91.69 323 ARG A N 1
ATOM 2665 C CA . ARG A 1 323 ? 27.840 -12.460 -11.498 1.00 91.69 323 ARG A CA 1
ATOM 2666 C C . ARG A 1 323 ? 29.073 -12.907 -10.715 1.00 91.69 323 ARG A C 1
ATOM 2668 O O . ARG A 1 323 ? 29.067 -12.888 -9.487 1.00 91.69 323 ARG A O 1
ATOM 2675 N N . LYS A 1 324 ? 30.149 -13.304 -11.405 1.00 91.50 324 LYS A N 1
ATOM 2676 C CA . LYS A 1 324 ? 31.421 -13.689 -10.766 1.00 91.50 324 LYS A CA 1
ATOM 2677 C C . LYS A 1 324 ? 32.023 -12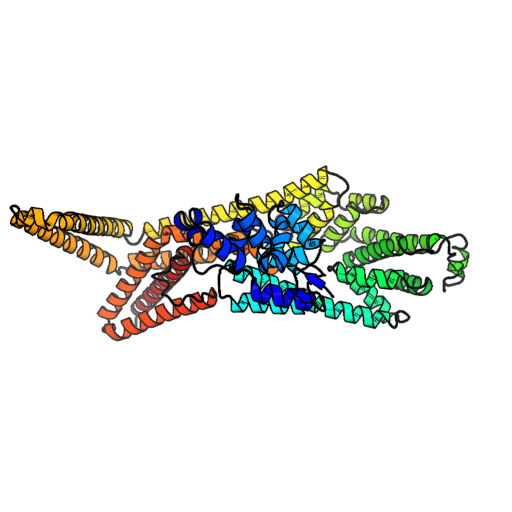.532 -9.971 1.00 91.50 324 LYS A C 1
ATOM 2679 O O . LYS A 1 324 ? 32.486 -12.742 -8.854 1.00 91.50 324 LYS A O 1
ATOM 2684 N N . LEU A 1 325 ? 31.996 -11.326 -10.534 1.00 91.69 325 LEU A N 1
ATOM 2685 C CA . LEU A 1 325 ? 32.517 -10.130 -9.884 1.00 91.69 325 LEU A CA 1
ATOM 2686 C C . LEU A 1 325 ? 31.679 -9.751 -8.652 1.00 91.69 325 LEU A C 1
ATOM 2688 O O . LEU A 1 325 ? 32.241 -9.486 -7.596 1.00 91.69 325 LEU A O 1
ATOM 2692 N N . ALA A 1 326 ? 30.349 -9.820 -8.745 1.00 90.88 326 ALA A N 1
ATOM 2693 C CA . ALA A 1 326 ? 29.459 -9.587 -7.610 1.00 90.88 326 ALA A CA 1
ATOM 2694 C C . ALA A 1 326 ? 29.694 -10.589 -6.477 1.00 90.88 326 ALA A C 1
ATOM 2696 O O . ALA A 1 326 ? 29.874 -10.179 -5.337 1.00 90.88 326 ALA A O 1
ATOM 2697 N N . ARG A 1 327 ? 29.800 -11.889 -6.795 1.00 90.12 327 ARG A N 1
ATOM 2698 C CA . ARG A 1 327 ? 30.119 -12.944 -5.815 1.00 90.12 327 ARG A CA 1
ATOM 2699 C C . ARG A 1 327 ? 31.468 -12.748 -5.128 1.00 90.12 327 ARG A C 1
ATOM 2701 O O . ARG A 1 327 ? 31.612 -13.177 -3.989 1.00 90.12 327 ARG A O 1
ATOM 2708 N N . LYS A 1 328 ? 32.440 -12.124 -5.802 1.00 90.81 328 LYS A N 1
ATOM 2709 C CA . LYS A 1 328 ? 33.736 -11.772 -5.206 1.00 90.81 328 LYS A CA 1
ATOM 2710 C C . LYS A 1 328 ? 33.590 -10.673 -4.146 1.00 90.81 328 LYS A C 1
ATOM 2712 O O . LYS A 1 328 ? 34.291 -10.731 -3.144 1.00 90.81 328 LYS A O 1
ATOM 2717 N N . TYR A 1 329 ? 32.720 -9.686 -4.372 1.00 89.44 329 TYR A N 1
ATOM 2718 C CA . TYR A 1 329 ? 32.541 -8.548 -3.463 1.00 89.44 329 TYR A CA 1
ATOM 2719 C C . TYR A 1 329 ? 31.558 -8.819 -2.326 1.00 89.44 329 TYR A C 1
ATOM 2721 O O . TYR A 1 329 ? 31.825 -8.451 -1.188 1.00 89.44 329 TYR A O 1
ATOM 2729 N N . LEU A 1 330 ? 30.430 -9.457 -2.626 1.00 89.44 330 LEU A N 1
ATOM 2730 C CA . LEU A 1 330 ? 29.431 -9.847 -1.640 1.00 89.44 330 LEU A CA 1
ATOM 2731 C C . LEU A 1 330 ? 28.720 -11.091 -2.154 1.00 89.44 330 LEU A C 1
ATOM 2733 O O . LEU A 1 330 ? 27.994 -11.028 -3.150 1.00 89.44 330 LEU A O 1
ATOM 2737 N N . ASN A 1 331 ? 28.928 -12.234 -1.506 1.00 91.12 331 ASN A N 1
ATOM 2738 C CA . ASN A 1 331 ? 28.211 -13.442 -1.890 1.00 91.12 331 ASN A CA 1
ATOM 2739 C C . ASN A 1 331 ? 26.711 -13.313 -1.527 1.00 91.12 331 ASN A C 1
ATOM 2741 O O . ASN A 1 331 ? 26.294 -12.412 -0.795 1.00 91.12 331 ASN A O 1
ATOM 2745 N N . ILE A 1 332 ? 25.876 -14.197 -2.074 1.00 90.69 332 ILE A N 1
ATOM 2746 C CA . ILE A 1 332 ? 24.423 -14.095 -1.888 1.00 90.69 332 ILE A CA 1
ATOM 2747 C C . ILE A 1 332 ? 23.982 -14.373 -0.441 1.00 90.69 332 ILE A C 1
ATOM 2749 O O . ILE A 1 332 ? 22.990 -13.813 0.017 1.00 90.69 332 ILE A O 1
ATOM 2753 N N . ASP A 1 333 ? 24.729 -15.191 0.300 1.00 90.00 333 ASP A N 1
ATOM 2754 C CA . ASP A 1 333 ? 24.427 -15.527 1.693 1.00 90.00 333 ASP A CA 1
ATOM 2755 C C . ASP A 1 333 ? 24.769 -14.375 2.646 1.00 90.00 333 ASP A C 1
ATOM 2757 O O . ASP A 1 333 ? 24.005 -14.087 3.571 1.00 90.00 333 ASP A O 1
ATOM 2761 N N . ASP A 1 334 ? 25.856 -13.658 2.376 1.00 90.81 334 ASP A N 1
ATOM 2762 C CA . ASP A 1 334 ? 26.257 -12.435 3.064 1.00 90.81 334 ASP A CA 1
ATOM 2763 C C . ASP A 1 334 ? 25.263 -11.314 2.762 1.00 90.81 334 ASP A C 1
ATOM 2765 O O . ASP A 1 334 ? 24.843 -10.600 3.671 1.00 90.81 334 ASP A O 1
ATOM 2769 N N . LEU A 1 335 ? 24.800 -11.211 1.508 1.00 90.94 335 LEU A N 1
ATOM 2770 C CA . LEU A 1 335 ? 23.717 -10.303 1.132 1.00 90.94 335 LEU A CA 1
ATOM 2771 C C . LEU A 1 335 ? 22.446 -10.613 1.933 1.00 90.94 335 LEU A C 1
ATOM 2773 O O . LEU A 1 335 ? 21.857 -9.701 2.512 1.00 90.94 335 LEU A O 1
ATOM 2777 N N . PHE A 1 336 ? 22.043 -11.886 2.027 1.00 91.25 336 PHE A N 1
ATOM 2778 C CA . PHE A 1 336 ? 20.904 -12.288 2.856 1.00 91.25 336 PHE A CA 1
ATOM 2779 C C . PHE A 1 336 ? 21.126 -11.993 4.339 1.00 91.25 336 PHE A C 1
ATOM 2781 O O . PHE A 1 336 ? 20.185 -11.593 5.022 1.00 91.25 336 PHE A O 1
ATOM 2788 N N . SER A 1 337 ? 22.337 -12.187 4.850 1.00 90.31 337 SER A N 1
ATOM 2789 C CA . SER A 1 337 ? 22.679 -11.890 6.243 1.00 90.31 337 SER A CA 1
ATOM 2790 C C . SER A 1 337 ? 22.544 -10.394 6.525 1.00 90.31 337 SER A C 1
ATOM 2792 O O . SER A 1 337 ? 21.865 -10.008 7.476 1.00 90.31 337 SER A O 1
ATOM 2794 N N . LEU A 1 338 ? 23.069 -9.558 5.628 1.00 88.88 338 LEU A N 1
ATOM 2795 C CA . LEU A 1 338 ? 23.028 -8.105 5.728 1.00 88.88 338 LEU A CA 1
ATOM 2796 C C . LEU A 1 338 ? 21.599 -7.562 5.619 1.00 88.88 338 LEU A C 1
ATOM 2798 O O . LEU A 1 338 ? 21.162 -6.783 6.465 1.00 88.88 338 LEU A O 1
ATOM 2802 N N . ILE A 1 339 ? 20.807 -8.012 4.641 1.00 89.19 339 ILE A N 1
ATOM 2803 C CA . ILE A 1 339 ? 19.412 -7.557 4.546 1.00 89.19 339 ILE A CA 1
ATOM 2804 C C . ILE A 1 339 ? 18.548 -8.113 5.681 1.00 89.19 339 ILE A C 1
ATOM 2806 O O . ILE A 1 339 ? 17.546 -7.502 6.037 1.00 89.19 339 ILE A O 1
ATOM 2810 N N . ASN A 1 340 ? 18.891 -9.252 6.288 1.00 87.31 340 ASN A N 1
ATOM 2811 C CA . ASN A 1 340 ? 18.138 -9.792 7.424 1.00 87.31 340 ASN A CA 1
ATOM 2812 C C . ASN A 1 340 ? 18.453 -9.106 8.764 1.00 87.31 340 ASN A C 1
ATOM 2814 O O . ASN A 1 340 ? 17.642 -9.218 9.698 1.00 87.31 340 ASN A O 1
ATOM 2818 N N . ASP A 1 341 ? 19.554 -8.356 8.832 1.00 86.81 341 ASP A N 1
ATOM 2819 C CA . ASP A 1 341 ? 19.907 -7.506 9.967 1.00 86.81 341 ASP A CA 1
ATOM 2820 C C . ASP A 1 341 ? 18.822 -6.449 10.215 1.00 86.81 341 ASP A C 1
ATOM 2822 O O . ASP A 1 341 ? 18.302 -5.842 9.279 1.00 86.81 341 ASP A O 1
ATOM 2826 N N . LYS A 1 342 ? 18.458 -6.232 11.484 1.00 80.69 342 LYS A N 1
ATOM 2827 C CA . LYS A 1 342 ? 17.420 -5.270 11.885 1.00 80.69 342 LYS A CA 1
ATOM 2828 C C . LYS A 1 342 ? 17.785 -3.820 11.565 1.00 80.69 342 LYS A C 1
ATOM 2830 O O . LYS A 1 342 ? 16.874 -3.017 11.420 1.00 80.69 342 LYS A O 1
ATOM 2835 N N . SER A 1 343 ? 19.070 -3.493 11.468 1.00 84.19 343 SER A N 1
ATOM 2836 C CA . SER A 1 343 ? 19.556 -2.152 11.132 1.00 84.19 343 SER A CA 1
ATOM 2837 C C . SER A 1 343 ? 19.313 -1.772 9.668 1.00 84.19 343 SER A C 1
ATOM 2839 O O . SER A 1 343 ? 19.244 -0.584 9.355 1.00 84.19 343 SER A O 1
ATOM 2841 N N . THR A 1 344 ? 19.118 -2.752 8.776 1.00 86.81 344 THR A N 1
ATOM 2842 C CA . THR A 1 344 ? 18.877 -2.491 7.353 1.00 86.81 344 THR A CA 1
ATOM 2843 C C . THR A 1 344 ? 17.516 -1.820 7.142 1.00 86.81 344 THR A C 1
ATOM 2845 O O . THR A 1 344 ? 16.491 -2.404 7.530 1.00 86.81 344 THR A O 1
ATOM 2848 N N . PRO A 1 345 ? 17.477 -0.642 6.481 1.00 87.00 345 PRO A N 1
ATOM 2849 C CA . PRO A 1 345 ? 16.246 0.077 6.214 1.00 87.00 345 PRO A CA 1
ATOM 2850 C C . PRO A 1 345 ? 15.225 -0.757 5.453 1.00 87.00 345 PRO A C 1
ATOM 2852 O O . PRO A 1 345 ? 15.556 -1.543 4.559 1.00 87.00 345 PRO A O 1
ATOM 2855 N N . ARG A 1 346 ? 13.949 -0.549 5.773 1.00 83.38 346 ARG A N 1
ATOM 2856 C CA . ARG A 1 346 ? 12.857 -1.344 5.202 1.00 83.38 346 ARG A CA 1
ATOM 2857 C C . ARG A 1 346 ? 12.762 -1.252 3.677 1.00 83.38 346 ARG A C 1
ATOM 2859 O O . ARG A 1 346 ? 12.488 -2.268 3.035 1.00 83.38 346 ARG A O 1
ATOM 2866 N N . TYR A 1 347 ? 12.961 -0.065 3.106 1.00 83.81 347 TYR A N 1
ATOM 2867 C CA . TYR A 1 347 ? 12.882 0.134 1.657 1.00 83.81 347 TYR A CA 1
ATOM 2868 C C . TYR A 1 347 ? 13.969 -0.668 0.922 1.00 83.81 347 TYR A C 1
ATOM 2870 O O . TYR A 1 347 ? 13.656 -1.368 -0.037 1.00 83.81 347 TYR A O 1
ATOM 2878 N N . ILE A 1 348 ? 15.199 -0.687 1.452 1.00 88.50 348 ILE A N 1
ATOM 2879 C CA . ILE A 1 348 ? 16.314 -1.500 0.936 1.00 88.50 348 ILE A CA 1
ATOM 2880 C C . ILE A 1 348 ? 16.007 -2.987 1.055 1.00 88.50 348 ILE A C 1
ATOM 2882 O O . ILE A 1 348 ? 16.151 -3.723 0.082 1.00 88.50 348 ILE A O 1
ATOM 2886 N N . PHE A 1 349 ? 15.541 -3.430 2.228 1.00 89.50 349 PHE A N 1
ATOM 2887 C CA . PHE A 1 349 ? 15.151 -4.823 2.444 1.00 89.50 349 PHE A CA 1
ATOM 2888 C C . PHE A 1 349 ? 14.138 -5.287 1.391 1.00 89.50 349 PHE A C 1
ATOM 2890 O O . PHE A 1 349 ? 14.342 -6.320 0.760 1.00 89.50 349 PHE A O 1
ATOM 2897 N N . ARG A 1 350 ? 13.074 -4.511 1.152 1.00 86.81 350 ARG A N 1
ATOM 2898 C CA . ARG A 1 350 ? 12.081 -4.843 0.122 1.00 86.81 350 ARG A CA 1
ATOM 2899 C C . ARG A 1 350 ? 12.682 -4.854 -1.275 1.00 86.81 350 ARG A C 1
ATOM 2901 O O . ARG A 1 350 ? 12.507 -5.836 -1.985 1.00 86.81 350 ARG A O 1
ATOM 2908 N N . GLN A 1 351 ? 13.409 -3.801 -1.640 1.00 89.00 351 GLN A N 1
ATOM 2909 C CA . GLN A 1 351 ? 13.970 -3.654 -2.977 1.00 89.00 351 GLN A CA 1
ATOM 2910 C C . GLN A 1 351 ? 14.913 -4.810 -3.325 1.00 89.00 351 GLN A C 1
ATOM 2912 O O . GLN A 1 351 ? 14.792 -5.392 -4.399 1.00 89.00 351 GLN A O 1
ATOM 2917 N N . VAL A 1 352 ? 15.802 -5.200 -2.405 1.00 92.06 352 VAL A N 1
ATOM 2918 C CA . VAL A 1 352 ? 16.701 -6.344 -2.610 1.00 92.06 352 VAL A CA 1
ATOM 2919 C C . VAL A 1 352 ? 15.913 -7.644 -2.751 1.00 92.06 352 VAL A C 1
ATOM 2921 O O . VAL A 1 352 ? 16.175 -8.410 -3.674 1.00 92.06 352 VAL A O 1
ATOM 2924 N N . LEU A 1 353 ? 14.930 -7.898 -1.883 1.00 91.88 353 LEU A N 1
ATOM 2925 C CA . LEU A 1 353 ? 14.119 -9.112 -1.988 1.00 91.88 353 LEU A CA 1
ATOM 2926 C C . LEU A 1 353 ? 13.328 -9.169 -3.299 1.00 91.88 353 LEU A C 1
ATOM 2928 O O . LEU A 1 353 ? 13.263 -10.229 -3.911 1.00 91.88 353 LEU A O 1
ATOM 2932 N N . ASP A 1 354 ? 12.766 -8.052 -3.755 1.00 88.50 354 ASP A N 1
ATOM 2933 C CA . ASP A 1 354 ? 12.023 -7.979 -5.015 1.00 88.50 354 ASP A CA 1
ATOM 2934 C C . ASP A 1 354 ? 12.928 -8.228 -6.230 1.00 88.50 354 ASP A C 1
ATOM 2936 O O . ASP A 1 354 ? 12.505 -8.872 -7.189 1.00 88.50 354 ASP A O 1
ATOM 2940 N N . ILE A 1 355 ? 14.189 -7.791 -6.180 1.00 90.94 355 ILE A N 1
ATOM 2941 C CA . ILE A 1 355 ? 15.199 -8.134 -7.190 1.00 90.94 355 ILE A CA 1
ATOM 2942 C C . ILE A 1 355 ? 15.488 -9.641 -7.147 1.00 90.94 355 ILE A C 1
ATOM 2944 O O . ILE A 1 355 ? 15.371 -10.320 -8.165 1.00 90.94 355 ILE A O 1
ATOM 2948 N N . LEU A 1 356 ? 15.798 -10.185 -5.966 1.00 91.81 356 LEU A N 1
ATOM 2949 C CA . LEU A 1 356 ? 16.173 -11.594 -5.790 1.00 91.81 356 LEU A CA 1
ATOM 2950 C C . LEU A 1 356 ? 15.025 -12.586 -6.050 1.00 91.81 356 LEU A C 1
ATOM 2952 O O . LEU A 1 356 ? 15.296 -13.749 -6.330 1.00 91.81 356 LEU A O 1
ATOM 2956 N N . MET A 1 357 ? 13.762 -12.145 -6.033 1.00 89.62 357 MET A N 1
ATOM 2957 C CA . MET A 1 357 ? 12.608 -12.939 -6.496 1.00 89.62 357 MET A CA 1
ATOM 2958 C C . MET A 1 357 ? 12.684 -13.338 -7.980 1.00 89.62 357 MET A C 1
ATOM 2960 O O . MET A 1 357 ? 11.868 -14.137 -8.425 1.00 89.62 357 MET A O 1
ATOM 2964 N N . HIS A 1 358 ? 13.595 -12.742 -8.754 1.00 87.44 358 HIS A N 1
ATOM 2965 C CA . HIS A 1 358 ? 13.810 -13.052 -10.169 1.00 87.44 358 HIS A CA 1
ATOM 2966 C C . HIS A 1 358 ? 15.069 -13.900 -10.396 1.00 87.44 358 HIS A C 1
ATOM 2968 O O . HIS A 1 358 ? 15.541 -14.005 -11.529 1.00 87.44 358 HIS A O 1
ATOM 2974 N N . HIS A 1 359 ? 15.662 -14.446 -9.332 1.00 90.31 359 HIS A N 1
ATOM 2975 C CA . HIS A 1 359 ? 16.844 -15.287 -9.451 1.00 90.31 359 HIS A CA 1
ATOM 2976 C C . HIS A 1 359 ? 16.487 -16.631 -10.109 1.00 90.31 359 HIS A C 1
ATOM 2978 O O . HIS A 1 359 ? 15.417 -17.180 -9.902 1.00 90.31 359 HIS A O 1
ATOM 2984 N N . GLU A 1 360 ? 17.395 -17.221 -10.883 1.00 87.00 360 GLU A N 1
ATOM 2985 C CA . GLU A 1 360 ? 17.149 -18.516 -11.547 1.00 87.00 360 GLU A CA 1
ATOM 2986 C C . GLU A 1 360 ? 17.160 -19.724 -10.582 1.00 87.00 360 GLU A C 1
ATOM 2988 O O . GLU A 1 360 ? 16.993 -20.857 -11.016 1.00 87.00 360 GLU A O 1
ATOM 2993 N N . ASP A 1 361 ? 17.385 -19.506 -9.282 1.00 88.31 361 ASP A N 1
ATOM 2994 C CA . ASP A 1 361 ? 17.642 -20.567 -8.299 1.00 88.31 361 ASP A CA 1
ATOM 2995 C C . ASP A 1 361 ? 16.508 -20.611 -7.272 1.00 88.31 361 ASP A C 1
ATOM 2997 O O . ASP A 1 361 ? 16.301 -19.659 -6.510 1.00 88.31 361 ASP A O 1
ATOM 3001 N N . ASP A 1 362 ? 15.801 -21.738 -7.227 1.00 87.75 362 ASP A N 1
ATOM 3002 C CA . ASP A 1 362 ? 14.680 -21.962 -6.315 1.00 87.75 362 ASP A CA 1
ATOM 3003 C C . ASP A 1 362 ? 15.090 -21.905 -4.839 1.00 87.75 362 ASP A C 1
ATOM 3005 O O . ASP A 1 362 ? 14.294 -21.498 -3.988 1.00 87.75 362 ASP A O 1
ATOM 3009 N N . PHE A 1 363 ? 16.344 -22.232 -4.509 1.00 90.75 363 PHE A N 1
ATOM 3010 C CA . PHE A 1 363 ? 16.851 -22.089 -3.145 1.00 90.75 363 PHE A CA 1
ATOM 3011 C C . PHE A 1 363 ? 16.865 -20.620 -2.702 1.00 90.75 363 PHE A C 1
ATOM 3013 O O . PHE A 1 363 ? 16.536 -20.293 -1.557 1.00 90.75 363 PHE A O 1
ATOM 3020 N N . ILE A 1 364 ? 17.188 -19.706 -3.619 1.00 89.88 364 ILE A N 1
ATOM 3021 C CA . ILE A 1 364 ? 17.166 -18.265 -3.352 1.00 89.88 364 ILE A CA 1
ATOM 3022 C C . ILE A 1 364 ? 15.725 -17.775 -3.232 1.00 89.88 364 ILE A C 1
ATOM 3024 O O . ILE A 1 364 ? 15.433 -17.014 -2.308 1.00 89.88 364 ILE A O 1
ATOM 3028 N N . HIS A 1 365 ? 14.802 -18.267 -4.064 1.00 87.00 365 HIS A N 1
ATOM 3029 C CA . HIS A 1 365 ? 13.372 -17.988 -3.897 1.00 87.00 365 HIS A CA 1
ATOM 3030 C C . HIS A 1 365 ? 12.863 -18.406 -2.517 1.00 87.00 365 HIS A C 1
ATOM 3032 O O . HIS A 1 365 ? 12.185 -17.625 -1.840 1.00 87.00 365 HIS A O 1
ATOM 3038 N N . GLN A 1 366 ? 13.243 -19.598 -2.053 1.00 89.50 366 GLN A N 1
ATOM 3039 C CA . GLN A 1 366 ? 12.908 -20.057 -0.711 1.00 89.50 366 GLN A CA 1
ATOM 3040 C C . GLN A 1 366 ? 13.466 -19.107 0.360 1.00 89.50 366 GLN A C 1
ATOM 3042 O O . GLN A 1 366 ? 12.717 -18.683 1.242 1.00 89.50 366 GLN A O 1
ATOM 3047 N N . LYS A 1 367 ? 14.735 -18.686 0.258 1.00 91.12 367 LYS A N 1
ATOM 3048 C CA . LYS A 1 367 ? 15.327 -17.708 1.190 1.00 91.12 367 LYS A CA 1
ATOM 3049 C C . LYS A 1 367 ? 14.622 -16.353 1.174 1.00 91.12 367 LYS A C 1
ATOM 3051 O O . LYS A 1 367 ? 14.441 -15.753 2.237 1.00 91.12 367 LYS A O 1
ATOM 3056 N N . VAL A 1 368 ? 14.181 -15.870 0.009 1.00 90.00 368 VAL A N 1
ATOM 3057 C CA . VAL A 1 368 ? 13.377 -14.640 -0.079 1.00 90.00 368 VAL A CA 1
ATOM 3058 C C . VAL A 1 368 ? 12.049 -14.808 0.661 1.00 90.00 368 VAL A C 1
ATOM 3060 O O . VAL A 1 368 ? 11.667 -13.941 1.456 1.00 90.00 368 VAL A O 1
ATOM 3063 N N . HIS A 1 369 ? 11.354 -15.929 0.456 1.00 84.62 369 HIS A N 1
ATOM 3064 C CA . HIS A 1 369 ? 10.118 -16.228 1.177 1.00 84.62 369 HIS A CA 1
ATOM 3065 C C . HIS A 1 369 ? 10.342 -16.322 2.689 1.00 84.62 369 HIS A C 1
ATOM 3067 O O . HIS A 1 369 ? 9.591 -15.714 3.454 1.00 84.62 369 HIS A O 1
ATOM 3073 N N . GLU A 1 370 ? 11.397 -17.003 3.134 1.00 88.25 370 GLU A N 1
ATOM 3074 C CA . GLU A 1 370 ? 11.769 -17.084 4.547 1.00 88.25 370 GLU A CA 1
ATOM 3075 C C . GLU A 1 370 ? 12.045 -15.701 5.149 1.00 88.25 370 GLU A C 1
ATOM 3077 O O . GLU A 1 370 ? 11.559 -15.399 6.241 1.00 88.25 370 GLU A O 1
ATOM 3082 N N . ALA A 1 371 ? 12.763 -14.828 4.437 1.00 87.00 371 ALA A N 1
ATOM 3083 C CA . ALA A 1 371 ? 13.028 -13.461 4.878 1.00 87.00 371 ALA A CA 1
ATOM 3084 C C . ALA A 1 371 ? 11.729 -12.647 5.042 1.00 87.00 371 ALA A C 1
ATOM 3086 O O . ALA A 1 371 ? 11.526 -12.003 6.078 1.00 87.00 371 ALA A O 1
ATOM 3087 N N . ARG A 1 372 ? 10.803 -12.727 4.073 1.00 83.75 372 ARG A N 1
ATOM 3088 C CA . ARG A 1 372 ? 9.473 -12.084 4.162 1.00 83.75 372 ARG A CA 1
ATOM 3089 C C . ARG A 1 372 ? 8.643 -12.634 5.327 1.00 83.75 372 ARG A C 1
ATOM 3091 O O . ARG A 1 372 ? 7.985 -11.871 6.042 1.00 83.75 372 ARG A O 1
ATOM 3098 N N . MET A 1 373 ? 8.693 -13.947 5.551 1.00 82.31 373 MET A N 1
ATOM 3099 C CA . MET A 1 373 ? 8.001 -14.591 6.667 1.00 82.31 373 MET A CA 1
ATOM 3100 C C . MET A 1 373 ? 8.571 -14.150 8.014 1.00 82.31 373 MET A C 1
ATOM 3102 O O . MET A 1 373 ? 7.796 -13.832 8.912 1.00 82.31 373 MET A O 1
ATOM 3106 N N . ARG A 1 374 ? 9.899 -14.053 8.164 1.00 84.38 374 ARG A N 1
ATOM 3107 C CA . ARG A 1 374 ? 10.537 -13.552 9.396 1.00 84.38 374 ARG A CA 1
ATOM 3108 C C . ARG A 1 374 ? 10.064 -12.146 9.752 1.00 84.38 374 ARG A C 1
ATOM 3110 O O . ARG A 1 374 ? 9.744 -11.903 10.912 1.00 84.38 374 ARG A O 1
ATOM 3117 N N . GLU A 1 375 ? 9.968 -11.246 8.776 1.00 80.06 375 GLU A N 1
ATOM 3118 C CA . GLU A 1 375 ? 9.456 -9.890 9.013 1.00 80.06 375 GLU A CA 1
ATOM 3119 C C . GLU A 1 375 ? 7.982 -9.907 9.455 1.00 80.06 375 GLU A C 1
ATOM 3121 O O . GLU A 1 375 ? 7.595 -9.218 10.399 1.00 80.06 375 GLU A O 1
ATOM 3126 N N . SER A 1 376 ? 7.169 -10.776 8.848 1.00 77.75 376 SER A N 1
ATOM 3127 C CA . SER A 1 376 ? 5.768 -10.971 9.246 1.00 77.75 376 SER A CA 1
ATOM 3128 C C . SER A 1 376 ? 5.636 -11.546 10.663 1.00 77.75 376 SER A C 1
ATOM 3130 O O . SER A 1 376 ? 4.777 -11.114 11.434 1.00 77.75 376 SER A O 1
ATOM 3132 N N . TYR A 1 377 ? 6.503 -12.489 11.044 1.00 81.50 377 TYR A N 1
ATOM 3133 C CA . TYR A 1 377 ? 6.556 -13.034 12.402 1.00 81.50 377 TYR A CA 1
ATOM 3134 C C . TYR A 1 377 ? 6.987 -11.984 13.429 1.00 81.50 377 TYR A C 1
ATOM 3136 O O . TYR A 1 377 ? 6.395 -11.933 14.505 1.00 81.50 377 TYR A O 1
ATOM 3144 N N . ARG A 1 378 ? 7.956 -11.116 13.103 1.00 80.38 378 ARG A N 1
ATOM 3145 C CA . ARG A 1 378 ? 8.358 -9.990 13.968 1.00 80.38 378 ARG A CA 1
ATOM 3146 C C . ARG A 1 378 ? 7.175 -9.072 14.261 1.00 80.38 378 ARG A C 1
ATOM 3148 O O . ARG A 1 378 ? 6.890 -8.812 15.427 1.00 80.38 378 ARG A O 1
ATOM 3155 N N . LEU A 1 379 ? 6.442 -8.673 13.220 1.00 79.50 379 LEU A N 1
ATOM 3156 C CA . LEU A 1 379 ? 5.233 -7.863 13.367 1.00 79.50 379 LEU A CA 1
ATOM 3157 C C . LEU A 1 379 ? 4.202 -8.557 14.263 1.00 79.50 379 LEU A C 1
ATOM 3159 O O . LEU A 1 379 ? 3.681 -7.958 15.199 1.00 79.50 379 LEU A O 1
ATOM 3163 N N . LYS A 1 380 ? 3.921 -9.839 14.003 1.00 78.94 380 LYS A N 1
ATOM 3164 C CA . LYS A 1 380 ? 2.958 -10.619 14.790 1.00 78.94 380 LYS A CA 1
ATOM 3165 C C . LYS A 1 380 ? 3.357 -10.705 16.265 1.00 78.94 380 LYS A C 1
ATOM 3167 O O . LYS A 1 380 ? 2.496 -10.556 17.128 1.00 78.94 380 LYS A O 1
ATOM 3172 N N . ASN A 1 381 ? 4.636 -10.938 16.552 1.00 83.19 381 ASN A N 1
ATOM 3173 C CA . ASN A 1 381 ? 5.142 -11.023 17.919 1.00 83.19 381 ASN A CA 1
ATOM 3174 C C . ASN A 1 381 ? 5.030 -9.679 18.636 1.00 83.19 381 ASN A C 1
ATOM 3176 O O . ASN A 1 381 ? 4.503 -9.643 19.739 1.00 83.19 381 ASN A O 1
ATOM 3180 N N . SER A 1 382 ? 5.409 -8.578 17.987 1.00 82.44 382 SER A N 1
ATOM 3181 C CA . SER A 1 382 ? 5.270 -7.246 18.580 1.00 82.44 382 SER A CA 1
ATOM 3182 C C . SER A 1 382 ? 3.813 -6.855 18.830 1.00 82.44 382 SER A C 1
ATOM 3184 O O . SER A 1 382 ? 3.497 -6.280 19.865 1.00 82.44 382 SER A O 1
ATOM 3186 N N . LEU A 1 383 ? 2.894 -7.205 17.926 1.00 78.31 383 LEU A N 1
ATOM 3187 C CA . LEU A 1 383 ? 1.463 -6.971 18.142 1.00 78.31 383 LEU A CA 1
ATOM 3188 C C . LEU A 1 383 ? 0.912 -7.797 19.311 1.00 78.31 383 LEU A C 1
ATOM 3190 O O . LEU A 1 383 ? 0.034 -7.329 20.032 1.00 78.31 383 LEU A O 1
ATOM 3194 N N . LYS A 1 384 ? 1.442 -9.007 19.520 1.00 83.19 384 LYS A N 1
ATOM 3195 C CA . LYS A 1 384 ? 1.111 -9.840 20.679 1.00 83.19 384 LYS A CA 1
ATOM 3196 C C . LYS A 1 384 ? 1.696 -9.267 21.972 1.00 83.19 384 LYS A C 1
ATOM 3198 O O . LYS A 1 384 ? 1.010 -9.257 22.986 1.00 83.19 384 LYS A O 1
ATOM 3203 N N . GLU A 1 385 ? 2.935 -8.782 21.943 1.00 84.31 385 GLU A N 1
ATOM 3204 C CA . GLU A 1 385 ? 3.558 -8.084 23.075 1.00 84.31 385 GLU A CA 1
ATOM 3205 C C . GLU A 1 385 ? 2.760 -6.837 23.448 1.00 84.31 385 GLU A C 1
ATOM 3207 O O . GLU A 1 385 ? 2.421 -6.673 24.611 1.00 84.31 385 GLU A O 1
ATOM 3212 N N . MET A 1 386 ? 2.342 -6.039 22.465 1.00 85.88 386 MET A N 1
ATOM 3213 C CA . MET A 1 386 ? 1.464 -4.888 22.674 1.00 85.88 386 MET A CA 1
ATOM 3214 C C . MET A 1 386 ? 0.158 -5.283 23.383 1.00 85.88 386 MET A C 1
ATOM 3216 O O . MET A 1 386 ? -0.248 -4.613 24.328 1.00 85.88 386 MET A O 1
ATOM 3220 N N . GLU A 1 387 ? -0.503 -6.367 22.964 1.00 81.62 387 GLU A N 1
ATOM 3221 C CA . GLU A 1 387 ? -1.719 -6.862 23.626 1.00 81.62 387 GLU A CA 1
ATOM 3222 C C . GLU A 1 387 ? -1.455 -7.278 25.084 1.00 81.62 387 GLU A C 1
ATOM 3224 O O . GLU A 1 387 ? -2.237 -6.944 25.979 1.00 81.62 387 GLU A O 1
ATOM 3229 N N . ILE A 1 388 ? -0.335 -7.964 25.337 1.00 85.31 388 ILE A N 1
ATOM 3230 C CA . ILE A 1 388 ? 0.090 -8.370 26.683 1.00 85.31 388 ILE A CA 1
ATOM 3231 C C . ILE A 1 388 ? 0.390 -7.141 27.550 1.00 85.31 388 ILE A C 1
ATOM 3233 O O . ILE A 1 388 ? -0.068 -7.087 28.690 1.00 85.31 388 ILE A O 1
ATOM 3237 N N . SER A 1 389 ? 1.101 -6.147 27.017 1.00 86.50 389 SER A N 1
ATOM 3238 C CA . SER A 1 389 ? 1.426 -4.903 27.719 1.00 86.50 389 SER A CA 1
ATOM 3239 C C . SER A 1 389 ? 0.170 -4.107 28.059 1.00 86.50 389 SER A C 1
ATOM 3241 O O . SER A 1 389 ? 0.009 -3.709 29.207 1.00 86.50 389 SER A O 1
ATOM 3243 N N . VAL A 1 390 ? -0.774 -3.953 27.118 1.00 85.06 390 VAL A N 1
ATOM 3244 C CA . VAL A 1 390 ? -2.077 -3.314 27.386 1.00 85.06 390 VAL A CA 1
ATOM 3245 C C . VAL A 1 390 ? -2.788 -4.002 28.552 1.00 85.06 390 VAL A C 1
ATOM 3247 O O . VAL A 1 390 ? -3.289 -3.333 29.455 1.00 85.06 390 VAL A O 1
ATOM 3250 N N . ARG A 1 391 ? -2.814 -5.340 28.561 1.00 85.88 391 ARG A N 1
ATOM 3251 C CA . ARG A 1 391 ? -3.417 -6.114 29.649 1.00 85.88 391 ARG A CA 1
ATOM 3252 C C . ARG A 1 391 ? -2.704 -5.896 30.980 1.00 85.88 391 ARG A C 1
ATOM 3254 O O . ARG A 1 391 ? -3.380 -5.638 31.969 1.00 85.88 391 ARG A O 1
ATOM 3261 N N . ALA A 1 392 ? -1.375 -5.967 31.000 1.00 86.69 392 ALA A N 1
ATOM 3262 C CA . ALA A 1 392 ? -0.583 -5.753 32.208 1.00 86.69 392 ALA A CA 1
ATOM 3263 C C . ALA A 1 392 ? -0.811 -4.349 32.791 1.00 86.69 392 ALA A C 1
ATOM 3265 O O . ALA A 1 392 ? -1.049 -4.211 33.987 1.00 86.69 392 ALA A O 1
ATOM 3266 N N . TYR A 1 393 ? -0.828 -3.323 31.940 1.00 89.56 393 TYR A N 1
ATOM 3267 C CA . TYR A 1 393 ? -1.089 -1.947 32.347 1.00 89.56 393 TYR A CA 1
ATOM 3268 C C . TYR A 1 393 ? -2.490 -1.752 32.921 1.00 89.56 393 TYR A C 1
ATOM 3270 O O . TYR A 1 393 ? -2.639 -1.156 33.987 1.00 89.56 393 TYR A O 1
ATOM 3278 N N . PHE A 1 394 ? -3.524 -2.301 32.282 1.00 88.00 394 PHE A N 1
ATOM 3279 C CA . PHE A 1 394 ? -4.869 -2.242 32.853 1.00 88.00 394 PHE A CA 1
ATOM 3280 C C . PHE A 1 394 ? -5.002 -3.060 34.138 1.00 88.00 394 PHE A C 1
ATOM 3282 O O . PHE A 1 394 ? -5.714 -2.638 35.046 1.00 88.00 394 PHE A O 1
ATOM 3289 N N . ASP A 1 395 ? -4.321 -4.200 34.252 1.00 84.94 395 ASP A N 1
ATOM 3290 C CA . ASP A 1 395 ? -4.309 -4.975 35.492 1.00 84.94 395 ASP A CA 1
ATOM 3291 C C . ASP A 1 395 ? -3.660 -4.171 36.636 1.00 84.94 395 ASP A C 1
ATOM 3293 O O . ASP A 1 395 ? -4.178 -4.211 37.750 1.00 84.94 395 ASP A O 1
ATOM 3297 N N . ILE A 1 396 ? -2.619 -3.370 36.366 1.00 85.12 396 ILE A N 1
ATOM 3298 C CA . ILE A 1 396 ? -2.030 -2.434 37.341 1.00 85.12 396 ILE A CA 1
ATOM 3299 C C . ILE A 1 396 ? -3.036 -1.335 37.725 1.00 85.12 396 ILE A C 1
ATOM 3301 O O . ILE A 1 396 ? -3.305 -1.152 38.912 1.00 85.12 396 ILE A O 1
ATOM 3305 N N . ILE A 1 397 ? -3.643 -0.652 36.743 1.00 84.31 397 ILE A N 1
ATOM 3306 C CA . ILE A 1 397 ? -4.619 0.432 36.983 1.00 84.31 397 ILE A CA 1
ATOM 3307 C C . ILE A 1 397 ? -5.824 -0.060 37.800 1.00 84.31 397 ILE A C 1
ATOM 3309 O O . ILE A 1 397 ? -6.330 0.649 38.663 1.00 84.31 397 ILE A O 1
ATOM 3313 N N . PHE A 1 398 ? -6.322 -1.271 37.540 1.00 82.00 398 PHE A N 1
ATOM 3314 C CA . PHE A 1 398 ? -7.516 -1.785 38.222 1.00 82.00 398 PHE A CA 1
ATOM 3315 C C . PHE A 1 398 ? -7.206 -2.573 39.504 1.00 82.00 398 PHE A C 1
ATOM 3317 O O . PHE A 1 398 ? -8.130 -3.010 40.195 1.00 82.00 398 PHE A O 1
ATOM 3324 N N . GLN A 1 399 ? -5.929 -2.745 39.853 1.00 81.75 399 GLN A N 1
ATOM 3325 C CA . GLN A 1 399 ? -5.514 -3.180 41.189 1.00 81.75 399 GLN A CA 1
ATOM 3326 C C . GLN A 1 399 ? -5.371 -2.004 42.169 1.00 81.75 399 GLN A C 1
ATOM 3328 O O . GLN A 1 399 ? -5.445 -2.225 43.381 1.00 81.75 399 GLN A O 1
ATOM 3333 N N . SER A 1 400 ? -5.225 -0.772 41.674 1.00 76.06 400 SER A N 1
ATOM 3334 C CA . SER A 1 400 ? -5.149 0.458 42.472 1.00 76.06 400 SER A CA 1
ATOM 3335 C C . SER A 1 400 ? -6.521 1.129 42.671 1.00 76.06 400 SER A C 1
ATOM 3337 O O . SER A 1 400 ? -7.557 0.625 42.225 1.00 76.06 400 SER A O 1
ATOM 3339 N N . LEU A 1 401 ? -6.565 2.230 43.438 1.00 70.00 401 LEU A N 1
ATOM 3340 C CA . LEU A 1 401 ? -7.765 3.061 43.661 1.00 70.00 401 LEU A CA 1
ATOM 3341 C C . LEU A 1 401 ? -9.000 2.333 44.225 1.00 70.00 401 LEU A C 1
ATOM 3343 O O . LEU A 1 401 ? -10.139 2.767 44.055 1.00 70.00 401 LEU A O 1
ATOM 3347 N N . GLY A 1 402 ? -8.804 1.193 44.894 1.00 70.19 402 GLY A N 1
ATOM 3348 C CA . GLY A 1 402 ? -9.907 0.412 45.458 1.00 70.19 402 GLY A CA 1
ATOM 3349 C C . GLY A 1 402 ? -10.857 -0.173 44.405 1.00 70.19 402 GLY A C 1
ATOM 3350 O O . GLY A 1 402 ? -11.965 -0.579 44.761 1.00 70.19 402 GLY A O 1
ATOM 3351 N N . TYR A 1 403 ? -10.435 -0.269 43.139 1.00 72.25 403 TYR A N 1
ATOM 3352 C CA . TYR A 1 403 ? -11.269 -0.710 42.016 1.00 72.25 403 TYR A CA 1
ATOM 3353 C C . TYR A 1 403 ? -11.940 -2.061 42.233 1.00 72.25 403 TYR A C 1
ATOM 3355 O O . TYR A 1 403 ? -13.107 -2.259 41.897 1.00 72.25 403 TYR A O 1
ATOM 3363 N N . ARG A 1 404 ? -11.214 -2.990 42.859 1.00 75.56 404 ARG A N 1
ATOM 3364 C CA . ARG A 1 404 ? -11.754 -4.290 43.257 1.00 75.56 404 ARG A CA 1
ATOM 3365 C C . ARG A 1 404 ? -13.006 -4.146 44.129 1.00 75.56 404 ARG A C 1
ATOM 3367 O O . ARG A 1 404 ? -13.997 -4.817 43.876 1.00 75.56 404 ARG A O 1
ATOM 3374 N N . ARG A 1 405 ? -12.983 -3.232 45.105 1.00 76.56 405 ARG A N 1
ATOM 3375 C CA . ARG A 1 405 ? -14.125 -2.960 45.993 1.00 76.56 405 ARG A CA 1
ATOM 3376 C C . ARG A 1 405 ? -15.255 -2.253 45.251 1.00 76.56 405 ARG A C 1
ATOM 3378 O O . ARG A 1 405 ? -16.410 -2.596 45.462 1.00 76.56 405 ARG A O 1
ATOM 3385 N N . ILE A 1 406 ? -14.930 -1.308 44.363 1.00 75.19 406 ILE A N 1
ATOM 3386 C CA . ILE A 1 406 ? -15.916 -0.638 43.497 1.00 75.19 406 ILE A CA 1
ATOM 3387 C C . ILE A 1 406 ? -16.686 -1.681 42.679 1.00 75.19 406 ILE A C 1
ATOM 3389 O O . ILE A 1 406 ? -17.916 -1.669 42.664 1.00 75.19 406 ILE A O 1
ATOM 3393 N N . HIS A 1 407 ? -15.971 -2.621 42.058 1.00 75.62 407 HIS A N 1
ATOM 3394 C CA . HIS A 1 407 ? -16.574 -3.686 41.262 1.00 75.62 407 HIS A CA 1
ATOM 3395 C C . HIS A 1 407 ? -17.440 -4.624 42.114 1.00 75.62 407 HIS A C 1
ATOM 3397 O O . HIS A 1 407 ? -18.601 -4.846 41.778 1.00 75.62 407 HIS A O 1
ATOM 3403 N N . GLU A 1 408 ? -16.927 -5.083 43.262 1.00 81.44 408 GLU A N 1
ATOM 3404 C CA . GLU A 1 408 ? -17.684 -5.903 44.222 1.00 81.44 408 GLU A CA 1
ATOM 3405 C C . GLU A 1 408 ? -18.985 -5.203 44.668 1.00 81.44 408 GLU A C 1
ATOM 3407 O O . GLU A 1 408 ? -20.037 -5.835 44.764 1.00 81.44 408 GLU A O 1
ATOM 3412 N N . PHE A 1 409 ? -18.956 -3.885 44.892 1.00 83.31 409 PHE A N 1
ATOM 3413 C CA . PHE A 1 409 ? -20.142 -3.115 45.276 1.00 83.31 409 PHE A CA 1
ATOM 3414 C C . PHE A 1 409 ? -21.131 -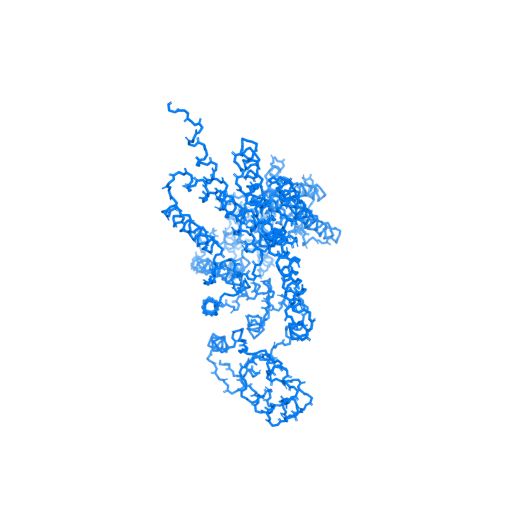2.941 44.118 1.00 83.31 409 PHE A C 1
ATOM 3416 O O . PHE A 1 409 ? -22.339 -3.095 44.318 1.00 83.31 409 PHE A O 1
ATOM 3423 N N . HIS A 1 410 ? -20.649 -2.671 42.904 1.00 79.75 410 HIS A N 1
ATOM 3424 C CA . HIS A 1 410 ? -21.503 -2.596 41.718 1.00 79.75 410 HIS A CA 1
ATOM 3425 C C . HIS A 1 410 ? -22.174 -3.933 41.392 1.00 79.75 410 HIS A C 1
ATOM 3427 O O . HIS A 1 410 ? -23.353 -3.935 41.036 1.00 79.75 410 HIS A O 1
ATOM 3433 N N . ASP A 1 411 ? -21.487 -5.061 41.568 1.00 82.44 411 ASP A N 1
ATOM 3434 C CA . ASP A 1 411 ? -22.055 -6.394 41.343 1.00 82.44 411 ASP A CA 1
ATOM 3435 C C . ASP A 1 411 ? -23.215 -6.695 42.297 1.00 82.44 411 ASP A C 1
ATOM 3437 O O . ASP A 1 411 ? -24.245 -7.240 41.879 1.00 82.44 411 ASP A O 1
ATOM 3441 N N . VAL A 1 412 ? -23.106 -6.275 43.562 1.00 84.75 412 VAL A N 1
ATOM 3442 C CA . VAL A 1 412 ? -24.208 -6.363 44.533 1.00 84.75 412 VAL A CA 1
ATOM 3443 C C . VAL A 1 412 ? -25.393 -5.510 44.075 1.00 84.75 412 VAL A C 1
ATOM 3445 O O . VAL A 1 412 ? -26.520 -6.005 44.002 1.00 84.75 412 VAL A O 1
ATOM 3448 N N . LEU A 1 413 ? -25.154 -4.253 43.686 1.00 84.56 413 LEU A N 1
ATOM 3449 C CA . LEU A 1 413 ? -26.204 -3.344 43.208 1.00 84.56 413 LEU A CA 1
ATOM 3450 C C . LEU A 1 413 ? -26.890 -3.858 41.931 1.00 84.56 413 LEU A C 1
ATOM 3452 O O . LEU A 1 413 ? -28.118 -3.813 41.813 1.00 84.56 413 LEU A O 1
ATOM 3456 N N . HIS A 1 414 ? -26.122 -4.391 40.980 1.00 85.75 414 HIS A N 1
ATOM 3457 C CA . HIS A 1 414 ? -26.654 -4.997 39.761 1.00 85.75 414 HIS A CA 1
ATOM 3458 C C . HIS A 1 414 ? -27.458 -6.263 40.049 1.00 85.75 414 HIS A C 1
ATOM 3460 O O . HIS A 1 414 ? -28.522 -6.453 39.452 1.00 85.75 414 HIS A O 1
ATOM 3466 N N . SER A 1 415 ? -26.992 -7.103 40.973 1.00 86.25 415 SER A N 1
ATOM 3467 C CA . SER A 1 415 ? -27.698 -8.315 41.392 1.00 86.25 415 SER A CA 1
ATOM 3468 C C . SER A 1 415 ? -29.033 -7.982 42.056 1.00 86.25 415 SER A C 1
ATOM 3470 O O . SER A 1 415 ? -30.045 -8.597 41.714 1.00 86.25 415 SER A O 1
ATOM 3472 N N . LEU A 1 416 ? -29.078 -6.951 42.907 1.00 87.31 416 LEU A N 1
ATOM 3473 C CA . LEU A 1 416 ? -30.322 -6.436 43.489 1.00 87.31 416 LEU A CA 1
ATOM 3474 C C . LEU A 1 416 ? -31.278 -5.937 42.404 1.00 87.31 416 LEU A C 1
ATOM 3476 O O . LEU A 1 416 ? -32.415 -6.395 42.339 1.00 87.31 416 LEU A O 1
ATOM 3480 N N . ASN A 1 417 ? -30.805 -5.089 41.485 1.00 85.06 417 ASN A N 1
ATOM 3481 C CA . ASN A 1 417 ? -31.619 -4.568 40.379 1.00 85.06 417 ASN A CA 1
ATOM 3482 C C . ASN A 1 417 ? -32.179 -5.686 39.489 1.00 85.06 417 ASN A C 1
ATOM 3484 O O . ASN A 1 417 ? -33.322 -5.627 39.032 1.00 85.06 417 ASN A O 1
ATOM 3488 N N . ARG A 1 418 ? -31.371 -6.713 39.208 1.00 86.94 418 ARG A N 1
ATOM 3489 C CA . ARG A 1 418 ? -31.789 -7.865 38.405 1.00 86.94 418 ARG A CA 1
ATOM 3490 C C . ARG A 1 418 ? -32.837 -8.691 39.143 1.00 86.94 418 ARG A C 1
ATOM 3492 O O . ARG A 1 418 ? -33.828 -9.083 38.531 1.00 86.94 418 ARG A O 1
ATOM 3499 N N . THR A 1 419 ? -32.633 -8.923 40.435 1.00 85.81 419 THR A N 1
ATOM 3500 C CA . THR A 1 419 ? -33.558 -9.673 41.291 1.00 85.81 419 THR A CA 1
ATOM 3501 C C . THR A 1 419 ? -34.884 -8.931 41.441 1.00 85.81 419 THR A C 1
ATOM 3503 O O . THR A 1 419 ? -35.937 -9.529 41.258 1.00 85.81 419 THR A O 1
ATOM 3506 N N . GLU A 1 420 ? -34.852 -7.615 41.641 1.00 85.44 420 GLU A N 1
ATOM 3507 C CA . GLU A 1 420 ? -36.033 -6.749 41.690 1.00 85.44 420 GLU A CA 1
ATOM 3508 C C . GLU A 1 420 ? -36.838 -6.806 40.380 1.00 85.44 420 GLU A C 1
ATOM 3510 O O . GLU A 1 420 ? -38.050 -7.020 40.407 1.00 85.44 420 GLU A O 1
ATOM 3515 N N . ARG A 1 421 ? -36.166 -6.733 39.219 1.00 86.81 421 ARG A N 1
ATOM 3516 C CA . ARG A 1 421 ? -36.813 -6.913 37.902 1.00 86.81 421 ARG A CA 1
ATOM 3517 C C . ARG A 1 421 ? -37.391 -8.310 37.687 1.00 86.81 421 ARG A C 1
ATOM 3519 O O . ARG A 1 421 ? -38.339 -8.460 36.922 1.00 86.81 421 ARG A O 1
ATOM 3526 N N . TYR A 1 422 ? -36.799 -9.345 38.278 1.00 85.94 422 TYR A N 1
ATOM 3527 C CA . TYR A 1 422 ? -37.368 -10.691 38.219 1.00 85.94 422 TYR A CA 1
ATOM 3528 C C . TYR A 1 422 ? -38.599 -10.803 39.109 1.00 85.94 422 TYR A C 1
ATOM 3530 O O . TYR A 1 422 ? -39.612 -11.344 38.675 1.00 85.94 422 TYR A O 1
ATOM 3538 N N . LEU A 1 423 ? -38.536 -10.256 40.320 1.00 83.69 423 LEU A N 1
ATOM 3539 C CA . LEU A 1 423 ? -39.640 -10.274 41.269 1.00 83.69 423 LEU A CA 1
ATOM 3540 C C . LEU A 1 423 ? -40.836 -9.446 40.787 1.00 83.69 423 LEU A C 1
ATOM 3542 O O . LEU A 1 423 ? -41.976 -9.860 40.987 1.00 83.69 423 LEU A O 1
ATOM 3546 N N . SER A 1 424 ? -40.602 -8.326 40.098 1.00 82.62 424 SER A N 1
ATOM 3547 C CA . SER A 1 424 ? -41.677 -7.508 39.523 1.00 82.62 424 SER A CA 1
ATOM 3548 C C . SER A 1 424 ? -42.491 -8.242 38.449 1.00 82.62 424 SER A C 1
ATOM 3550 O O . SER A 1 424 ? -43.661 -7.924 38.255 1.00 82.62 424 SER A O 1
ATOM 3552 N N . ARG A 1 425 ? -41.949 -9.291 37.810 1.00 86.19 425 ARG A N 1
ATOM 3553 C CA . ARG A 1 425 ? -42.717 -10.158 36.889 1.00 86.19 425 ARG A CA 1
ATOM 3554 C C . ARG A 1 425 ? -43.767 -11.014 37.598 1.00 86.19 425 ARG A C 1
ATOM 3556 O O . ARG A 1 425 ? -44.718 -11.448 36.961 1.00 86.19 425 ARG A O 1
ATOM 3563 N N . TYR A 1 426 ? -43.611 -11.235 38.902 1.00 82.44 426 TYR A N 1
ATOM 3564 C CA . TYR A 1 426 ? -44.527 -12.017 39.736 1.00 82.44 426 TYR A CA 1
ATOM 3565 C C . TYR A 1 426 ? -45.378 -11.127 40.651 1.00 82.44 426 TYR A C 1
ATOM 3567 O O . TYR A 1 426 ? -45.955 -11.603 41.626 1.00 82.44 426 TYR A O 1
ATOM 3575 N N . HIS A 1 427 ? -45.470 -9.828 40.353 1.00 77.25 427 HIS A N 1
ATOM 3576 C CA . HIS A 1 427 ? -46.145 -8.848 41.204 1.00 77.25 427 HIS A CA 1
ATOM 3577 C C . HIS A 1 427 ? -47.605 -9.224 41.526 1.00 77.25 427 HIS A C 1
ATOM 3579 O O . HIS A 1 427 ? -48.021 -9.138 42.679 1.00 77.25 427 HIS A O 1
ATOM 3585 N N . SER A 1 428 ? -48.349 -9.754 40.547 1.00 76.00 428 SER A N 1
ATOM 3586 C CA . SER A 1 428 ? -49.732 -10.229 40.719 1.00 76.00 428 SER A CA 1
ATOM 3587 C C . SER A 1 428 ? -49.865 -11.420 41.678 1.00 76.00 428 SER A C 1
ATOM 3589 O O . SER A 1 428 ? -50.860 -11.537 42.387 1.00 76.00 428 SER A O 1
ATOM 3591 N N . TYR A 1 429 ? -48.851 -12.288 41.747 1.00 75.88 429 TYR A N 1
ATOM 3592 C CA . TYR A 1 429 ? -48.807 -13.409 42.689 1.00 75.88 429 TYR A CA 1
ATOM 3593 C C . TYR A 1 429 ? -48.566 -12.927 44.128 1.00 75.88 429 TYR A C 1
ATOM 3595 O O . TYR A 1 429 ? -49.142 -13.460 45.076 1.00 75.88 429 TYR A O 1
ATOM 3603 N N . PHE A 1 430 ? -47.747 -11.886 44.302 1.00 77.75 430 PHE A N 1
ATOM 3604 C CA . PHE A 1 430 ? -47.471 -11.308 45.618 1.00 77.75 430 PHE A CA 1
ATOM 3605 C C . PHE A 1 430 ? -48.630 -10.454 46.156 1.00 77.75 430 PHE A C 1
ATOM 3607 O O . PHE A 1 430 ? -48.872 -10.476 47.365 1.00 77.75 430 PHE A O 1
ATOM 3614 N N . GLU A 1 431 ? -49.383 -9.771 45.286 1.00 68.94 431 GLU A N 1
ATOM 3615 C CA . GLU A 1 431 ? -50.592 -9.003 45.637 1.00 68.94 431 GLU A CA 1
ATOM 3616 C C . GLU A 1 431 ? -51.675 -9.865 46.319 1.00 68.94 431 GLU A C 1
ATOM 3618 O O . GLU A 1 431 ? -52.301 -9.405 47.272 1.00 68.94 431 GLU A O 1
ATOM 3623 N N . ASN A 1 432 ? -51.827 -11.136 45.923 1.00 69.00 432 ASN A N 1
ATOM 3624 C CA . ASN A 1 432 ? -52.929 -12.011 46.356 1.00 69.00 432 ASN A CA 1
ATOM 3625 C C . ASN A 1 432 ? -52.681 -12.821 47.648 1.00 69.00 432 ASN A C 1
ATOM 3627 O O . ASN A 1 432 ? -53.505 -13.659 48.008 1.00 69.00 432 ASN A O 1
ATOM 3631 N N . GLY A 1 433 ? -51.576 -12.600 48.372 1.00 64.25 433 GLY A N 1
ATOM 3632 C CA . GLY A 1 433 ? -51.369 -13.310 49.649 1.00 64.25 433 GLY A CA 1
ATOM 3633 C C . GLY A 1 433 ? -50.028 -13.125 50.362 1.00 64.25 433 GLY A C 1
ATOM 3634 O O . GLY A 1 433 ? -49.886 -13.566 51.498 1.00 64.25 433 GLY A O 1
ATOM 3635 N N . LYS A 1 434 ? -49.034 -12.467 49.745 1.00 77.19 434 LYS A N 1
ATOM 3636 C CA . LYS A 1 434 ? -47.698 -12.241 50.343 1.00 77.19 434 LYS A CA 1
ATOM 3637 C C . LYS A 1 434 ? -47.219 -10.787 50.238 1.00 77.19 434 LYS A C 1
ATOM 3639 O O . LYS A 1 434 ? -46.021 -10.517 50.301 1.00 77.19 434 LYS A O 1
ATOM 3644 N N . LYS A 1 435 ? -48.152 -9.837 50.121 1.00 78.31 435 LYS A N 1
ATOM 3645 C CA . LYS A 1 435 ? -47.880 -8.410 49.878 1.00 78.31 435 LYS A CA 1
ATOM 3646 C C . LYS A 1 435 ? -46.952 -7.783 50.922 1.00 78.31 435 LYS A C 1
ATOM 3648 O O . LYS A 1 435 ? -46.068 -7.009 50.565 1.00 78.31 435 LYS A O 1
ATOM 3653 N N . VAL A 1 436 ? -47.118 -8.153 52.195 1.00 80.94 436 VAL A N 1
ATOM 3654 C CA . VAL A 1 436 ? -46.269 -7.679 53.302 1.00 80.94 436 VAL A CA 1
ATOM 3655 C C . VAL A 1 436 ? -44.831 -8.183 53.148 1.00 80.94 436 VAL A C 1
ATOM 3657 O O . VAL A 1 436 ? -43.902 -7.387 53.201 1.00 80.94 436 VAL A O 1
ATOM 3660 N N . HIS A 1 437 ? -44.635 -9.473 52.859 1.00 79.44 437 HIS A N 1
ATOM 3661 C CA . HIS A 1 437 ? -43.299 -10.042 52.646 1.00 79.44 437 HIS A CA 1
ATOM 3662 C C . HIS A 1 437 ? -42.598 -9.456 51.417 1.00 79.44 437 HIS A C 1
ATOM 3664 O O . HIS A 1 437 ? -41.403 -9.189 51.464 1.00 79.44 437 HIS A O 1
ATOM 3670 N N . TYR A 1 438 ? -43.343 -9.213 50.336 1.00 82.25 438 TYR A N 1
ATOM 3671 C CA . TYR A 1 438 ? -42.809 -8.566 49.140 1.00 82.25 438 TYR A CA 1
ATOM 3672 C C . TYR A 1 438 ? -42.364 -7.121 49.414 1.00 82.25 438 TYR A C 1
ATOM 3674 O O . TYR A 1 438 ? -41.267 -6.738 49.018 1.00 82.25 438 TYR A O 1
ATOM 3682 N N . LYS A 1 439 ? -43.169 -6.334 50.146 1.00 82.81 439 LYS A N 1
ATOM 3683 C CA . LYS A 1 439 ? -42.779 -4.981 50.575 1.00 82.81 439 LYS A CA 1
ATOM 3684 C C . LYS A 1 439 ? -41.560 -4.987 51.496 1.00 82.81 439 LYS A C 1
ATOM 3686 O O . LYS A 1 439 ? -40.666 -4.176 51.293 1.00 82.81 439 LYS A O 1
ATOM 3691 N N . ASN A 1 440 ? -41.503 -5.902 52.462 1.00 85.75 440 ASN A N 1
ATOM 3692 C CA . ASN A 1 440 ? -40.362 -6.006 53.375 1.00 85.75 440 ASN A CA 1
ATOM 3693 C C . ASN A 1 440 ? -39.068 -6.331 52.616 1.00 85.75 440 ASN A C 1
ATOM 3695 O O . ASN A 1 440 ? -38.063 -5.668 52.833 1.00 85.75 440 ASN A O 1
ATOM 3699 N N . LEU A 1 441 ? -39.115 -7.259 51.656 1.00 85.62 441 LEU A N 1
ATOM 3700 C CA . LEU A 1 441 ? -37.966 -7.592 50.810 1.00 85.62 441 LEU A CA 1
ATOM 3701 C C . LEU A 1 441 ? -37.499 -6.399 49.952 1.00 85.62 441 LEU A C 1
ATOM 3703 O O . LEU A 1 441 ? -36.302 -6.176 49.799 1.00 85.62 441 LEU A O 1
ATOM 3707 N N . LEU A 1 442 ? -38.429 -5.611 49.396 1.00 86.44 442 LEU A N 1
ATOM 3708 C CA . LEU A 1 442 ? -38.077 -4.392 48.655 1.00 86.44 442 LEU A CA 1
ATOM 3709 C C . LEU A 1 442 ? -37.459 -3.317 49.563 1.00 86.44 442 LEU A C 1
ATOM 3711 O O . LEU A 1 442 ? -36.528 -2.634 49.137 1.00 86.44 442 LEU A O 1
ATOM 3715 N N . ASN A 1 443 ? -37.939 -3.185 50.802 1.00 88.38 443 ASN A N 1
ATOM 3716 C CA . ASN A 1 443 ? -37.338 -2.290 51.792 1.00 88.38 443 ASN A CA 1
ATOM 3717 C C . ASN A 1 443 ? -35.915 -2.745 52.151 1.00 88.38 443 ASN A C 1
ATOM 3719 O O . ASN A 1 443 ? -34.997 -1.931 52.117 1.00 88.38 443 ASN A O 1
ATOM 3723 N N . GLU A 1 444 ? -35.699 -4.044 52.381 1.00 89.19 444 GLU A N 1
ATOM 3724 C CA . GLU A 1 444 ? -34.359 -4.609 52.595 1.00 89.19 444 GLU A CA 1
ATOM 3725 C C . GLU A 1 444 ? -33.439 -4.339 51.392 1.00 89.19 444 GLU A C 1
ATOM 3727 O O . GLU A 1 444 ? -32.287 -3.938 51.557 1.00 89.19 444 GLU A O 1
ATOM 3732 N N . PHE A 1 445 ? -33.939 -4.473 50.157 1.00 90.56 445 PHE A N 1
ATOM 3733 C CA . PHE A 1 445 ? -33.166 -4.128 48.959 1.00 90.56 445 PHE A CA 1
ATOM 3734 C C . PHE A 1 445 ? -32.785 -2.644 48.919 1.00 90.56 445 PHE A C 1
ATOM 3736 O O . PHE A 1 445 ? -31.670 -2.318 48.502 1.00 90.56 445 PHE A O 1
ATOM 3743 N N . GLN A 1 446 ? -33.674 -1.743 49.349 1.00 88.69 446 GLN A N 1
ATOM 3744 C CA . GLN A 1 446 ? -33.368 -0.316 49.454 1.00 88.69 446 GLN A CA 1
ATOM 3745 C C . GLN A 1 446 ? -32.309 -0.028 50.521 1.00 88.69 446 GLN A C 1
ATOM 3747 O O . GLN A 1 446 ? -31.383 0.733 50.240 1.00 88.69 446 GLN A O 1
ATOM 3752 N N . GLU A 1 447 ? -32.393 -0.650 51.697 1.00 90.62 447 GLU A N 1
ATOM 3753 C CA . GLU A 1 447 ? -31.389 -0.501 52.758 1.00 90.62 447 GLU A CA 1
ATOM 3754 C C . GLU A 1 447 ? -30.009 -0.978 52.291 1.00 90.62 447 GLU A C 1
ATOM 3756 O O . GLU A 1 447 ? -29.021 -0.248 52.406 1.00 90.62 447 GLU A O 1
ATOM 3761 N N . ILE A 1 448 ? -29.937 -2.160 51.665 1.00 88.00 448 ILE A N 1
ATOM 3762 C CA . ILE A 1 448 ? -28.685 -2.669 51.091 1.00 88.00 448 ILE A CA 1
ATOM 3763 C C . ILE A 1 448 ? -28.170 -1.690 50.027 1.00 88.00 448 ILE A C 1
ATOM 3765 O O . ILE A 1 448 ? -26.992 -1.326 50.034 1.00 88.00 448 ILE A O 1
ATOM 3769 N N . ARG A 1 449 ? -29.041 -1.191 49.139 1.00 88.06 449 ARG A N 1
ATOM 3770 C CA . ARG A 1 449 ? -28.658 -0.212 48.110 1.00 88.06 449 ARG A CA 1
ATOM 3771 C C . ARG A 1 449 ? -28.059 1.049 48.736 1.00 88.06 449 ARG A C 1
ATOM 3773 O O . ARG A 1 449 ? -27.021 1.507 48.258 1.00 88.06 449 ARG A O 1
ATOM 3780 N N . GLN A 1 450 ? -28.654 1.586 49.800 1.00 89.44 450 GLN A N 1
ATOM 3781 C CA . GLN A 1 450 ? -28.129 2.752 50.521 1.00 89.44 450 GLN A CA 1
ATOM 3782 C C . GLN A 1 450 ? -26.741 2.493 51.123 1.00 89.44 450 GLN A C 1
ATOM 3784 O O . GLN A 1 450 ? -25.836 3.306 50.928 1.00 89.44 450 GLN A O 1
ATOM 3789 N N . VAL A 1 451 ? -26.535 1.348 51.785 1.00 90.56 451 VAL A N 1
ATOM 3790 C CA . VAL A 1 451 ? -25.238 0.983 52.384 1.00 90.56 451 VAL A CA 1
ATOM 3791 C C . VAL A 1 451 ? -24.137 0.902 51.327 1.00 90.56 451 VAL A C 1
ATOM 3793 O O . VAL A 1 451 ? -23.078 1.512 51.485 1.00 90.56 451 VAL A O 1
ATOM 3796 N N . PHE A 1 452 ? -24.373 0.173 50.234 1.00 86.00 452 PHE A N 1
ATOM 3797 C CA . PHE A 1 452 ? -23.368 0.005 49.181 1.00 86.00 452 PHE A CA 1
ATOM 3798 C C . PHE A 1 452 ? -23.130 1.303 48.396 1.00 86.00 452 PHE A C 1
ATOM 3800 O O . PHE A 1 452 ? -21.991 1.594 48.036 1.00 86.00 452 PHE A O 1
ATOM 3807 N N . SER A 1 453 ? -24.162 2.133 48.209 1.00 82.75 453 SER A N 1
ATOM 3808 C CA . SER A 1 453 ? -24.023 3.447 47.565 1.00 82.75 453 SER A CA 1
ATOM 3809 C C . SER A 1 453 ? -23.193 4.410 48.417 1.00 82.75 453 SER A C 1
ATOM 3811 O O . SER A 1 453 ? -22.338 5.112 47.882 1.00 82.75 453 SER A O 1
ATOM 3813 N N . LYS A 1 454 ? -23.375 4.401 49.746 1.00 85.38 454 LYS A N 1
ATOM 3814 C CA . LYS A 1 454 ? -22.556 5.190 50.676 1.00 85.38 454 LYS A CA 1
ATOM 3815 C C . LYS A 1 454 ? -21.087 4.755 50.646 1.00 85.38 454 LYS A C 1
ATOM 3817 O O . LYS A 1 454 ? -20.205 5.598 50.519 1.00 85.38 454 LYS A O 1
ATOM 3822 N N . LYS A 1 455 ? -20.817 3.446 50.670 1.00 83.62 455 LYS A N 1
ATOM 3823 C CA . LYS A 1 455 ? -19.444 2.914 50.566 1.00 83.62 455 LYS A CA 1
ATOM 3824 C C . LYS A 1 455 ? -18.772 3.251 49.229 1.00 83.62 455 LYS A C 1
ATOM 3826 O O . LYS A 1 455 ? -17.578 3.533 49.203 1.00 83.62 455 LYS A O 1
ATOM 3831 N N . LEU A 1 456 ? -19.521 3.256 48.123 1.00 79.75 456 LEU A N 1
ATOM 3832 C CA . LEU A 1 456 ? -19.017 3.736 46.830 1.00 79.75 456 LEU A CA 1
ATOM 3833 C C . LEU A 1 456 ? -18.667 5.228 46.884 1.00 79.75 456 LEU A C 1
ATOM 3835 O O . LEU A 1 456 ? -17.599 5.621 46.420 1.00 79.75 456 LEU A O 1
ATOM 3839 N N . GLN A 1 457 ? -19.525 6.055 47.491 1.00 77.06 457 GLN A N 1
ATOM 3840 C CA . GLN A 1 457 ? -19.257 7.486 47.660 1.00 77.06 457 GLN A CA 1
ATOM 3841 C C . GLN A 1 457 ? -18.006 7.762 48.503 1.00 77.06 457 GLN A C 1
ATOM 3843 O O . GLN A 1 457 ? -17.270 8.696 48.193 1.00 77.06 457 GLN A O 1
ATOM 3848 N N . GLU A 1 458 ? -17.731 6.965 49.536 1.00 81.44 458 GLU A N 1
ATOM 3849 C CA . GLU A 1 458 ? -16.504 7.081 50.340 1.00 81.44 458 GLU A CA 1
ATOM 3850 C C . GLU A 1 458 ? -15.251 6.878 49.472 1.00 81.44 458 GLU A C 1
ATOM 3852 O O . GLU A 1 458 ? -14.364 7.733 49.455 1.00 81.44 458 GLU A O 1
ATOM 3857 N N . ILE A 1 459 ? -15.219 5.819 48.654 1.00 75.00 459 ILE A N 1
ATOM 3858 C CA . ILE A 1 459 ? -14.104 5.554 47.726 1.00 75.00 459 ILE A CA 1
ATOM 3859 C C . ILE A 1 459 ? -13.975 6.685 46.694 1.00 75.00 459 ILE A C 1
ATOM 3861 O O . ILE A 1 459 ? -12.891 7.239 46.473 1.00 75.00 459 ILE A O 1
ATOM 3865 N N . TYR A 1 460 ? -15.095 7.094 46.097 1.00 71.06 460 TYR A N 1
ATOM 3866 C CA . TYR A 1 460 ? -15.114 8.185 45.127 1.00 71.06 460 TYR A CA 1
ATOM 3867 C C . TYR A 1 460 ? -14.727 9.530 45.724 1.00 71.06 460 TYR A C 1
ATOM 3869 O O . TYR A 1 460 ? -14.281 10.389 44.985 1.00 71.06 460 TYR A O 1
ATOM 3877 N N . SER A 1 461 ? -14.783 9.716 47.038 1.00 72.00 461 SER A N 1
ATOM 3878 C CA . SER A 1 461 ? -14.439 10.995 47.658 1.00 72.00 461 SER A CA 1
ATOM 3879 C C . SER A 1 461 ? -13.120 11.040 48.409 1.00 72.00 461 SER A C 1
ATOM 3881 O O . SER A 1 461 ? -12.778 12.083 48.953 1.00 72.00 461 SER A O 1
ATOM 3883 N N . THR A 1 462 ? -12.363 9.946 48.424 1.00 77.69 462 THR A N 1
ATOM 3884 C CA . THR A 1 462 ? -11.036 9.943 49.048 1.00 77.69 462 THR A CA 1
ATOM 3885 C C . THR A 1 462 ? -10.052 10.761 48.196 1.00 77.69 462 THR A C 1
ATOM 3887 O O . THR A 1 462 ? -9.948 10.518 46.990 1.00 77.69 462 THR A O 1
ATOM 3890 N N . THR A 1 463 ? -9.357 11.722 48.812 1.00 73.62 463 THR A N 1
ATOM 3891 C CA . THR A 1 463 ? -8.364 12.627 48.189 1.00 73.62 463 THR A CA 1
ATOM 3892 C C . THR A 1 463 ? -7.073 12.703 49.017 1.00 73.62 463 THR A C 1
ATOM 3894 O O . THR A 1 463 ? -6.442 13.751 49.121 1.00 73.62 463 THR A O 1
ATOM 3897 N N . ASP A 1 464 ? -6.694 11.610 49.681 1.00 80.88 464 ASP A N 1
ATOM 3898 C CA . ASP A 1 464 ? -5.460 11.562 50.464 1.00 80.88 464 ASP A CA 1
ATOM 3899 C C . ASP A 1 464 ? -4.209 11.573 49.562 1.00 80.88 464 ASP A C 1
ATOM 3901 O O . ASP A 1 464 ? -4.255 11.213 48.384 1.00 80.88 464 ASP A O 1
ATOM 3905 N N . ILE A 1 465 ? -3.058 11.949 50.134 1.00 79.50 465 ILE A N 1
ATOM 3906 C CA . ILE A 1 465 ? -1.760 12.020 49.426 1.00 79.50 465 ILE A CA 1
ATOM 3907 C C . ILE A 1 465 ? -1.433 10.698 48.716 1.00 79.50 465 ILE A C 1
ATOM 3909 O O . ILE A 1 465 ? -0.830 10.685 47.644 1.00 79.50 465 ILE A O 1
ATOM 3913 N N . LYS A 1 466 ? -1.846 9.570 49.303 1.00 82.75 466 LYS A N 1
ATOM 3914 C CA . LYS A 1 466 ? -1.677 8.252 48.697 1.00 82.75 466 LYS A CA 1
ATOM 3915 C C . LYS A 1 466 ? -2.491 8.115 47.406 1.00 82.75 466 LYS A C 1
ATOM 3917 O O . LYS A 1 466 ? -1.924 7.699 46.402 1.00 82.75 466 LYS A O 1
ATOM 3922 N N . THR A 1 467 ? -3.772 8.492 47.415 1.00 81.44 467 THR A N 1
ATOM 3923 C CA . THR A 1 467 ? -4.620 8.489 46.212 1.00 81.44 467 THR A CA 1
ATOM 3924 C C . THR A 1 467 ? -4.062 9.414 45.132 1.00 81.44 467 THR A C 1
ATOM 3926 O O . THR A 1 467 ? -4.057 9.032 43.968 1.00 81.44 467 THR A O 1
ATOM 3929 N N . ILE A 1 468 ? -3.540 10.590 45.499 1.00 82.75 468 ILE A N 1
ATOM 3930 C CA . ILE A 1 468 ? -2.932 11.534 44.543 1.00 82.75 468 ILE A CA 1
ATOM 3931 C C . ILE A 1 468 ? -1.727 10.894 43.835 1.00 82.75 468 ILE A C 1
ATOM 3933 O O . ILE A 1 468 ? -1.694 10.849 42.610 1.00 82.75 468 ILE A O 1
ATOM 3937 N N . ARG A 1 469 ? -0.792 10.292 44.584 1.00 84.19 469 ARG A N 1
ATOM 3938 C CA . ARG A 1 469 ? 0.363 9.583 43.996 1.00 84.19 469 ARG A CA 1
ATOM 3939 C C . ARG A 1 469 ? -0.040 8.382 43.139 1.00 84.19 469 ARG A C 1
ATOM 3941 O O . ARG A 1 469 ? 0.589 8.102 42.122 1.00 84.19 469 ARG A O 1
ATOM 3948 N N . GLU A 1 470 ? -1.073 7.645 43.550 1.00 85.25 470 GLU A N 1
ATOM 3949 C CA . GLU A 1 470 ? -1.622 6.556 42.733 1.00 85.25 470 GLU A CA 1
ATOM 3950 C C . GLU A 1 470 ? -2.204 7.087 41.412 1.00 85.25 470 GLU A C 1
ATOM 3952 O O . GLU A 1 470 ? -2.030 6.444 40.379 1.00 85.25 470 GLU A O 1
ATOM 3957 N N . LEU A 1 471 ? -2.845 8.261 41.417 1.00 87.06 471 LEU A N 1
ATOM 3958 C CA . LEU A 1 471 ? -3.385 8.904 40.217 1.00 87.06 471 LEU A CA 1
ATOM 3959 C C . LEU A 1 471 ? -2.294 9.422 39.274 1.00 87.06 471 LEU A C 1
ATOM 3961 O O . LEU A 1 471 ? -2.410 9.198 38.072 1.00 87.06 471 LEU A O 1
ATOM 3965 N N . GLU A 1 472 ? -1.219 10.023 39.791 1.00 86.50 472 GLU A N 1
ATOM 3966 C CA . GLU A 1 472 ? -0.035 10.399 38.994 1.00 86.50 472 GLU A CA 1
ATOM 3967 C C . GLU A 1 472 ? 0.551 9.182 38.265 1.00 86.50 472 GLU A C 1
ATOM 3969 O O . GLU A 1 472 ? 0.833 9.222 37.066 1.00 86.50 472 GLU A O 1
ATOM 3974 N N . TYR A 1 473 ? 0.677 8.060 38.979 1.00 88.88 473 TYR A N 1
ATOM 3975 C CA . TYR A 1 473 ? 1.163 6.812 38.401 1.00 88.88 473 TYR A CA 1
ATOM 3976 C C . TYR A 1 473 ? 0.191 6.215 37.373 1.00 88.88 473 TYR A C 1
ATOM 3978 O O . TYR A 1 473 ? 0.605 5.666 36.355 1.00 88.88 473 TYR A O 1
ATOM 3986 N N . ILE A 1 474 ? -1.120 6.329 37.591 1.00 89.31 474 ILE A N 1
ATOM 3987 C CA . ILE A 1 474 ? -2.111 5.885 36.603 1.00 89.31 474 ILE A CA 1
ATOM 3988 C C . ILE A 1 474 ? -2.064 6.762 35.354 1.00 89.31 474 ILE A C 1
ATOM 3990 O O . ILE A 1 474 ? -2.148 6.219 34.254 1.00 89.31 474 ILE A O 1
ATOM 3994 N N . ALA A 1 475 ? -1.899 8.079 35.495 1.00 89.19 475 ALA A N 1
ATOM 3995 C CA . ALA A 1 475 ? -1.751 8.984 34.360 1.00 89.19 475 ALA A CA 1
ATOM 3996 C C . ALA A 1 475 ? -0.552 8.588 33.484 1.00 89.19 475 ALA A C 1
ATOM 3998 O O . ALA A 1 475 ? -0.707 8.451 32.271 1.00 89.19 475 ALA A O 1
ATOM 3999 N N . SER A 1 476 ? 0.607 8.286 34.085 1.00 89.75 476 SER A N 1
ATOM 4000 C CA . SER A 1 476 ? 1.772 7.832 33.313 1.00 89.75 476 SER A CA 1
ATOM 4001 C C . SER A 1 476 ? 1.522 6.500 32.593 1.00 89.75 476 SER A C 1
ATOM 4003 O O . SER A 1 476 ? 1.889 6.350 31.429 1.00 89.75 476 SER A O 1
ATOM 4005 N N . ILE A 1 477 ? 0.817 5.553 33.219 1.00 90.44 477 ILE A N 1
ATOM 4006 C CA . ILE A 1 477 ? 0.443 4.293 32.560 1.00 90.44 477 ILE A CA 1
ATOM 4007 C C . ILE A 1 477 ? -0.543 4.529 31.404 1.00 90.44 477 ILE A C 1
ATOM 4009 O O . ILE A 1 477 ? -0.431 3.888 30.356 1.00 90.44 477 ILE A O 1
ATOM 4013 N N . LEU A 1 478 ? -1.521 5.428 31.559 1.00 91.00 478 LEU A N 1
ATOM 4014 C CA . LEU A 1 478 ? -2.459 5.771 30.482 1.00 91.00 478 LEU A CA 1
ATOM 4015 C C . LEU A 1 478 ? -1.722 6.326 29.256 1.00 91.00 478 LEU A C 1
ATOM 4017 O O . LEU A 1 478 ? -2.089 6.011 28.117 1.00 91.00 478 LEU A O 1
ATOM 4021 N N . ASP A 1 479 ? -0.651 7.080 29.483 1.00 89.56 479 ASP A N 1
ATOM 4022 C CA . ASP A 1 479 ? 0.220 7.609 28.435 1.00 89.56 479 ASP A CA 1
ATOM 4023 C C . ASP A 1 479 ? 0.975 6.500 27.721 1.00 89.56 479 ASP A C 1
ATOM 4025 O O . ASP A 1 479 ? 0.964 6.449 26.487 1.00 89.56 479 ASP A O 1
ATOM 4029 N N . GLU A 1 480 ? 1.549 5.567 28.479 1.00 88.62 480 GLU A N 1
ATOM 4030 C CA . GLU A 1 480 ? 2.196 4.379 27.929 1.00 88.62 480 GLU A CA 1
ATOM 4031 C C . GLU A 1 480 ? 1.212 3.568 27.068 1.00 88.62 480 GLU A C 1
ATOM 4033 O O . GLU A 1 480 ? 1.528 3.238 25.923 1.00 88.62 480 GLU A O 1
ATOM 4038 N N . ILE A 1 481 ? -0.027 3.335 27.527 1.00 89.00 481 ILE A N 1
ATOM 4039 C CA . ILE A 1 481 ? -1.064 2.634 26.742 1.00 89.00 481 ILE A CA 1
ATOM 4040 C C . ILE A 1 481 ? -1.377 3.372 25.430 1.00 89.00 481 ILE A C 1
ATOM 4042 O O . ILE A 1 481 ? -1.559 2.730 24.388 1.00 89.00 481 ILE A O 1
ATOM 4046 N N . LEU A 1 482 ? -1.465 4.706 25.453 1.00 87.94 482 LEU A N 1
ATOM 4047 C CA . LEU A 1 482 ? -1.708 5.512 24.253 1.00 87.94 482 LEU A CA 1
ATOM 4048 C C . LEU A 1 482 ? -0.526 5.455 23.272 1.00 87.94 482 LEU A C 1
ATOM 4050 O O . LEU A 1 482 ? -0.756 5.432 22.059 1.00 87.94 482 LEU A O 1
ATOM 4054 N N . GLN A 1 483 ? 0.708 5.381 23.776 1.00 85.44 483 GLN A N 1
ATOM 4055 C CA . GLN A 1 483 ? 1.929 5.239 22.975 1.00 85.44 483 GLN A CA 1
ATOM 4056 C C . GLN A 1 483 ? 2.098 3.827 22.393 1.00 85.44 483 GLN A C 1
ATOM 4058 O O . GLN A 1 483 ? 2.564 3.686 21.260 1.00 85.44 483 GLN A O 1
ATOM 4063 N N . LEU A 1 484 ? 1.635 2.780 23.092 1.00 84.25 484 LEU A N 1
ATOM 4064 C CA . LEU A 1 484 ? 1.676 1.388 22.615 1.00 84.25 484 LEU A CA 1
ATOM 4065 C C . LEU A 1 484 ? 1.017 1.191 21.244 1.00 84.25 484 LEU A C 1
ATOM 4067 O O . LEU A 1 484 ? 1.361 0.253 20.525 1.00 84.25 484 LEU A O 1
ATOM 4071 N N . ARG A 1 485 ? 0.110 2.090 20.845 1.00 79.44 485 ARG A N 1
ATOM 4072 C CA . ARG A 1 485 ? -0.470 2.134 19.497 1.00 79.44 485 ARG A CA 1
ATOM 4073 C C . ARG A 1 485 ? 0.596 2.087 18.391 1.00 79.44 485 ARG A C 1
ATOM 4075 O O . ARG A 1 485 ? 0.318 1.582 17.302 1.00 79.44 485 ARG A O 1
ATOM 4082 N N . GLU A 1 486 ? 1.785 2.621 18.650 1.00 72.69 486 GLU A N 1
ATOM 4083 C CA . GLU A 1 486 ? 2.891 2.706 17.694 1.00 72.69 486 GLU A CA 1
ATOM 4084 C C . GLU A 1 486 ? 3.948 1.606 17.888 1.00 72.69 486 GLU A C 1
ATOM 4086 O O . GLU A 1 486 ? 4.826 1.447 17.042 1.00 72.69 486 GLU A O 1
ATOM 4091 N N . MET A 1 487 ? 3.836 0.767 18.924 1.00 71.56 487 MET A N 1
ATOM 4092 C CA . MET A 1 487 ? 4.809 -0.293 19.229 1.00 71.56 487 MET A CA 1
ATOM 4093 C C . MET A 1 487 ? 4.957 -1.304 18.080 1.00 71.56 487 MET A C 1
ATOM 4095 O O . MET A 1 487 ? 6.070 -1.678 17.716 1.00 71.56 487 MET A O 1
ATOM 4099 N N . GLY A 1 488 ? 3.844 -1.690 17.442 1.00 66.12 488 GLY A N 1
ATOM 4100 C CA . GLY A 1 488 ? 3.858 -2.582 16.273 1.00 66.12 488 GLY A CA 1
ATOM 4101 C C . GLY A 1 488 ? 4.564 -1.993 15.045 1.00 66.12 488 GLY A C 1
ATOM 4102 O O . GLY A 1 488 ? 4.944 -2.729 14.141 1.00 66.12 488 GLY A O 1
ATOM 4103 N N . ILE A 1 489 ? 4.720 -0.668 14.997 1.00 65.44 489 ILE A N 1
ATOM 4104 C CA . ILE A 1 489 ? 5.436 0.056 13.943 1.00 65.44 489 ILE A CA 1
ATOM 4105 C C . ILE A 1 489 ? 6.917 0.195 14.315 1.00 65.44 489 ILE A C 1
ATOM 4107 O O . ILE A 1 489 ? 7.774 -0.046 13.470 1.00 65.44 489 ILE A O 1
ATOM 4111 N N . GLN A 1 490 ? 7.213 0.529 15.572 1.00 67.69 490 GLN A N 1
ATOM 4112 C CA . GLN A 1 490 ? 8.575 0.714 16.085 1.00 67.69 490 GLN A CA 1
ATOM 4113 C C . GLN A 1 490 ? 9.386 -0.589 16.154 1.00 67.69 490 GLN A C 1
ATOM 4115 O O . GLN A 1 490 ? 10.611 -0.558 16.124 1.00 67.69 490 GLN A O 1
ATOM 4120 N N . SER A 1 491 ? 8.717 -1.741 16.231 1.00 66.06 491 SER A N 1
ATOM 4121 C CA . SER A 1 491 ? 9.356 -3.064 16.203 1.00 66.06 491 SER A CA 1
ATOM 4122 C C . SER A 1 491 ? 9.769 -3.537 14.808 1.00 66.06 491 SER A C 1
ATOM 4124 O O . SER A 1 491 ? 10.485 -4.537 14.680 1.00 66.06 491 SER A O 1
ATOM 4126 N N . LEU A 1 492 ? 9.310 -2.845 13.762 1.00 68.62 492 LEU A N 1
ATOM 4127 C CA . LEU A 1 492 ? 9.752 -3.075 12.393 1.00 68.62 492 LEU A CA 1
ATOM 4128 C C . LEU A 1 492 ? 11.112 -2.415 12.161 1.00 68.62 492 LEU A C 1
ATOM 4130 O O . LEU A 1 492 ? 11.579 -1.588 12.940 1.00 68.62 492 LEU A O 1
ATOM 4134 N N . ARG A 1 493 ? 11.760 -2.803 11.062 1.00 76.25 493 ARG A N 1
ATOM 4135 C CA . ARG A 1 493 ? 13.020 -2.195 10.613 1.00 76.25 493 ARG A CA 1
ATOM 4136 C C . ARG A 1 493 ? 12.910 -0.668 10.514 1.00 76.25 493 ARG A C 1
ATOM 4138 O O . ARG A 1 493 ? 11.840 -0.176 10.138 1.00 76.25 493 ARG A O 1
ATOM 4145 N N . PRO A 1 494 ? 14.010 0.068 10.758 1.00 70.31 494 PRO A N 1
ATOM 4146 C CA . PRO A 1 494 ? 14.025 1.515 10.634 1.00 70.31 494 PRO A CA 1
ATOM 4147 C C . PRO A 1 494 ? 13.635 1.938 9.212 1.00 70.31 494 PRO A C 1
ATOM 4149 O O . PRO A 1 494 ? 13.944 1.271 8.218 1.00 70.31 494 PRO A O 1
ATOM 4152 N N . GLY A 1 495 ? 12.918 3.049 9.118 1.00 62.34 495 GLY A N 1
ATOM 4153 C CA . GLY A 1 495 ? 12.400 3.583 7.868 1.00 62.34 495 GLY A CA 1
ATOM 4154 C C . GLY A 1 495 ? 11.567 4.829 8.121 1.00 62.34 495 GLY A C 1
ATOM 4155 O O . GLY A 1 495 ? 11.256 5.171 9.264 1.00 62.34 495 GLY A O 1
ATOM 4156 N N . THR A 1 496 ? 11.203 5.510 7.046 1.00 56.59 496 THR A N 1
ATOM 4157 C CA . THR A 1 496 ? 10.233 6.596 7.124 1.00 56.59 496 THR A CA 1
ATOM 4158 C C . THR A 1 496 ? 8.843 6.018 7.407 1.00 56.59 496 THR A C 1
ATOM 4160 O O . THR A 1 496 ? 8.549 4.883 7.016 1.00 56.59 496 THR A O 1
ATOM 4163 N N . PRO A 1 497 ? 7.937 6.764 8.065 1.00 55.53 497 PRO A N 1
ATOM 4164 C CA . PRO A 1 497 ? 6.557 6.324 8.233 1.00 55.53 497 PRO A CA 1
ATOM 4165 C C . PRO A 1 497 ? 5.898 5.937 6.902 1.00 55.53 497 PRO A C 1
ATOM 4167 O O . PRO A 1 497 ? 5.038 5.057 6.899 1.00 55.53 497 PRO A O 1
ATOM 4170 N N . ASP A 1 498 ? 6.295 6.554 5.791 1.00 54.56 498 ASP A N 1
ATOM 4171 C CA . ASP A 1 498 ? 5.769 6.289 4.448 1.00 54.56 498 ASP A CA 1
ATOM 4172 C C . ASP A 1 498 ? 6.184 4.917 3.889 1.00 54.56 498 ASP A C 1
ATOM 4174 O O . ASP A 1 498 ? 5.468 4.346 3.068 1.00 54.56 498 ASP A O 1
ATOM 4178 N N . ASP A 1 499 ? 7.263 4.318 4.406 1.00 54.25 499 ASP A N 1
ATOM 4179 C CA . ASP A 1 499 ? 7.709 2.970 4.025 1.00 54.25 499 ASP A CA 1
ATOM 4180 C C . ASP A 1 499 ? 6.792 1.863 4.575 1.00 54.25 499 ASP A C 1
ATOM 4182 O O . ASP A 1 499 ? 6.864 0.690 4.177 1.00 54.25 499 ASP A O 1
ATOM 4186 N N . ILE A 1 500 ? 5.921 2.202 5.525 1.00 64.44 500 ILE A N 1
ATOM 4187 C CA . ILE A 1 500 ? 5.001 1.261 6.151 1.00 64.44 500 ILE A CA 1
ATOM 4188 C C . ILE A 1 500 ? 3.688 1.279 5.384 1.00 64.44 500 ILE A C 1
ATOM 4190 O O . ILE A 1 500 ? 2.982 2.287 5.355 1.00 64.44 500 ILE A O 1
ATOM 4194 N N . GLU A 1 501 ? 3.333 0.118 4.834 1.00 66.12 501 GLU A N 1
ATOM 4195 C CA . GLU A 1 501 ? 2.050 -0.094 4.167 1.00 66.12 501 GLU A CA 1
ATOM 4196 C C . GLU A 1 501 ? 0.906 0.388 5.064 1.00 66.12 501 GLU A C 1
ATOM 4198 O O . GLU A 1 501 ? 0.803 -0.002 6.233 1.00 66.12 501 GLU A O 1
ATOM 4203 N N . THR A 1 502 ? 0.025 1.216 4.503 1.00 64.75 502 THR A N 1
ATOM 4204 C CA . THR A 1 502 ? -1.145 1.765 5.202 1.00 64.75 502 THR A CA 1
ATOM 4205 C C . THR A 1 502 ? -1.986 0.655 5.835 1.00 64.75 502 THR A C 1
ATOM 4207 O O . THR A 1 502 ? -2.486 0.807 6.948 1.00 64.75 502 THR A O 1
ATOM 4210 N N . GLU A 1 503 ? -2.054 -0.510 5.183 1.00 66.25 503 GLU A N 1
ATOM 4211 C CA . GLU A 1 503 ? -2.720 -1.711 5.689 1.00 66.25 503 GLU A CA 1
ATOM 4212 C C . GLU A 1 503 ? -2.117 -2.213 7.015 1.00 66.25 503 GLU A C 1
ATOM 4214 O O . GLU A 1 503 ? -2.858 -2.571 7.930 1.00 66.25 503 GLU A O 1
ATOM 4219 N N . ILE A 1 504 ? -0.788 -2.190 7.163 1.00 68.25 504 ILE A N 1
ATOM 4220 C CA . ILE A 1 504 ? -0.095 -2.615 8.389 1.00 68.25 504 ILE A CA 1
ATOM 4221 C C . ILE A 1 504 ? -0.362 -1.626 9.524 1.00 68.25 504 ILE A C 1
ATOM 4223 O O . ILE A 1 504 ? -0.752 -2.051 10.613 1.00 68.25 504 ILE A O 1
ATOM 4227 N N . LYS A 1 505 ? -0.226 -0.315 9.267 1.00 68.81 505 LYS A N 1
ATOM 4228 C CA . LYS A 1 505 ? -0.562 0.739 10.247 1.00 68.81 505 LYS A CA 1
ATOM 4229 C C . LYS A 1 505 ? -2.002 0.597 10.734 1.00 68.81 505 LYS A C 1
ATOM 4231 O O . LYS A 1 505 ? -2.291 0.688 11.927 1.00 68.81 505 LYS A O 1
ATOM 4236 N N . PHE A 1 506 ? -2.910 0.345 9.797 1.00 70.44 506 PHE A N 1
ATOM 4237 C CA . PHE A 1 506 ? -4.323 0.176 10.080 1.00 70.44 506 PHE A CA 1
ATOM 4238 C C . PHE A 1 506 ? -4.609 -1.093 10.893 1.00 70.44 506 PHE A C 1
ATOM 4240 O O . PHE A 1 506 ? -5.323 -1.027 11.894 1.00 70.44 506 PHE A O 1
ATOM 4247 N N . ARG A 1 507 ? -4.022 -2.240 10.522 1.00 72.06 507 ARG A N 1
ATOM 4248 C CA . ARG A 1 507 ? -4.159 -3.502 11.270 1.00 72.06 507 ARG A CA 1
ATOM 4249 C C . ARG A 1 507 ? -3.615 -3.385 12.689 1.00 72.06 507 ARG A C 1
ATOM 4251 O O . ARG A 1 507 ? -4.304 -3.796 13.619 1.00 72.06 507 ARG A O 1
ATOM 4258 N N . ALA A 1 508 ? -2.440 -2.780 12.863 1.00 74.94 508 ALA A N 1
ATOM 4259 C CA . ALA A 1 508 ? -1.863 -2.527 14.182 1.00 74.94 508 ALA A CA 1
ATOM 4260 C C . ALA A 1 508 ? -2.815 -1.693 15.053 1.00 74.94 508 ALA A C 1
ATOM 4262 O O . ALA A 1 508 ? -3.131 -2.080 16.178 1.00 74.94 508 ALA A O 1
ATOM 4263 N N . ARG A 1 509 ? -3.377 -0.613 14.490 1.00 79.56 509 ARG A N 1
ATOM 4264 C CA . ARG A 1 509 ? -4.371 0.219 15.177 1.00 79.56 509 ARG A CA 1
ATOM 4265 C C . ARG A 1 509 ? -5.636 -0.554 15.553 1.00 79.56 509 ARG A C 1
ATOM 4267 O O . ARG A 1 509 ? -6.143 -0.356 16.652 1.00 79.56 509 ARG A O 1
ATOM 4274 N N . ILE A 1 510 ? -6.158 -1.412 14.672 1.00 78.44 510 ILE A N 1
ATOM 4275 C CA . ILE A 1 510 ? -7.329 -2.248 14.983 1.00 78.44 510 ILE A CA 1
ATOM 4276 C C . ILE A 1 510 ? -7.030 -3.194 16.137 1.00 78.44 510 ILE A C 1
ATOM 4278 O O . ILE A 1 510 ? -7.860 -3.320 17.032 1.00 78.44 510 ILE A O 1
ATOM 4282 N N . ILE A 1 511 ? -5.878 -3.862 16.117 1.00 76.62 511 ILE A N 1
ATOM 4283 C CA . ILE A 1 511 ? -5.507 -4.822 17.161 1.00 76.62 511 ILE A CA 1
ATOM 4284 C C . ILE A 1 511 ? -5.368 -4.097 18.497 1.00 76.62 511 ILE A C 1
ATOM 4286 O O . ILE A 1 511 ? -5.946 -4.538 19.485 1.00 76.62 511 ILE A O 1
ATOM 4290 N N . TRP A 1 512 ? -4.716 -2.934 18.510 1.00 85.19 512 TRP A N 1
ATOM 4291 C CA . TRP A 1 512 ? -4.631 -2.085 19.697 1.00 85.19 512 TRP A CA 1
ATOM 4292 C C . TRP A 1 512 ? -6.020 -1.655 20.198 1.00 85.19 512 TRP A C 1
ATOM 4294 O O . TRP A 1 512 ? -6.345 -1.856 21.365 1.00 85.19 512 TRP A O 1
ATOM 4304 N N . GLN A 1 513 ? -6.890 -1.160 19.306 1.00 84.56 513 GLN A N 1
ATOM 4305 C CA . GLN A 1 513 ? -8.275 -0.798 19.644 1.00 84.56 513 GLN A CA 1
ATOM 4306 C C . GLN A 1 513 ? -9.078 -1.995 20.170 1.00 84.56 513 GLN A C 1
ATOM 4308 O O . GLN A 1 513 ? -9.917 -1.836 21.053 1.00 84.56 513 GLN A O 1
ATOM 4313 N N . SER A 1 514 ? -8.840 -3.189 19.631 1.00 82.69 514 SER A N 1
ATOM 4314 C CA . SER A 1 514 ? -9.463 -4.426 20.093 1.00 82.69 514 SER A CA 1
ATOM 4315 C C . SER A 1 514 ? -8.983 -4.785 21.498 1.00 82.69 514 SER A C 1
ATOM 4317 O O . SER A 1 514 ? -9.820 -5.060 22.357 1.00 82.69 514 SER A O 1
ATOM 4319 N N . ALA A 1 515 ? -7.674 -4.705 21.756 1.00 84.69 515 ALA A N 1
ATOM 4320 C CA . ALA A 1 515 ? -7.075 -4.994 23.056 1.00 84.69 515 ALA A CA 1
ATOM 4321 C C . ALA A 1 515 ? -7.646 -4.087 24.158 1.00 84.69 515 ALA A C 1
ATOM 4323 O O . ALA A 1 515 ? -8.128 -4.579 25.176 1.00 84.69 515 ALA A O 1
ATOM 4324 N N . ILE A 1 516 ? -7.712 -2.771 23.922 1.00 89.81 516 ILE A N 1
ATOM 4325 C CA . ILE A 1 516 ? -8.305 -1.838 24.895 1.00 89.81 516 ILE A CA 1
ATOM 4326 C C . ILE A 1 516 ? -9.833 -2.005 25.018 1.00 89.81 516 ILE A C 1
ATOM 4328 O O . ILE A 1 516 ? -10.401 -1.746 26.077 1.00 89.81 516 ILE A O 1
ATOM 4332 N N . SER A 1 517 ? -10.529 -2.464 23.966 1.00 85.62 517 SER A N 1
ATOM 4333 C CA . SER A 1 517 ? -11.999 -2.582 23.974 1.00 85.62 517 SER A CA 1
ATOM 4334 C C . SER A 1 517 ? -12.534 -3.596 24.982 1.00 85.62 517 SER A C 1
ATOM 4336 O O . SER A 1 517 ? -13.659 -3.439 25.467 1.00 85.62 517 SER A O 1
ATOM 4338 N N . VAL A 1 518 ? -11.722 -4.600 25.331 1.00 84.62 518 VAL A N 1
ATOM 4339 C CA . VAL A 1 518 ? -12.028 -5.582 26.380 1.00 84.62 518 VAL A CA 1
ATOM 4340 C C . VAL A 1 518 ? -12.255 -4.880 27.724 1.00 84.62 518 VAL A C 1
ATOM 4342 O O . VAL A 1 518 ? -13.118 -5.288 28.499 1.00 84.62 518 VAL A O 1
ATOM 4345 N N . TYR A 1 519 ? -11.557 -3.767 27.954 1.00 87.88 519 TYR A N 1
ATOM 4346 C CA . TYR A 1 519 ? -11.590 -2.993 29.191 1.00 87.88 519 TYR A CA 1
ATOM 4347 C C . TYR A 1 519 ? -12.567 -1.815 29.162 1.00 87.88 519 TYR A C 1
ATOM 4349 O O . TYR A 1 519 ? -12.664 -1.100 30.154 1.00 87.88 519 TYR A O 1
ATOM 4357 N N . LEU A 1 520 ? -13.340 -1.622 28.083 1.00 85.50 520 LEU A N 1
ATOM 4358 C CA . LEU A 1 520 ? -14.219 -0.456 27.901 1.00 85.50 520 LEU A CA 1
ATOM 4359 C C . LEU A 1 520 ? -15.084 -0.131 29.128 1.00 85.50 520 LEU A C 1
ATOM 4361 O O . LEU A 1 520 ? -15.220 1.036 29.472 1.00 85.50 520 LEU A O 1
ATOM 4365 N N . GLY A 1 521 ? -15.686 -1.143 29.763 1.00 82.88 521 GLY A N 1
ATOM 4366 C CA . GLY A 1 521 ? -16.512 -0.935 30.959 1.00 82.88 521 GLY A CA 1
ATOM 4367 C C . GLY A 1 521 ? -15.715 -0.305 32.099 1.00 82.88 521 GLY A C 1
ATOM 4368 O O . GLY A 1 521 ? -16.090 0.743 32.600 1.00 82.88 521 GLY A O 1
ATOM 4369 N N . ARG A 1 522 ? -14.545 -0.868 32.408 1.00 84.81 522 ARG A N 1
ATOM 4370 C CA . ARG A 1 522 ? -13.672 -0.361 33.471 1.00 84.81 522 ARG A CA 1
ATOM 4371 C C . ARG A 1 522 ? -13.056 0.999 33.127 1.00 84.81 522 ARG A C 1
ATOM 4373 O O . ARG A 1 522 ? -12.890 1.839 33.993 1.00 84.81 522 ARG A O 1
ATOM 4380 N N . ILE A 1 523 ? -12.751 1.266 31.857 1.00 89.19 523 ILE A N 1
ATOM 4381 C CA . ILE A 1 523 ? -12.275 2.598 31.442 1.00 89.19 523 ILE A CA 1
ATOM 4382 C C . ILE A 1 523 ? -13.380 3.649 31.659 1.00 89.19 523 ILE A C 1
ATOM 4384 O O . ILE A 1 523 ? -13.097 4.747 32.133 1.00 89.19 523 ILE A O 1
ATOM 4388 N N . LYS A 1 524 ? -14.645 3.312 31.361 1.00 87.44 524 LYS A N 1
ATOM 4389 C CA . LYS A 1 524 ? -15.795 4.188 31.645 1.00 87.44 524 LYS A CA 1
ATOM 4390 C C . LYS A 1 524 ? -15.953 4.447 33.138 1.00 87.44 524 LYS A C 1
ATOM 4392 O O . LYS A 1 524 ? -16.138 5.594 33.522 1.00 87.44 524 LYS A O 1
ATOM 4397 N N . ASP A 1 525 ? -15.840 3.404 33.953 1.00 82.94 525 ASP A N 1
ATOM 4398 C CA . ASP A 1 525 ? -15.928 3.520 35.409 1.00 82.94 525 ASP A CA 1
ATOM 4399 C C . ASP A 1 525 ? -14.808 4.429 35.961 1.00 82.94 525 ASP A C 1
ATOM 4401 O O . ASP A 1 525 ? -15.022 5.173 36.917 1.00 82.94 525 ASP A O 1
ATOM 4405 N N . LEU A 1 526 ? -13.619 4.421 35.336 1.00 87.31 526 LEU A N 1
ATOM 4406 C CA . LEU A 1 526 ? -12.472 5.243 35.738 1.00 87.31 526 LEU A CA 1
ATOM 4407 C C . LEU A 1 526 ? -12.754 6.709 35.415 1.00 87.31 526 LEU A C 1
ATOM 4409 O O . LEU A 1 526 ? -12.613 7.559 36.289 1.00 87.31 526 LEU A O 1
ATOM 4413 N N . ALA A 1 527 ? -13.223 6.991 34.198 1.00 89.44 527 ALA A N 1
ATOM 4414 C CA . ALA A 1 527 ? -13.649 8.331 33.808 1.00 89.44 527 ALA A CA 1
ATOM 4415 C C . ALA A 1 527 ? -14.794 8.848 34.702 1.00 89.44 527 ALA A C 1
ATOM 4417 O O . ALA A 1 527 ? -14.745 9.978 35.181 1.00 89.44 527 ALA A O 1
ATOM 4418 N N . GLU A 1 528 ? -15.796 8.014 35.002 1.00 86.44 528 GLU A N 1
ATOM 4419 C CA . GLU A 1 528 ? -16.913 8.386 35.880 1.00 86.44 528 GLU A CA 1
ATOM 4420 C C . GLU A 1 528 ? -16.447 8.679 37.311 1.00 86.44 528 GLU A C 1
ATOM 4422 O O . GLU A 1 528 ? -16.870 9.667 37.915 1.00 86.44 528 GLU A O 1
ATOM 4427 N N . MET A 1 529 ? -15.557 7.848 37.857 1.00 85.12 529 MET A N 1
ATOM 4428 C CA . MET A 1 529 ? -14.958 8.085 39.167 1.00 85.12 529 MET A CA 1
ATOM 4429 C C . MET A 1 529 ? -14.222 9.425 39.210 1.00 85.12 529 MET A C 1
ATOM 4431 O O . MET A 1 529 ? -14.398 10.176 40.169 1.00 85.12 529 MET A O 1
ATOM 4435 N N . MET A 1 530 ? -13.411 9.724 38.194 1.00 88.81 530 MET A N 1
ATOM 4436 C CA . MET A 1 530 ? -12.632 10.960 38.154 1.00 88.81 530 MET A CA 1
ATOM 4437 C C . MET A 1 530 ? -13.514 12.193 37.983 1.00 88.81 530 MET A C 1
ATOM 4439 O O . MET A 1 530 ? -13.335 13.170 38.702 1.00 88.81 530 MET A O 1
ATOM 4443 N N . SER A 1 531 ? -14.544 12.113 37.140 1.00 87.62 531 SER A N 1
ATOM 4444 C CA . SER A 1 531 ? -15.550 13.171 37.014 1.00 87.62 531 SER A CA 1
ATOM 4445 C C . SER A 1 531 ? -16.247 13.453 38.353 1.00 87.62 531 SER A C 1
ATOM 4447 O O . SER A 1 531 ? -16.343 14.605 38.770 1.00 87.62 531 SER A O 1
ATOM 4449 N N . LYS A 1 532 ? -16.649 12.414 39.101 1.00 84.81 532 LYS A N 1
ATOM 4450 C CA . LYS A 1 532 ? -17.243 12.589 40.440 1.00 84.81 532 LYS A CA 1
ATOM 4451 C C . LYS A 1 532 ? -16.261 13.175 41.457 1.00 84.81 532 LYS A C 1
ATOM 4453 O O . LYS A 1 532 ? -16.679 13.973 42.296 1.00 84.81 532 LYS A O 1
ATOM 4458 N N . LYS A 1 533 ? -14.982 12.783 41.402 1.00 84.50 533 LYS A N 1
ATOM 4459 C CA . LYS A 1 533 ? -13.916 13.345 42.251 1.00 84.50 533 LYS A CA 1
ATOM 4460 C C . LYS A 1 533 ? -13.747 14.843 42.003 1.00 84.50 533 LYS A C 1
ATOM 4462 O O . LYS A 1 533 ? -13.785 15.612 42.961 1.00 84.50 533 LYS A O 1
ATOM 4467 N N . LEU A 1 534 ? -13.652 15.240 40.736 1.00 84.75 534 LEU A N 1
ATOM 4468 C CA . LEU A 1 534 ? -13.552 16.635 40.304 1.00 84.75 534 LEU A CA 1
ATOM 4469 C C . LEU A 1 534 ? -14.752 17.473 40.754 1.00 84.75 534 LEU A C 1
ATOM 4471 O O . LEU A 1 534 ? -14.572 18.487 41.420 1.00 84.75 534 LEU A O 1
ATOM 4475 N N . LEU A 1 535 ? -15.978 17.018 40.474 1.00 82.88 535 LEU A N 1
ATOM 4476 C CA . LEU A 1 535 ? -17.195 17.741 40.862 1.00 82.88 535 LEU A CA 1
ATOM 4477 C C . LEU A 1 535 ? -17.309 17.911 42.380 1.00 82.88 535 LEU A C 1
ATOM 4479 O O . LEU A 1 535 ? -17.724 18.963 42.860 1.00 82.88 535 LEU A O 1
ATOM 4483 N N . LYS A 1 536 ? -16.905 16.898 43.158 1.00 79.56 536 LYS A N 1
ATOM 4484 C CA . LYS A 1 536 ? -16.894 17.008 44.619 1.00 79.56 536 LYS A CA 1
ATOM 4485 C C . LYS A 1 536 ? -15.852 18.017 45.106 1.00 79.56 536 LYS A C 1
ATOM 4487 O O . LYS A 1 536 ? -16.166 18.788 46.008 1.00 79.56 536 LYS A O 1
ATOM 4492 N N . MET A 1 537 ? -14.652 18.026 44.522 1.00 77.38 537 MET A N 1
ATOM 4493 C CA . MET A 1 537 ? -13.632 19.028 44.844 1.00 77.38 537 MET A CA 1
ATOM 4494 C C . MET A 1 537 ? -14.094 20.447 44.498 1.00 77.38 537 MET A C 1
ATOM 4496 O O . MET A 1 537 ? -13.956 21.357 45.314 1.00 77.38 537 MET A O 1
ATOM 4500 N N . ALA A 1 538 ? -14.717 20.633 43.336 1.00 76.31 538 ALA A N 1
ATOM 4501 C CA . ALA A 1 538 ? -15.289 21.917 42.946 1.00 76.31 538 ALA A CA 1
ATOM 4502 C C . ALA A 1 538 ? -16.417 22.363 43.890 1.00 76.31 538 ALA A C 1
ATOM 4504 O O . ALA A 1 538 ? -16.482 23.532 44.268 1.00 76.31 538 ALA A O 1
ATOM 4505 N N . ALA A 1 539 ? -17.264 21.429 44.342 1.00 73.00 539 ALA A N 1
ATOM 4506 C CA . ALA A 1 539 ? -18.300 21.705 45.336 1.00 73.00 539 ALA A CA 1
ATOM 4507 C C . ALA A 1 539 ? -17.720 22.114 46.698 1.00 73.00 539 ALA A C 1
ATOM 4509 O O . ALA A 1 539 ? -18.266 23.001 47.343 1.00 73.00 539 ALA A O 1
ATOM 4510 N N . THR A 1 540 ? -16.594 21.533 47.127 1.00 72.06 540 THR A N 1
ATOM 4511 C CA . THR A 1 540 ? -15.900 21.983 48.348 1.00 72.06 540 THR A CA 1
ATOM 4512 C C . THR A 1 540 ? -15.250 23.365 48.220 1.00 72.06 540 THR A C 1
ATOM 4514 O O . THR A 1 540 ? -14.897 23.948 49.239 1.00 72.06 540 THR A O 1
ATOM 4517 N N . ARG A 1 541 ? -15.108 23.895 46.997 1.00 69.00 541 ARG A N 1
ATOM 4518 C CA . ARG A 1 541 ? -14.533 25.216 46.693 1.00 69.00 541 ARG A CA 1
ATOM 4519 C C . ARG A 1 541 ? -15.585 26.275 46.309 1.00 69.00 541 ARG A C 1
ATOM 4521 O O . ARG A 1 541 ? -15.207 27.332 45.822 1.00 69.00 541 ARG A O 1
ATOM 4528 N N . ASP A 1 542 ? -16.883 25.996 46.481 1.00 64.50 542 ASP A N 1
ATOM 4529 C CA . ASP A 1 542 ? -18.001 26.870 46.061 1.00 64.50 542 ASP A CA 1
ATOM 4530 C C . ASP A 1 542 ? -18.024 27.228 44.552 1.00 64.50 542 ASP A C 1
ATOM 4532 O O . ASP A 1 542 ? -18.666 28.187 44.129 1.00 64.50 542 ASP A O 1
ATOM 4536 N N . LEU A 1 543 ? -17.390 26.416 43.697 1.00 65.88 543 LEU A N 1
ATOM 4537 C CA . LEU A 1 543 ? -17.340 26.616 42.235 1.00 65.88 543 LEU A CA 1
ATOM 4538 C C . LEU A 1 543 ? -18.407 25.802 41.467 1.00 65.88 543 LEU A C 1
ATOM 4540 O O . LEU A 1 543 ? -18.383 25.739 40.240 1.00 65.88 543 LEU A O 1
ATOM 4544 N N . SER A 1 544 ? -19.336 25.160 42.186 1.00 65.12 544 SER A N 1
ATOM 4545 C CA . SER A 1 544 ? -20.076 23.966 41.731 1.00 65.12 544 SER A CA 1
ATOM 4546 C C . SER A 1 544 ? -20.821 24.080 40.390 1.00 65.12 544 SER A C 1
ATOM 4548 O O . SER A 1 544 ? -20.548 23.284 39.495 1.00 65.12 544 SER A O 1
ATOM 4550 N N . GLU A 1 545 ? -21.735 25.039 40.215 1.00 66.56 545 GLU A N 1
ATOM 4551 C CA . GLU A 1 545 ? -22.589 25.080 39.011 1.00 66.56 545 GLU A CA 1
ATOM 4552 C C . GLU A 1 545 ? -21.832 25.510 37.749 1.00 66.56 545 GLU A C 1
ATOM 4554 O O . GLU A 1 545 ? -22.049 24.956 36.670 1.00 66.56 545 GLU A O 1
ATOM 4559 N N . ARG A 1 546 ? -20.920 26.480 37.876 1.00 76.19 546 ARG A N 1
ATOM 4560 C CA . ARG A 1 546 ? -20.131 26.981 36.743 1.00 76.19 546 ARG A CA 1
ATOM 4561 C C . ARG A 1 546 ? -19.086 25.957 36.300 1.00 76.19 546 ARG A C 1
ATOM 4563 O O . ARG A 1 546 ? -18.938 25.716 35.107 1.00 76.19 546 ARG A O 1
ATOM 4570 N N . PHE A 1 547 ? -18.436 25.300 37.257 1.00 80.62 547 PHE A N 1
ATOM 4571 C CA . PHE A 1 547 ? -17.442 24.269 36.979 1.00 80.62 547 PHE A CA 1
ATOM 4572 C C . PHE A 1 547 ? -18.057 23.021 36.330 1.00 80.62 547 PHE A C 1
ATOM 4574 O O . PHE A 1 547 ? -17.462 22.437 35.430 1.00 80.62 547 PHE A O 1
ATOM 4581 N N . GLU A 1 548 ? -19.263 22.609 36.739 1.00 80.62 548 GLU A N 1
ATOM 4582 C CA . GLU A 1 548 ? -19.944 21.473 36.106 1.00 80.62 548 GLU A CA 1
ATOM 4583 C C . GLU A 1 548 ? -20.278 21.750 34.631 1.00 80.62 548 GLU A C 1
ATOM 4585 O O . GLU A 1 548 ? -20.151 20.855 33.792 1.00 80.62 548 GLU A O 1
ATOM 4590 N N . GLN A 1 549 ? -20.669 22.981 34.286 1.00 83.31 549 GLN A N 1
ATOM 4591 C CA . GLN A 1 549 ? -20.876 23.379 32.890 1.00 83.31 549 GLN A CA 1
ATOM 4592 C C . GLN A 1 549 ? -19.562 23.372 32.101 1.00 83.31 549 GLN A C 1
ATOM 4594 O O . GLN A 1 549 ? -19.495 22.713 31.064 1.00 83.31 549 GLN A O 1
ATOM 4599 N N . GLU A 1 550 ? -18.513 24.010 32.624 1.00 84.38 550 GLU A N 1
ATOM 4600 C CA . GLU A 1 550 ? -17.189 24.080 31.986 1.00 84.38 550 GLU A CA 1
ATOM 4601 C C . GLU A 1 550 ? -16.590 22.675 31.759 1.00 84.38 550 GLU A C 1
ATOM 4603 O O . GLU A 1 550 ? -16.101 22.365 30.672 1.00 84.38 550 GLU A O 1
ATOM 4608 N N . LEU A 1 551 ? -16.719 21.765 32.733 1.00 84.81 551 LEU A N 1
ATOM 4609 C CA . LEU A 1 551 ? -16.255 20.381 32.609 1.00 84.81 551 LEU A CA 1
ATOM 4610 C C . LEU A 1 551 ? -17.019 19.603 31.525 1.00 84.81 551 LEU A C 1
ATOM 4612 O O . LEU A 1 551 ? -16.425 18.835 30.764 1.00 84.81 551 LEU A O 1
ATOM 4616 N N . ASN A 1 552 ? -18.340 19.789 31.445 1.00 85.19 552 ASN A N 1
ATOM 4617 C CA . ASN A 1 552 ? -19.163 19.158 30.414 1.00 85.19 552 ASN A CA 1
ATOM 4618 C C . ASN A 1 552 ? -18.822 19.690 29.013 1.00 85.19 552 ASN A C 1
ATOM 4620 O O . ASN A 1 552 ? -18.797 18.909 28.059 1.00 85.19 552 ASN A O 1
ATOM 4624 N N . GLU A 1 553 ? -18.546 20.989 28.881 1.00 86.44 553 GLU A N 1
ATOM 4625 C CA . GLU A 1 553 ? -18.090 21.604 27.631 1.00 86.44 553 GLU A CA 1
ATOM 4626 C C . GLU A 1 553 ? -16.728 21.045 27.202 1.00 86.44 553 GLU A C 1
ATOM 4628 O O . GLU A 1 553 ? -16.596 20.575 26.070 1.00 86.44 553 GLU A O 1
ATOM 4633 N N . ALA A 1 554 ? -15.759 20.960 28.119 1.00 86.50 554 ALA A N 1
ATOM 4634 C CA . ALA A 1 554 ? -14.441 20.386 27.845 1.00 86.50 554 ALA A CA 1
ATOM 4635 C C . ALA A 1 554 ? -14.520 18.911 27.404 1.00 86.50 554 ALA A C 1
ATOM 4637 O O . ALA A 1 554 ? -13.855 18.487 26.456 1.00 86.50 554 ALA A O 1
ATOM 4638 N N . GLN A 1 555 ? -15.387 18.109 28.032 1.00 85.31 555 GLN A N 1
ATOM 4639 C CA . GLN A 1 555 ? -15.619 16.721 27.617 1.00 85.31 555 GLN A CA 1
ATOM 4640 C C . GLN A 1 555 ? -16.248 16.616 26.217 1.00 85.31 555 GLN A C 1
ATOM 4642 O O . GLN A 1 555 ? -15.915 15.699 25.454 1.00 85.31 555 GLN A O 1
ATOM 4647 N N . GLN A 1 556 ? -17.160 17.530 25.866 1.00 86.44 556 GLN A N 1
ATOM 4648 C CA . GLN A 1 556 ? -17.750 17.594 24.527 1.00 86.44 556 GLN A CA 1
ATOM 4649 C C . GLN A 1 556 ? -16.717 18.009 23.479 1.00 86.44 556 GLN A C 1
ATOM 4651 O O . GLN A 1 556 ? -16.658 17.387 22.415 1.00 86.44 556 GLN A O 1
ATOM 4656 N N . GLU A 1 557 ? -15.875 18.995 23.789 1.00 88.44 557 GLU A N 1
ATOM 4657 C CA . GLU A 1 557 ? -14.771 19.416 22.930 1.00 88.44 557 GLU A CA 1
ATOM 4658 C C . GLU A 1 557 ? -13.794 18.260 22.697 1.00 88.44 557 GLU A C 1
ATOM 4660 O O . GLU A 1 557 ? -13.516 17.913 21.550 1.00 88.44 557 GLU A O 1
ATOM 4665 N N . LEU A 1 558 ? -13.376 17.559 23.755 1.00 86.69 558 LEU A N 1
ATOM 4666 C CA . LEU A 1 558 ? -12.483 16.403 23.655 1.00 86.69 558 LEU A CA 1
ATOM 4667 C C . LEU A 1 558 ? -13.075 15.288 22.777 1.00 86.69 558 LEU A C 1
ATOM 4669 O O . LEU A 1 558 ? -12.365 14.667 21.975 1.00 86.69 558 LEU A O 1
ATOM 4673 N N . GLU A 1 559 ? -14.384 15.035 22.880 1.00 85.75 559 GLU A N 1
ATOM 4674 C CA . GLU A 1 559 ? -15.076 14.114 21.978 1.00 85.75 559 GLU A CA 1
ATOM 4675 C C . GLU A 1 559 ? -15.062 14.609 20.527 1.00 85.75 559 GLU A C 1
ATOM 4677 O O . GLU A 1 559 ? -14.820 13.808 19.616 1.00 85.75 559 GLU A O 1
ATOM 4682 N N . GLN A 1 560 ? -15.322 15.895 20.303 1.00 85.81 560 GLN A N 1
ATOM 4683 C CA . GLN A 1 560 ? -15.372 16.497 18.977 1.00 85.81 560 GLN A CA 1
ATOM 4684 C C . GLN A 1 560 ? -13.992 16.478 18.307 1.00 85.81 560 GLN A C 1
ATOM 4686 O O . GLN A 1 560 ? -13.859 15.952 17.199 1.00 85.81 560 GLN A O 1
ATOM 4691 N N . THR A 1 561 ? -12.941 16.904 19.011 1.00 86.69 561 THR A N 1
ATOM 4692 C CA . THR A 1 561 ? -11.548 16.820 18.552 1.00 86.69 561 THR A CA 1
ATOM 4693 C C . THR A 1 561 ? -11.152 15.376 18.251 1.00 86.69 561 THR A C 1
ATOM 4695 O O . THR A 1 561 ? -10.496 15.094 17.243 1.00 86.69 561 THR A O 1
ATOM 4698 N N . TYR A 1 562 ? -11.571 14.418 19.089 1.00 85.06 562 TYR A N 1
ATOM 4699 C CA . TYR A 1 562 ? -11.339 13.004 18.811 1.00 85.06 562 TYR A CA 1
ATOM 4700 C C . TYR A 1 562 ? -12.039 12.568 17.520 1.00 85.06 562 TYR A C 1
ATOM 4702 O O . TYR A 1 562 ? -11.389 11.974 16.657 1.00 85.06 562 TYR A O 1
ATOM 4710 N N . LYS A 1 563 ? -13.334 12.877 17.362 1.00 81.69 563 LYS A N 1
ATOM 4711 C CA . LYS A 1 563 ? -14.123 12.554 16.164 1.00 81.69 563 LYS A CA 1
ATOM 4712 C C . LYS A 1 563 ? -13.497 13.136 14.903 1.00 81.69 563 LYS A C 1
ATOM 4714 O O . LYS A 1 563 ? -13.377 12.405 13.923 1.00 81.69 563 LYS A O 1
ATOM 4719 N N . GLU A 1 564 ? -13.038 14.380 14.938 1.00 83.44 564 GLU A N 1
ATOM 4720 C CA . GLU A 1 564 ? -12.346 15.034 13.824 1.00 83.44 564 GLU A CA 1
ATOM 4721 C C . GLU A 1 564 ? -11.031 14.332 13.485 1.00 83.44 564 GLU A C 1
ATOM 4723 O O . GLU A 1 564 ? -10.804 13.950 12.334 1.00 83.44 564 GLU A O 1
ATOM 4728 N N . 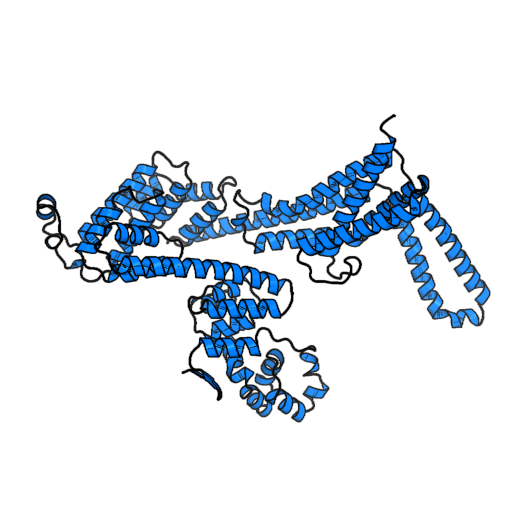ARG A 1 565 ? -10.206 14.045 14.500 1.00 79.06 565 ARG A N 1
ATOM 4729 C CA . ARG A 1 565 ? -8.931 13.334 14.332 1.00 79.06 565 ARG A CA 1
ATOM 4730 C C . ARG A 1 565 ? -9.107 11.949 13.712 1.00 79.06 565 ARG A C 1
ATOM 4732 O O . ARG A 1 565 ? -8.238 11.490 12.970 1.00 79.06 565 ARG A O 1
ATOM 4739 N N . ILE A 1 566 ? -10.193 11.252 14.042 1.00 73.44 566 ILE A N 1
ATOM 4740 C CA . ILE A 1 566 ? -10.502 9.930 13.480 1.00 73.44 566 ILE A CA 1
ATOM 4741 C C . ILE A 1 566 ? -11.461 9.985 12.284 1.00 73.44 566 ILE A C 1
ATOM 4743 O O . ILE A 1 566 ? -11.895 8.929 11.830 1.00 73.44 566 ILE A O 1
ATOM 4747 N N . GLN A 1 567 ? -11.790 11.189 11.802 1.00 74.06 567 GLN A N 1
ATOM 4748 C CA . GLN A 1 567 ? -12.708 11.460 10.690 1.00 74.06 567 GLN A CA 1
ATOM 4749 C C . GLN A 1 567 ? -14.094 10.801 10.834 1.00 74.06 567 GLN A C 1
ATOM 4751 O O . GLN A 1 567 ? -14.739 10.417 9.855 1.00 74.06 567 GLN A O 1
ATOM 4756 N N . CYS A 1 568 ? -14.582 10.670 12.066 1.00 72.81 568 CYS A N 1
ATOM 4757 C CA . CYS A 1 568 ? -15.879 10.080 12.368 1.00 72.81 568 CYS A CA 1
ATOM 4758 C C . CYS A 1 568 ? -17.019 11.041 11.994 1.00 72.81 568 CYS A C 1
ATOM 4760 O O . CYS A 1 568 ? -17.139 12.101 12.598 1.00 72.81 568 CYS A O 1
ATOM 4762 N N . ARG A 1 569 ? -17.907 10.655 11.062 1.00 72.12 569 ARG A N 1
ATOM 4763 C CA . ARG A 1 569 ? -19.143 11.417 10.760 1.00 72.12 569 ARG A CA 1
ATOM 4764 C C . ARG A 1 569 ? -20.355 11.014 11.603 1.00 72.12 569 ARG A C 1
ATOM 4766 O O . ARG A 1 569 ? -21.470 11.426 11.297 1.00 72.12 569 ARG A O 1
ATOM 4773 N N . LEU A 1 570 ? -20.185 10.175 12.626 1.00 69.19 570 LEU A N 1
ATOM 4774 C CA . LEU A 1 570 ? -21.309 9.816 13.486 1.00 69.19 570 LEU A CA 1
ATOM 4775 C C . LEU A 1 570 ? -21.701 11.008 14.368 1.00 69.19 570 LEU A C 1
ATOM 4777 O O . LEU A 1 570 ? -20.885 11.519 15.135 1.00 69.19 570 LEU A O 1
ATOM 4781 N N . THR A 1 571 ? -22.967 11.409 14.273 1.00 71.44 571 THR A N 1
ATOM 4782 C CA . THR A 1 571 ? -23.546 12.504 15.065 1.00 71.44 571 THR A CA 1
ATOM 4783 C C . THR A 1 571 ? -23.929 12.073 16.478 1.00 71.44 571 THR A C 1
ATOM 4785 O O . THR A 1 571 ? -24.067 12.919 17.356 1.00 71.44 571 THR A O 1
ATOM 4788 N N . ASN A 1 572 ? -24.076 10.768 16.735 1.00 74.25 572 ASN A N 1
ATOM 4789 C CA . ASN A 1 572 ? -24.379 10.266 18.071 1.00 74.25 572 ASN A CA 1
ATOM 4790 C C . ASN A 1 572 ? -23.182 10.421 19.023 1.00 74.25 572 ASN A C 1
ATOM 4792 O O . ASN A 1 572 ? -22.020 10.401 18.608 1.00 74.25 572 ASN A O 1
ATOM 4796 N N . ALA A 1 573 ? -23.468 10.566 20.317 1.00 73.69 573 ALA A N 1
ATOM 4797 C CA . ALA A 1 573 ? -22.435 10.645 21.342 1.00 73.69 573 ALA A CA 1
ATOM 4798 C C . ALA A 1 573 ? -21.637 9.333 21.422 1.00 73.69 573 ALA A C 1
ATOM 4800 O O . ALA A 1 573 ? -22.214 8.238 21.432 1.00 73.69 573 ALA A O 1
ATOM 4801 N N . CYS A 1 574 ? -20.314 9.428 21.565 1.00 77.00 574 CYS A N 1
ATOM 4802 C CA . CYS A 1 574 ? -19.415 8.275 21.697 1.00 77.00 574 CYS A CA 1
ATOM 4803 C C . CYS A 1 574 ? -19.797 7.352 22.870 1.00 77.00 574 CYS A C 1
ATOM 4805 O O . CYS A 1 574 ? -19.541 6.147 22.820 1.00 77.00 574 CYS A O 1
ATOM 4807 N N . LYS A 1 575 ? -20.480 7.888 23.893 1.00 72.75 575 LYS A N 1
ATOM 4808 C CA . LYS A 1 575 ? -21.030 7.135 25.032 1.00 72.75 575 LYS A CA 1
ATOM 4809 C C . LYS A 1 575 ? -21.977 5.998 24.614 1.00 72.75 575 LYS A C 1
ATOM 4811 O O . LYS A 1 575 ? -21.989 4.964 25.289 1.00 72.75 575 LYS A O 1
ATOM 4816 N N . VAL A 1 576 ? -22.701 6.167 23.501 1.00 74.38 576 VAL A N 1
ATOM 4817 C CA . VAL A 1 576 ? -23.717 5.238 22.956 1.00 74.38 576 VAL A CA 1
ATOM 4818 C C . VAL A 1 576 ? -23.232 4.535 21.677 1.00 74.38 576 VAL A C 1
ATOM 4820 O O . VAL A 1 576 ? -24.012 3.931 20.950 1.00 74.38 576 VAL A O 1
ATOM 4823 N N . CYS A 1 577 ? -21.943 4.639 21.351 1.00 73.31 577 CYS A N 1
ATOM 4824 C CA . CYS A 1 577 ? -21.409 4.101 20.107 1.00 73.31 577 CYS A CA 1
ATOM 4825 C C . CYS A 1 577 ? -21.175 2.583 20.187 1.00 73.31 577 CYS A C 1
ATOM 4827 O O . CYS A 1 577 ? -20.451 2.103 21.061 1.00 73.31 577 CYS A O 1
ATOM 4829 N N . ASP A 1 578 ? -21.694 1.838 19.205 1.00 70.12 578 ASP A N 1
ATOM 4830 C CA . ASP A 1 578 ? -21.502 0.382 19.089 1.00 70.12 578 ASP A CA 1
ATOM 4831 C C . ASP A 1 578 ? -20.059 -0.012 18.726 1.00 70.12 578 ASP A C 1
ATOM 4833 O O . ASP A 1 578 ? -19.637 -1.161 18.887 1.00 70.12 578 ASP A O 1
ATOM 4837 N N . ARG A 1 579 ? -19.246 0.944 18.252 1.00 77.19 579 ARG A N 1
ATOM 4838 C CA . ARG A 1 579 ? -17.833 0.719 17.914 1.00 77.19 579 ARG A CA 1
ATOM 4839 C C . ARG A 1 579 ? -16.977 0.716 19.183 1.00 77.19 579 ARG A C 1
ATOM 4841 O O . ARG A 1 579 ? -16.259 1.678 19.457 1.00 77.19 579 ARG A O 1
ATOM 4848 N N . ARG A 1 580 ? -17.015 -0.397 19.927 1.00 76.88 580 ARG A N 1
ATOM 4849 C CA . ARG A 1 580 ? -16.369 -0.555 21.250 1.00 76.88 580 ARG A CA 1
ATOM 4850 C C . ARG A 1 580 ? -14.904 -0.106 21.301 1.00 76.88 580 ARG A C 1
ATOM 4852 O O . ARG A 1 580 ? -14.528 0.546 22.264 1.00 76.88 580 ARG A O 1
ATOM 4859 N N . GLY A 1 581 ? -14.096 -0.397 20.278 1.00 82.38 581 GLY A N 1
ATOM 4860 C CA . GLY A 1 581 ? -12.685 0.025 20.231 1.00 82.38 581 GLY A CA 1
ATOM 4861 C C . GLY A 1 581 ? -12.478 1.539 20.095 1.00 82.38 581 GLY A C 1
ATOM 4862 O O . GLY A 1 581 ? -11.595 2.095 20.738 1.00 82.38 581 GLY A O 1
ATOM 4863 N N . CYS A 1 582 ? -13.325 2.227 19.321 1.00 82.25 582 CYS A N 1
ATOM 4864 C CA . CYS A 1 582 ? -13.294 3.693 19.234 1.00 82.25 582 CYS A CA 1
ATOM 4865 C C . CYS A 1 582 ? -13.801 4.336 20.525 1.00 82.25 582 CYS A C 1
ATOM 4867 O O . CYS A 1 582 ? -13.209 5.295 21.007 1.00 82.25 582 CYS A O 1
ATOM 4869 N N . ALA A 1 583 ? -14.875 3.787 21.101 1.00 84.94 583 ALA A N 1
ATOM 4870 C CA . ALA A 1 583 ? -15.369 4.241 22.392 1.00 84.94 583 ALA A CA 1
ATOM 4871 C C . ALA A 1 583 ? -14.288 4.079 23.474 1.00 84.94 583 ALA A C 1
ATOM 4873 O O . ALA A 1 583 ? -14.048 5.014 24.225 1.00 84.94 583 ALA A O 1
ATOM 4874 N N . ALA A 1 584 ? -13.587 2.942 23.509 1.00 88.50 584 ALA A N 1
ATOM 4875 C CA . ALA A 1 584 ? -12.527 2.689 24.483 1.00 88.50 584 ALA A CA 1
ATOM 4876 C C . ALA A 1 584 ? -11.370 3.684 24.347 1.00 88.50 584 ALA A C 1
ATOM 4878 O O . ALA A 1 584 ? -10.962 4.254 25.348 1.00 88.50 584 ALA A O 1
ATOM 4879 N N . GLU A 1 585 ? -10.901 3.961 23.125 1.00 90.19 585 GLU A N 1
ATOM 4880 C CA . GLU A 1 585 ? -9.866 4.979 22.886 1.00 90.19 585 GLU A CA 1
ATOM 4881 C C . GLU A 1 585 ? -10.317 6.378 23.346 1.00 90.19 585 GLU A C 1
ATOM 4883 O O . GLU A 1 585 ? -9.529 7.102 23.951 1.00 90.19 585 GLU A O 1
ATOM 4888 N N . ARG A 1 586 ? -11.579 6.757 23.099 1.00 90.56 586 ARG A N 1
ATOM 4889 C CA . ARG A 1 586 ? -12.146 8.041 23.549 1.00 90.56 586 ARG A CA 1
ATOM 4890 C C . ARG A 1 586 ? -12.212 8.134 25.072 1.00 90.56 586 ARG A C 1
ATOM 4892 O O . ARG A 1 586 ? -11.711 9.101 25.630 1.00 90.56 586 ARG A O 1
ATOM 4899 N N . PHE A 1 587 ? -12.788 7.131 25.736 1.00 91.00 587 PHE A N 1
ATOM 4900 C CA . PHE A 1 587 ? -12.895 7.108 27.200 1.00 91.00 587 PHE A CA 1
ATOM 4901 C C . PHE A 1 587 ? -11.525 7.013 27.882 1.00 91.00 587 PHE A C 1
ATOM 4903 O O . PHE A 1 587 ? -11.365 7.519 28.983 1.00 91.00 587 PHE A O 1
ATOM 4910 N N . LEU A 1 588 ? -10.525 6.410 27.231 1.00 92.00 588 LEU A N 1
ATOM 4911 C CA . LEU A 1 588 ? -9.155 6.385 27.742 1.00 92.00 588 LEU A CA 1
ATOM 4912 C C . LEU A 1 588 ? -8.543 7.792 27.773 1.00 92.00 588 LEU A C 1
ATOM 4914 O O . LEU A 1 588 ? -7.914 8.169 28.755 1.00 92.00 588 LEU A O 1
ATOM 4918 N N . ARG A 1 589 ? -8.766 8.579 26.711 1.00 91.06 589 ARG A N 1
ATOM 4919 C CA . ARG A 1 589 ? -8.337 9.987 26.640 1.00 91.06 589 ARG A CA 1
ATOM 4920 C C . ARG A 1 589 ? -9.075 10.861 27.645 1.00 91.06 589 ARG A C 1
ATOM 4922 O O . ARG A 1 589 ? -8.456 11.703 28.272 1.00 91.06 589 ARG A O 1
ATOM 4929 N N . GLU A 1 590 ? -10.374 10.641 27.798 1.00 92.00 590 GLU A N 1
ATOM 4930 C CA . GLU A 1 590 ? -11.197 11.335 28.790 1.00 92.00 590 GLU A CA 1
ATOM 4931 C C . GLU A 1 590 ? -10.749 11.015 30.218 1.00 92.00 590 GLU A C 1
ATOM 4933 O O . GLU A 1 590 ? -10.584 11.926 31.015 1.00 92.00 590 GLU A O 1
ATOM 4938 N N . ALA A 1 591 ? -10.484 9.744 30.536 1.00 92.00 591 ALA A N 1
ATOM 4939 C CA . ALA A 1 591 ? -9.958 9.360 31.842 1.00 92.00 591 ALA A CA 1
ATOM 4940 C C . ALA A 1 591 ? -8.610 10.036 32.127 1.00 92.00 591 ALA A C 1
ATOM 4942 O O . ALA A 1 591 ? -8.429 10.559 33.218 1.00 92.00 591 ALA A O 1
ATOM 4943 N N . ARG A 1 592 ? -7.697 10.070 31.145 1.00 93.06 592 ARG A N 1
ATOM 4944 C CA . ARG A 1 592 ? -6.422 10.794 31.260 1.00 93.06 592 ARG A CA 1
ATOM 4945 C C . ARG A 1 592 ? -6.648 12.282 31.545 1.00 93.06 592 ARG A C 1
ATOM 4947 O O . ARG A 1 592 ? -6.131 12.773 32.537 1.00 93.06 592 ARG A O 1
ATOM 4954 N N . PHE A 1 593 ? -7.451 12.952 30.718 1.00 92.31 593 PHE A N 1
ATOM 4955 C CA . PHE A 1 593 ? -7.780 14.373 30.872 1.00 92.31 593 PHE A CA 1
ATOM 4956 C C . PHE A 1 593 ? -8.345 14.679 32.265 1.00 92.31 593 PHE A C 1
ATOM 4958 O O . PHE A 1 593 ? -7.863 15.568 32.949 1.00 92.31 593 PHE A O 1
ATOM 4965 N N . LEU A 1 594 ? -9.309 13.885 32.741 1.00 91.19 594 LEU A N 1
ATOM 4966 C CA . LEU A 1 594 ? -9.909 14.084 34.064 1.00 91.19 594 LEU A CA 1
ATOM 4967 C C . LEU A 1 594 ? -8.925 13.844 35.218 1.00 91.19 594 LEU A C 1
ATOM 4969 O O . LEU A 1 594 ? -9.126 14.379 36.305 1.00 91.19 594 LEU A O 1
ATOM 4973 N N . ILE A 1 595 ? -7.902 13.008 35.022 1.00 89.75 595 ILE A N 1
ATOM 4974 C CA . ILE A 1 595 ? -6.835 12.832 36.012 1.00 89.75 595 ILE A CA 1
ATOM 4975 C C . ILE A 1 595 ? -5.898 14.035 36.003 1.00 89.75 595 ILE A C 1
ATOM 4977 O O . ILE A 1 595 ? -5.585 14.527 37.079 1.00 89.75 595 ILE A O 1
ATOM 4981 N N . GLU A 1 596 ? -5.492 14.517 34.828 1.00 88.50 596 GLU A N 1
ATOM 4982 C CA . GLU A 1 596 ? -4.651 15.714 34.687 1.00 88.50 596 GLU A CA 1
ATOM 4983 C C . GLU A 1 596 ? -5.328 16.933 35.337 1.00 88.50 596 GLU A C 1
ATOM 4985 O O . GLU A 1 596 ? -4.772 17.493 36.275 1.00 88.50 596 GLU A O 1
ATOM 4990 N N . GLU A 1 597 ? -6.581 17.229 34.982 1.00 87.62 597 GLU A N 1
ATOM 4991 C CA . GLU A 1 597 ? -7.362 18.320 35.592 1.00 87.62 597 GLU A CA 1
ATOM 4992 C C . GLU A 1 597 ? -7.475 18.182 37.118 1.00 87.62 597 GLU A C 1
ATOM 4994 O O . GLU A 1 597 ? -7.389 19.155 37.865 1.00 87.62 597 GLU A O 1
ATOM 4999 N N . PHE A 1 598 ? -7.659 16.955 37.616 1.00 86.81 598 PHE A N 1
ATOM 5000 C CA . PHE A 1 598 ? -7.733 16.711 39.055 1.00 86.81 598 PHE A CA 1
ATOM 5001 C C . PHE A 1 598 ? -6.396 16.994 39.746 1.00 86.81 598 PHE A C 1
ATOM 5003 O O . PHE A 1 598 ? -6.377 17.584 40.825 1.00 86.81 598 PHE A O 1
ATOM 5010 N N . LEU A 1 599 ? -5.286 16.561 39.145 1.00 85.56 599 LEU A N 1
ATOM 5011 C CA . LEU A 1 599 ? -3.946 16.780 39.680 1.00 85.56 599 LEU A CA 1
ATOM 5012 C C . LEU A 1 599 ? -3.565 18.261 39.646 1.00 85.56 599 LEU A C 1
ATOM 5014 O O . LEU A 1 599 ? -3.011 18.743 40.631 1.00 85.56 599 LEU A O 1
ATOM 5018 N N . ASP A 1 600 ? -3.925 18.985 38.588 1.00 83.56 600 ASP A N 1
ATOM 5019 C CA . ASP A 1 600 ? -3.676 20.423 38.463 1.00 83.56 600 ASP A CA 1
ATOM 5020 C C . ASP A 1 600 ? -4.395 21.191 39.579 1.00 83.56 600 ASP A C 1
ATOM 5022 O O . ASP A 1 600 ? -3.751 21.892 40.364 1.00 83.56 600 ASP A O 1
ATOM 5026 N N . ILE A 1 601 ? -5.694 20.936 39.762 1.00 79.44 601 ILE A N 1
ATOM 5027 C CA . ILE A 1 601 ? -6.515 21.522 40.833 1.00 79.44 601 ILE A CA 1
ATOM 5028 C C . ILE A 1 601 ? -5.919 21.238 42.219 1.00 79.44 601 ILE A C 1
ATOM 5030 O O . ILE A 1 601 ? -5.896 22.121 43.077 1.00 79.44 601 ILE A O 1
ATOM 5034 N N . VAL A 1 602 ? -5.448 20.013 42.469 1.00 78.19 602 VAL A N 1
ATOM 5035 C CA . VAL A 1 602 ? -4.815 19.634 43.744 1.00 78.19 602 VAL A CA 1
ATOM 5036 C C . VAL A 1 602 ? -3.443 20.292 43.917 1.00 78.19 602 VAL A C 1
ATOM 5038 O O . VAL A 1 602 ? -3.081 20.656 45.034 1.00 78.19 602 VAL A O 1
ATOM 5041 N N . SER A 1 603 ? -2.666 20.442 42.846 1.00 71.75 603 SER A N 1
ATOM 5042 C CA . SER A 1 603 ? -1.322 21.020 42.904 1.00 71.75 603 SER A CA 1
ATOM 5043 C C . SER A 1 603 ? -1.337 22.506 43.279 1.00 71.75 603 SER A C 1
ATOM 5045 O O . SER A 1 603 ? -0.482 22.935 44.056 1.00 71.75 603 SER A O 1
ATOM 5047 N N . GLU A 1 604 ? -2.358 23.252 42.840 1.00 67.44 604 GLU A N 1
ATOM 5048 C CA . GLU A 1 604 ? -2.595 24.648 43.237 1.00 67.44 604 GLU A CA 1
ATOM 5049 C C . GLU A 1 604 ? -2.777 24.811 44.760 1.00 67.44 604 GLU A C 1
ATOM 5051 O O . GLU A 1 604 ? -2.354 25.823 45.320 1.00 67.44 604 GLU A O 1
ATOM 5056 N N . ASP A 1 605 ? -3.322 23.800 45.452 1.00 58.12 605 ASP A N 1
ATOM 5057 C CA . ASP A 1 605 ? -3.508 23.804 46.915 1.00 58.12 605 ASP A CA 1
ATOM 5058 C C . ASP A 1 605 ? -2.220 23.471 47.699 1.00 58.12 605 ASP A C 1
ATOM 5060 O O . ASP A 1 605 ? -2.144 23.726 48.904 1.00 58.12 605 ASP A O 1
ATOM 5064 N N . ILE A 1 606 ? -1.215 22.858 47.059 1.00 54.78 606 ILE A N 1
ATOM 5065 C CA . ILE A 1 606 ? 0.014 22.372 47.720 1.00 54.78 606 ILE A CA 1
ATOM 5066 C C . ILE A 1 606 ? 1.162 23.391 47.610 1.00 54.78 606 ILE A C 1
ATOM 5068 O O . ILE A 1 606 ? 2.108 23.343 48.401 1.00 54.78 606 ILE A O 1
ATOM 5072 N N . THR A 1 607 ? 1.085 24.354 46.689 1.00 39.34 607 THR A N 1
ATOM 5073 C CA . THR A 1 607 ? 1.989 25.513 46.668 1.00 39.34 607 THR A CA 1
ATOM 5074 C C . THR A 1 607 ? 1.636 26.499 47.788 1.00 39.34 607 THR A C 1
ATOM 5076 O O . THR A 1 607 ? 0.557 27.087 47.748 1.00 39.34 607 THR A O 1
ATOM 5079 N N . PRO A 1 608 ? 2.511 26.719 48.790 1.00 38.53 608 PRO A N 1
ATOM 5080 C CA . PRO A 1 608 ? 2.225 27.681 49.845 1.00 38.53 608 PRO A CA 1
ATOM 5081 C C . PRO A 1 608 ? 2.276 29.105 49.276 1.00 38.53 608 PRO A C 1
ATOM 5083 O O . PRO A 1 608 ? 3.254 29.469 48.617 1.00 38.53 608 PRO A O 1
ATOM 5086 N N . GLN A 1 609 ? 1.227 29.892 49.541 1.00 34.41 609 GLN A N 1
ATOM 5087 C CA . GLN A 1 609 ? 1.305 31.358 49.525 1.00 34.41 609 GLN A CA 1
ATOM 5088 C C . GLN A 1 609 ? 2.168 31.865 50.680 1.00 34.41 609 GLN A C 1
ATOM 5090 O O . GLN A 1 609 ? 2.081 31.275 51.785 1.00 34.41 609 GLN A O 1
#

pLDDT: mean 83.47, std 8.52, range [34.41, 94.19]